Protein AF-0000000087414583 (afdb_homodimer)

Structure (mmCIF, N/CA/C/O backbone):
data_AF-0000000087414583-model_v1
#
loop_
_entity.id
_entity.type
_entity.pdbx_description
1 polymer 'Sugar ABC transporter permease'
#
loop_
_atom_site.group_PDB
_atom_site.id
_atom_site.type_symbol
_atom_site.label_atom_id
_atom_site.label_alt_id
_atom_site.label_comp_id
_atom_site.label_asym_id
_atom_site.label_entity_id
_atom_site.label_seq_id
_atom_site.pdbx_PDB_ins_code
_atom_site.Cartn_x
_atom_site.Cartn_y
_atom_site.Cartn_z
_atom_site.occupancy
_atom_site.B_iso_or_equiv
_atom_site.auth_seq_id
_atom_site.auth_comp_id
_atom_site.auth_asym_id
_atom_site.auth_atom_id
_atom_site.pdbx_PDB_model_num
ATOM 1 N N . MET A 1 1 ? 46.031 -28.047 38.156 1 31.77 1 MET A N 1
ATOM 2 C CA . MET A 1 1 ? 45.938 -27.453 36.812 1 31.77 1 MET A CA 1
ATOM 3 C C . MET A 1 1 ? 44.594 -27.797 36.188 1 31.77 1 MET A C 1
ATOM 5 O O . MET A 1 1 ? 44.5 -28.797 35.469 1 31.77 1 MET A O 1
ATOM 9 N N . THR A 1 2 ? 43.438 -27.656 36.781 1 35.88 2 THR A N 1
ATOM 10 C CA . THR A 1 2 ? 42.062 -28 36.406 1 35.88 2 THR A CA 1
ATOM 11 C C . THR A 1 2 ? 41.625 -27.188 35.188 1 35.88 2 THR A C 1
ATOM 13 O O . THR A 1 2 ? 41.594 -25.953 35.25 1 35.88 2 THR A O 1
ATOM 16 N N . GLN A 1 3 ? 41.812 -27.734 33.938 1 34.91 3 GLN A N 1
ATOM 17 C CA . GLN A 1 3 ? 41.406 -27.188 32.656 1 34.91 3 GLN A CA 1
ATOM 18 C C . GLN A 1 3 ? 39.906 -26.875 32.656 1 34.91 3 GLN A C 1
ATOM 20 O O . GLN A 1 3 ? 39.062 -27.766 32.875 1 34.91 3 GLN A O 1
ATOM 25 N N . ALA A 1 4 ? 39.531 -25.625 33.031 1 39.12 4 ALA A N 1
ATOM 26 C CA . ALA A 1 4 ? 38.156 -25.141 32.844 1 39.12 4 ALA A CA 1
ATOM 27 C C . ALA A 1 4 ? 37.625 -25.5 31.453 1 39.12 4 ALA A C 1
ATOM 29 O O . ALA A 1 4 ? 38.219 -25.141 30.438 1 39.12 4 ALA A O 1
ATOM 30 N N . THR A 1 5 ? 37.031 -26.672 31.297 1 36.47 5 THR A N 1
ATOM 31 C CA . THR A 1 5 ? 36.312 -27.062 30.094 1 36.47 5 THR A CA 1
ATOM 32 C C . THR A 1 5 ? 35.375 -25.938 29.656 1 36.47 5 THR A C 1
ATOM 34 O O . THR A 1 5 ? 34.438 -25.578 30.359 1 36.47 5 THR A O 1
ATOM 37 N N . THR A 1 6 ? 35.906 -24.938 29.047 1 38.47 6 THR A N 1
ATOM 38 C CA . THR A 1 6 ? 35.062 -23.938 28.375 1 38.47 6 THR A CA 1
ATOM 39 C C . THR A 1 6 ? 33.969 -24.625 27.578 1 38.47 6 THR A C 1
ATOM 41 O O . THR A 1 6 ? 34.219 -25.359 26.625 1 38.47 6 THR A O 1
ATOM 44 N N . THR A 1 7 ? 32.969 -25.109 28.25 1 35.59 7 THR A N 1
ATOM 45 C CA . THR A 1 7 ? 31.75 -25.547 27.578 1 35.59 7 THR A CA 1
ATOM 46 C C . THR A 1 7 ? 31.406 -24.625 26.422 1 35.59 7 THR A C 1
ATOM 48 O O . THR A 1 7 ? 31.188 -23.438 26.609 1 35.59 7 THR A O 1
ATOM 51 N N . SER A 1 8 ? 32 -24.875 25.344 1 36.97 8 SER A N 1
ATOM 52 C CA . SER A 1 8 ? 31.578 -24.234 24.094 1 36.97 8 SER A CA 1
ATOM 53 C C . SER A 1 8 ? 30.062 -24.188 24 1 36.97 8 SER A C 1
ATOM 55 O O . SER A 1 8 ? 29.391 -25.219 24 1 36.97 8 SER A O 1
ATOM 57 N N . LYS A 1 9 ? 29.453 -23.375 24.828 1 38.22 9 LYS A N 1
ATOM 58 C CA . LYS A 1 9 ? 28.031 -23.125 24.609 1 38.22 9 LYS A CA 1
ATOM 59 C C . LYS A 1 9 ? 27.656 -23.328 23.141 1 38.22 9 LYS A C 1
ATOM 61 O O . LYS A 1 9 ? 28.266 -22.75 22.25 1 38.22 9 LYS A O 1
ATOM 66 N N . SER A 1 10 ? 27.25 -24.484 22.719 1 38.44 10 SER A N 1
ATOM 67 C CA . SER A 1 10 ? 26.609 -24.875 21.469 1 38.44 10 SER A CA 1
ATOM 68 C C . SER A 1 10 ? 25.688 -23.781 20.938 1 38.44 10 SER A C 1
ATOM 70 O O . SER A 1 10 ? 24.578 -23.578 21.453 1 38.44 10 SER A O 1
ATOM 72 N N . PHE A 1 11 ? 26.047 -22.594 20.891 1 38.16 11 PHE A N 1
ATOM 73 C CA . PHE A 1 11 ? 25.312 -21.609 20.109 1 38.16 11 PHE A CA 1
ATOM 74 C C . PHE A 1 11 ? 24.703 -22.234 18.859 1 38.16 11 PHE A C 1
ATOM 76 O O . PHE A 1 11 ? 25.438 -22.625 17.938 1 38.16 11 PHE A O 1
ATOM 83 N N . ILE A 1 12 ? 23.828 -23.219 18.922 1 43.34 12 ILE A N 1
ATOM 84 C CA . ILE A 1 12 ? 23.031 -23.484 17.734 1 43.34 12 ILE A CA 1
ATOM 85 C C . ILE A 1 12 ? 23.125 -22.312 16.766 1 43.34 12 ILE A C 1
ATOM 87 O O . ILE A 1 12 ? 22.781 -21.188 17.109 1 43.34 12 ILE A O 1
ATOM 91 N N . ASN A 1 13 ? 24.016 -22.25 15.859 1 48.34 13 ASN A N 1
ATOM 92 C CA . ASN A 1 13 ? 24.406 -21.234 14.883 1 48.34 13 ASN A CA 1
ATOM 93 C C . ASN A 1 13 ? 23.188 -20.578 14.25 1 48.34 13 ASN A C 1
ATOM 95 O O . ASN A 1 13 ? 22.516 -21.172 13.398 1 48.34 13 ASN A O 1
ATOM 99 N N . ILE A 1 14 ? 22.453 -19.812 14.977 1 54.25 14 ILE A N 1
ATOM 100 C CA . ILE A 1 14 ? 21.406 -18.938 14.484 1 54.25 14 ILE A CA 1
ATOM 101 C C . ILE A 1 14 ? 21.578 -18.703 12.984 1 54.25 14 ILE A C 1
ATOM 103 O O . ILE A 1 14 ? 20.609 -18.516 12.258 1 54.25 14 ILE A O 1
ATOM 107 N N . HIS A 1 15 ? 22.828 -19.047 12.594 1 57.84 15 HIS A N 1
ATOM 108 C CA . HIS A 1 15 ? 23.188 -18.875 11.195 1 57.84 15 HIS A CA 1
ATOM 109 C C . HIS A 1 15 ? 22.516 -19.906 10.312 1 57.84 15 HIS A C 1
ATOM 111 O O . HIS A 1 15 ? 22.016 -19.578 9.234 1 57.84 15 HIS A O 1
ATOM 117 N N . HIS A 1 16 ? 22.688 -21.156 10.773 1 58.88 16 HIS A N 1
ATOM 118 C CA . HIS A 1 16 ? 22.109 -22.25 9.992 1 58.88 16 HIS A CA 1
ATOM 119 C C . HIS A 1 16 ? 20.594 -22.234 10.07 1 58.88 16 HIS A C 1
ATOM 121 O O . HIS A 1 16 ? 19.906 -22.609 9.109 1 58.88 16 HIS A O 1
ATOM 127 N N . LEU A 1 17 ? 20.141 -21.734 11.148 1 60.09 17 LEU A N 1
ATOM 128 C CA . LEU A 1 17 ? 18.703 -21.703 11.336 1 60.09 17 LEU A CA 1
ATOM 129 C C . LEU A 1 17 ? 18.062 -20.656 10.414 1 60.09 17 LEU A C 1
ATOM 131 O O . LEU A 1 17 ? 16.984 -20.891 9.852 1 60.09 17 LEU A O 1
ATOM 135 N N . LEU A 1 18 ? 18.75 -19.641 10.211 1 64.38 18 LEU A N 1
ATOM 136 C CA . LEU A 1 18 ? 18.203 -18.578 9.375 1 64.38 18 LEU A CA 1
ATOM 137 C C . LEU A 1 18 ? 18.344 -18.922 7.898 1 64.38 18 LEU A C 1
ATOM 139 O O . LEU A 1 18 ? 17.516 -18.516 7.078 1 64.38 18 LEU A O 1
ATOM 143 N N . ARG A 1 19 ? 19.328 -19.844 7.645 1 65.88 19 ARG A N 1
ATOM 144 C CA . ARG A 1 19 ? 19.578 -20.234 6.262 1 65.88 19 ARG A CA 1
ATOM 145 C C . ARG A 1 19 ? 18.484 -21.156 5.734 1 65.88 19 ARG A C 1
ATOM 147 O O . ARG A 1 19 ? 18.125 -21.094 4.559 1 65.88 19 ARG A O 1
ATOM 154 N N . TYR A 1 20 ? 17.953 -21.828 6.672 1 77.38 20 TYR A N 1
ATOM 155 C CA . TYR A 1 20 ? 16.969 -22.828 6.23 1 77.38 20 TYR A CA 1
ATOM 156 C C . TYR A 1 20 ? 15.578 -22.469 6.738 1 77.38 20 TYR A C 1
ATOM 158 O O . TYR A 1 20 ? 14.672 -23.312 6.699 1 77.38 20 TYR A O 1
ATOM 166 N N . SER A 1 21 ? 15.492 -21.25 7.09 1 79.12 21 SER A N 1
ATOM 167 C CA . SER A 1 21 ? 14.242 -20.844 7.719 1 79.12 21 SER A CA 1
ATOM 168 C C . SER A 1 21 ? 13.07 -20.953 6.75 1 79.12 21 SER A C 1
ATOM 170 O O . SER A 1 21 ? 11.984 -21.391 7.133 1 79.12 21 SER A O 1
ATOM 172 N N . GLY A 1 22 ? 13.312 -20.625 5.523 1 82.38 22 GLY A N 1
ATOM 173 C CA . GLY A 1 22 ? 12.242 -20.703 4.547 1 82.38 22 GLY A CA 1
ATOM 174 C C . GLY A 1 22 ? 11.773 -22.125 4.305 1 82.38 22 GLY A C 1
ATOM 175 O O . GLY A 1 22 ? 10.57 -22.391 4.273 1 82.38 22 GLY A O 1
ATOM 176 N N . TYR A 1 23 ? 12.727 -23 4.199 1 87.88 23 TYR A N 1
ATOM 177 C CA . TYR A 1 23 ? 12.391 -24.406 3.979 1 87.88 23 TYR A CA 1
ATOM 178 C C . TYR A 1 23 ? 11.719 -25 5.207 1 87.88 23 TYR A C 1
ATOM 180 O O . TYR A 1 23 ? 10.789 -25.812 5.086 1 87.88 23 TYR A O 1
ATOM 188 N N . ALA A 1 24 ? 12.195 -24.594 6.348 1 87.69 24 ALA A N 1
ATOM 189 C CA . ALA A 1 24 ? 11.602 -25.078 7.594 1 87.69 24 ALA A CA 1
ATOM 190 C C . ALA A 1 24 ? 10.141 -24.641 7.707 1 87.69 24 ALA A C 1
ATOM 192 O O . ALA A 1 24 ? 9.273 -25.438 8.094 1 87.69 24 ALA A O 1
ATOM 193 N N . ALA A 1 25 ? 9.938 -23.406 7.391 1 86.69 25 ALA A N 1
ATOM 194 C CA . ALA A 1 25 ? 8.57 -22.891 7.43 1 86.69 25 ALA A CA 1
ATOM 195 C C . ALA A 1 25 ? 7.668 -23.672 6.473 1 86.69 25 ALA A C 1
ATOM 197 O O . ALA A 1 25 ? 6.547 -24.047 6.824 1 86.69 25 ALA A O 1
ATOM 198 N N . PHE A 1 26 ? 8.164 -23.891 5.289 1 90.31 26 PHE A N 1
ATOM 199 C CA . PHE A 1 26 ? 7.438 -24.641 4.27 1 90.31 26 PHE A CA 1
ATOM 200 C C . PHE A 1 26 ? 7.086 -26.031 4.773 1 90.31 26 PHE A C 1
ATOM 202 O O . PHE A 1 26 ? 5.93 -26.453 4.691 1 90.31 26 PHE A O 1
ATOM 209 N N . PHE A 1 27 ? 7.996 -26.703 5.359 1 92.38 27 PHE A N 1
ATOM 210 C CA . PHE A 1 27 ? 7.809 -28.078 5.805 1 92.38 27 PHE A CA 1
ATOM 211 C C . PHE A 1 27 ? 6.91 -28.141 7.035 1 92.38 27 PHE A C 1
ATOM 213 O O . PHE A 1 27 ? 6.078 -29.031 7.16 1 92.38 27 PHE A O 1
ATOM 220 N N . ILE A 1 28 ? 7.078 -27.219 7.949 1 92.12 28 ILE A N 1
ATOM 221 C CA . ILE A 1 28 ? 6.266 -27.188 9.164 1 92.12 28 ILE A CA 1
ATOM 222 C C . ILE A 1 28 ? 4.793 -27.016 8.789 1 92.12 28 ILE A C 1
ATOM 224 O O . ILE A 1 28 ? 3.924 -27.703 9.328 1 92.12 28 ILE A O 1
ATOM 228 N N . VAL A 1 29 ? 4.562 -26.156 7.844 1 91.5 29 VAL A N 1
ATOM 229 C CA . VAL A 1 29 ? 3.193 -25.875 7.422 1 91.5 29 VAL A CA 1
ATOM 230 C C . VAL A 1 29 ? 2.631 -27.094 6.684 1 91.5 29 VAL A C 1
ATOM 232 O O . VAL A 1 29 ? 1.474 -27.469 6.883 1 91.5 29 VAL A O 1
ATOM 235 N N . ALA A 1 30 ? 3.461 -27.703 5.848 1 94.5 30 ALA A N 1
ATOM 236 C CA . ALA A 1 30 ? 3.035 -28.891 5.121 1 94.5 30 ALA A CA 1
ATOM 237 C C . ALA A 1 30 ? 2.678 -30.016 6.082 1 94.5 30 ALA A C 1
ATOM 239 O O . ALA A 1 30 ? 1.652 -30.688 5.914 1 94.5 30 ALA A O 1
ATOM 240 N N . VAL A 1 31 ? 3.49 -30.156 7.074 1 95.5 31 VAL A N 1
ATOM 241 C CA . VAL A 1 31 ? 3.262 -31.219 8.055 1 95.5 31 VAL A CA 1
ATOM 242 C C . VAL A 1 31 ? 2.01 -30.906 8.875 1 95.5 31 VAL A C 1
ATOM 244 O O . VAL A 1 31 ? 1.197 -31.781 9.141 1 95.5 31 VAL A O 1
ATOM 247 N N . TYR A 1 32 ? 1.914 -29.719 9.227 1 94.69 32 TYR A N 1
ATOM 248 C CA . TYR A 1 32 ? 0.757 -29.312 10.016 1 94.69 32 TYR A CA 1
ATOM 249 C C . TYR A 1 32 ? -0.542 -29.625 9.281 1 94.69 32 TYR A C 1
ATOM 251 O O . TYR A 1 32 ? -1.436 -30.266 9.844 1 94.69 32 TYR A O 1
ATOM 259 N N . PHE A 1 33 ? -0.675 -29.234 8.016 1 95.31 33 PHE A N 1
ATOM 260 C CA . PHE A 1 33 ? -1.918 -29.422 7.281 1 95.31 33 PHE A CA 1
ATOM 261 C C . PHE A 1 33 ? -2.109 -30.891 6.914 1 95.31 33 PHE A C 1
ATOM 263 O O . PHE A 1 33 ? -3.242 -31.375 6.832 1 95.31 33 PHE A O 1
ATOM 270 N N . SER A 1 34 ? -0.996 -31.578 6.75 1 95.56 34 SER A N 1
ATOM 271 C CA . SER A 1 34 ? -1.089 -33 6.477 1 95.56 34 SER A CA 1
ATOM 272 C C . SER A 1 34 ? -1.671 -33.781 7.668 1 95.56 34 SER A C 1
ATOM 274 O O . SER A 1 34 ? -2.4 -34.75 7.496 1 95.56 34 SER A O 1
ATOM 276 N N . LEU A 1 35 ? -1.368 -33.281 8.836 1 95.94 35 LEU A N 1
ATOM 277 C CA . LEU A 1 35 ? -1.862 -33.938 10.047 1 95.94 35 LEU A CA 1
ATOM 278 C C . LEU A 1 35 ? -3.307 -33.531 10.32 1 95.94 35 LEU A C 1
ATOM 280 O O . LEU A 1 35 ? -4.07 -34.312 10.914 1 95.94 35 LEU A O 1
ATOM 284 N N . ARG A 1 36 ? -3.691 -32.469 9.906 1 94.94 36 ARG A N 1
ATOM 285 C CA . ARG A 1 36 ? -5.016 -31.938 10.227 1 94.94 36 ARG A CA 1
ATOM 286 C C . ARG A 1 36 ? -6.047 -32.406 9.195 1 94.94 36 ARG A C 1
ATOM 288 O O . ARG A 1 36 ? -7.242 -32.438 9.5 1 94.94 36 ARG A O 1
ATOM 295 N N . SER A 1 37 ? -5.59 -32.688 7.961 1 95.31 37 SER A N 1
ATOM 296 C CA . SER A 1 37 ? -6.52 -33.094 6.918 1 95.31 37 SER A CA 1
ATOM 297 C C . SER A 1 37 ? -5.941 -34.219 6.074 1 95.31 37 SER A C 1
ATOM 299 O O . SER A 1 37 ? -4.926 -34.062 5.395 1 95.31 37 SER A O 1
ATOM 301 N N . PRO A 1 38 ? -6.621 -35.281 6.008 1 93.62 38 PRO A N 1
ATOM 302 C CA . PRO A 1 38 ? -6.156 -36.406 5.184 1 93.62 38 PRO A CA 1
ATOM 303 C C . PRO A 1 38 ? -6.176 -36.062 3.691 1 93.62 38 PRO A C 1
ATOM 305 O O . PRO A 1 38 ? -5.488 -36.719 2.906 1 93.62 38 PRO A O 1
ATOM 308 N N . ALA A 1 39 ? -6.895 -35.125 3.318 1 95.31 39 ALA A N 1
ATOM 309 C CA . ALA A 1 39 ? -7.02 -34.75 1.909 1 95.31 39 ALA A CA 1
ATOM 310 C C . ALA A 1 39 ? -5.812 -33.938 1.439 1 95.31 39 ALA A C 1
ATOM 312 O O . ALA A 1 39 ? -5.594 -33.781 0.236 1 95.31 39 ALA A O 1
ATOM 313 N N . PHE A 1 40 ? -5.062 -33.5 2.344 1 96.81 40 PHE A N 1
ATOM 314 C CA . PHE A 1 40 ? -4.023 -32.531 2.023 1 96.81 40 PHE A CA 1
ATOM 315 C C . PHE A 1 40 ? -3.016 -33.125 1.045 1 96.81 40 PHE A C 1
ATOM 317 O O . PHE A 1 40 ? -2.656 -32.5 0.054 1 96.81 40 PHE A O 1
ATOM 324 N N . LEU A 1 41 ? -2.615 -34.406 1.21 1 95.56 41 LEU A N 1
ATOM 325 C CA . LEU A 1 41 ? -1.527 -34.938 0.413 1 95.56 41 LEU A CA 1
ATOM 326 C C . LEU A 1 41 ? -2.072 -35.75 -0.767 1 95.56 41 LEU A C 1
ATOM 328 O O . LEU A 1 41 ? -1.312 -36.406 -1.482 1 95.56 41 LEU A O 1
ATOM 332 N N . THR A 1 42 ? -3.365 -35.688 -1.014 1 96.06 42 THR A N 1
ATOM 333 C CA . THR A 1 42 ? -3.9 -36.344 -2.189 1 96.06 42 THR A CA 1
ATOM 334 C C . THR A 1 42 ? -3.414 -35.688 -3.469 1 96.06 42 THR A C 1
ATOM 336 O O . THR A 1 42 ? -3.184 -34.469 -3.49 1 96.06 42 THR A O 1
ATOM 339 N N . PRO A 1 43 ? -3.207 -36.469 -4.496 1 94.88 43 PRO A N 1
ATOM 340 C CA . PRO A 1 43 ? -2.764 -35.875 -5.766 1 94.88 43 PRO A CA 1
ATOM 341 C C . PRO A 1 43 ? -3.695 -34.781 -6.266 1 94.88 43 PRO A C 1
ATOM 343 O O . PRO A 1 43 ? -3.234 -33.781 -6.82 1 94.88 43 PRO A O 1
ATOM 346 N N . GLU A 1 44 ? -4.922 -35 -6.059 1 94.38 44 GLU A N 1
ATOM 347 C CA . GLU A 1 44 ? -5.902 -34 -6.488 1 94.38 44 GLU A CA 1
ATOM 348 C C . GLU A 1 44 ? -5.707 -32.688 -5.758 1 94.38 44 GLU A C 1
ATOM 350 O O . GLU A 1 44 ? -5.742 -31.609 -6.371 1 94.38 44 GLU A O 1
ATOM 355 N N . ASN A 1 45 ? -5.473 -32.812 -4.477 1 96.31 45 ASN A N 1
ATOM 356 C CA . ASN A 1 45 ? -5.297 -31.578 -3.701 1 96.31 45 ASN A CA 1
ATOM 357 C C . ASN A 1 45 ? -3.961 -30.906 -4.012 1 96.31 45 ASN A C 1
ATOM 359 O O . ASN A 1 45 ? -3.871 -29.672 -4.031 1 96.31 45 ASN A O 1
ATOM 363 N N . LEU A 1 46 ? -2.975 -31.656 -4.176 1 96.38 46 LEU A N 1
ATOM 364 C CA . LEU A 1 46 ? -1.675 -31.094 -4.531 1 96.38 46 LEU A CA 1
ATOM 365 C C . LEU A 1 46 ? -1.748 -30.359 -5.859 1 96.38 46 LEU A C 1
ATOM 367 O O . LEU A 1 46 ? -1.119 -29.312 -6.027 1 96.38 46 LEU A O 1
ATOM 371 N N . ILE A 1 47 ? -2.506 -30.906 -6.793 1 95.56 47 ILE A N 1
ATOM 372 C CA . ILE A 1 47 ? -2.709 -30.234 -8.07 1 95.56 47 ILE A CA 1
ATOM 373 C C . ILE A 1 47 ? -3.484 -28.938 -7.859 1 95.56 47 ILE A C 1
ATOM 375 O O . ILE A 1 47 ? -3.188 -27.922 -8.484 1 95.56 47 ILE A O 1
ATOM 379 N N . ASN A 1 48 ? -4.414 -29 -6.992 1 94.44 48 ASN A N 1
ATOM 380 C CA . ASN A 1 48 ? -5.18 -27.797 -6.672 1 94.44 48 ASN A CA 1
ATOM 381 C C . ASN A 1 48 ? -4.285 -26.688 -6.105 1 94.44 48 ASN A C 1
ATOM 383 O O . ASN A 1 48 ? -4.469 -25.516 -6.422 1 94.44 48 ASN A O 1
ATOM 387 N N . ILE A 1 49 ? -3.389 -27.062 -5.293 1 96.31 49 ILE A N 1
ATOM 388 C CA . ILE A 1 49 ? -2.441 -26.109 -4.734 1 96.31 49 ILE A CA 1
ATOM 389 C C . ILE A 1 49 ? -1.619 -25.484 -5.859 1 96.31 49 ILE A C 1
ATOM 391 O O . ILE A 1 49 ? -1.416 -24.266 -5.883 1 96.31 49 ILE A O 1
ATOM 395 N N . LEU A 1 50 ? -1.209 -26.297 -6.766 1 96.69 50 LEU A N 1
ATOM 396 C CA . LEU A 1 50 ? -0.401 -25.797 -7.875 1 96.69 50 LEU A CA 1
ATOM 397 C C . LEU A 1 50 ? -1.212 -24.859 -8.758 1 96.69 50 LEU A C 1
ATOM 399 O O . LEU A 1 50 ? -0.695 -23.844 -9.234 1 96.69 50 LEU A O 1
ATOM 403 N N . VAL A 1 51 ? -2.449 -25.219 -9 1 95.31 51 VAL A N 1
ATOM 404 C CA . VAL A 1 51 ? -3.318 -24.375 -9.812 1 95.31 51 VAL A CA 1
ATOM 405 C C . VAL A 1 51 ? -3.508 -23.016 -9.141 1 95.31 51 VAL A C 1
ATOM 407 O O . VAL A 1 51 ? -3.373 -21.984 -9.789 1 95.31 51 VAL A O 1
ATOM 410 N N . GLN A 1 52 ? -3.686 -23.016 -7.855 1 91.44 52 GLN A N 1
ATOM 411 C CA . GLN A 1 52 ? -3.895 -21.797 -7.09 1 91.44 52 GLN A CA 1
ATOM 412 C C . GLN A 1 52 ? -2.625 -20.953 -7.051 1 91.44 52 GLN A C 1
ATOM 414 O O . GLN A 1 52 ? -2.693 -19.719 -6.953 1 91.44 52 GLN A O 1
ATOM 419 N N . SER A 1 53 ? -1.545 -21.609 -7.176 1 97 53 SER A N 1
ATOM 420 C CA . SER A 1 53 ? -0.256 -20.938 -7.059 1 97 53 SER A CA 1
ATOM 421 C C . SER A 1 53 ? 0.221 -20.422 -8.406 1 97 53 SER A C 1
ATOM 423 O O . SER A 1 53 ? 1.164 -19.625 -8.477 1 97 53 SER A O 1
ATOM 425 N N . SER A 1 54 ? -0.438 -20.859 -9.469 1 98.19 54 SER A N 1
ATOM 426 C CA . SER A 1 54 ? 0.087 -20.625 -10.805 1 98.19 54 SER A CA 1
ATOM 427 C C . SER A 1 54 ? 0.125 -19.125 -11.133 1 98.19 54 SER A C 1
ATOM 429 O O . SER A 1 54 ? 1.173 -18.594 -11.508 1 98.19 54 SER A O 1
ATOM 431 N N . ALA A 1 55 ? -1.03 -18.484 -10.945 1 97.81 55 ALA A N 1
ATOM 432 C CA . ALA A 1 55 ? -1.068 -17.062 -11.242 1 97.81 55 ALA A CA 1
ATOM 433 C C . ALA A 1 55 ? -0.127 -16.281 -10.32 1 97.81 55 ALA A C 1
ATOM 435 O O . ALA A 1 55 ? 0.634 -15.422 -10.781 1 97.81 55 ALA A O 1
ATOM 436 N N . LEU A 1 56 ? -0.117 -16.625 -9.078 1 97.69 56 LEU A N 1
ATOM 437 C CA . LEU A 1 56 ? 0.742 -15.969 -8.102 1 97.69 56 LEU A CA 1
ATOM 438 C C . LEU A 1 56 ? 2.213 -16.188 -8.438 1 97.69 56 LEU A C 1
ATOM 440 O O . LEU A 1 56 ? 3.025 -15.266 -8.328 1 97.69 56 LEU A O 1
ATOM 444 N N . GLY A 1 57 ? 2.494 -17.406 -8.758 1 98.38 57 GLY A N 1
ATOM 445 C CA . GLY A 1 57 ? 3.877 -17.719 -9.086 1 98.38 57 GLY A CA 1
ATOM 446 C C . GLY A 1 57 ? 4.418 -16.891 -10.234 1 98.38 57 GLY A C 1
ATOM 447 O O . GLY A 1 57 ? 5.555 -16.422 -10.188 1 98.38 57 GLY A O 1
ATOM 448 N N . ILE A 1 58 ? 3.633 -16.703 -11.203 1 98.62 58 ILE A N 1
ATOM 449 C CA . ILE A 1 58 ? 4.031 -15.945 -12.383 1 98.62 58 ILE A CA 1
ATOM 450 C C . ILE A 1 58 ? 4.309 -14.492 -11.984 1 98.62 58 ILE A C 1
ATOM 452 O O . ILE A 1 58 ? 5.371 -13.953 -12.305 1 98.62 58 ILE A O 1
ATOM 456 N N . VAL A 1 59 ? 3.418 -13.914 -11.266 1 98 59 VAL A N 1
ATOM 457 C CA . VAL A 1 59 ? 3.59 -12.508 -10.914 1 98 59 VAL A CA 1
ATOM 458 C C . VAL A 1 59 ? 4.684 -12.367 -9.859 1 98 59 VAL A C 1
ATOM 460 O O . VAL A 1 59 ? 5.406 -11.367 -9.828 1 98 59 VAL A O 1
ATOM 463 N N . ALA A 1 60 ? 4.801 -13.359 -9 1 97.06 60 ALA A N 1
ATOM 464 C CA . ALA A 1 60 ? 5.883 -13.336 -8.016 1 97.06 60 ALA A CA 1
ATOM 465 C C . ALA A 1 60 ? 7.246 -13.328 -8.703 1 97.06 60 ALA A C 1
ATOM 467 O O . ALA A 1 60 ? 8.188 -12.688 -8.227 1 97.06 60 ALA A O 1
ATOM 468 N N . CYS A 1 61 ? 7.344 -14.047 -9.781 1 97.62 61 CYS A N 1
ATOM 469 C CA . CYS A 1 61 ? 8.578 -14.016 -10.555 1 97.62 61 CYS A CA 1
ATOM 470 C C . CYS A 1 61 ? 8.82 -12.633 -11.141 1 97.62 61 CYS A C 1
ATOM 472 O O . CYS A 1 61 ? 9.969 -12.18 -11.219 1 97.62 61 CYS A O 1
ATOM 474 N N . GLY A 1 62 ? 7.754 -12.031 -11.594 1 97.06 62 GLY A N 1
ATOM 475 C CA . GLY A 1 62 ? 7.875 -10.648 -12.039 1 97.06 62 GLY A CA 1
ATOM 476 C C . GLY A 1 62 ? 8.359 -9.711 -10.945 1 97.06 62 GLY A C 1
ATOM 477 O O . GLY A 1 62 ? 9.258 -8.898 -11.172 1 97.06 62 GLY A O 1
ATOM 478 N N . MET A 1 63 ? 7.797 -9.852 -9.812 1 94.31 63 MET A N 1
ATOM 479 C CA . MET A 1 63 ? 8.219 -9.055 -8.664 1 94.31 63 MET A CA 1
ATOM 480 C C . MET A 1 63 ? 9.68 -9.312 -8.328 1 94.31 63 MET A C 1
ATOM 482 O O . MET A 1 63 ? 10.422 -8.383 -8.016 1 94.31 63 MET A O 1
ATOM 486 N N . ALA A 1 64 ? 10.055 -10.547 -8.375 1 92.88 64 ALA A N 1
ATOM 487 C CA . ALA A 1 64 ? 11.445 -10.898 -8.102 1 92.88 64 ALA A CA 1
ATOM 488 C C . ALA A 1 64 ? 12.391 -10.172 -9.047 1 92.88 64 ALA A C 1
ATOM 490 O O . ALA A 1 64 ? 13.469 -9.734 -8.648 1 92.88 64 ALA A O 1
ATOM 491 N N . SER A 1 65 ? 11.984 -10.055 -10.258 1 94.44 65 SER A N 1
ATOM 492 C CA . SER A 1 65 ? 12.805 -9.344 -11.234 1 94.44 65 SER A CA 1
ATOM 493 C C . SER A 1 65 ? 13.016 -7.891 -10.828 1 94.44 65 SER A C 1
ATOM 495 O O . SER A 1 65 ? 14.125 -7.363 -10.938 1 94.44 65 SER A O 1
ATOM 497 N N . VAL A 1 66 ? 11.953 -7.297 -10.375 1 93.88 66 VAL A N 1
ATOM 498 C CA . VAL A 1 66 ? 12.031 -5.898 -9.961 1 93.88 66 VAL A CA 1
ATOM 499 C C . VAL A 1 66 ? 12.906 -5.77 -8.719 1 93.88 66 VAL A C 1
ATOM 501 O O . VAL A 1 66 ? 13.727 -4.855 -8.617 1 93.88 66 VAL A O 1
ATOM 504 N N . LEU A 1 67 ? 12.742 -6.691 -7.852 1 88.88 67 LEU A N 1
ATOM 505 C CA . LEU A 1 67 ? 13.508 -6.664 -6.605 1 88.88 67 LEU A CA 1
ATOM 506 C C . LEU A 1 67 ? 14.992 -6.867 -6.875 1 88.88 67 LEU A C 1
ATOM 508 O O . LEU A 1 67 ? 15.836 -6.238 -6.234 1 88.88 67 LEU A O 1
ATOM 512 N N . ILE A 1 68 ? 15.289 -7.703 -7.777 1 89.44 68 ILE A N 1
ATOM 513 C CA . ILE A 1 68 ? 16.672 -8 -8.109 1 89.44 68 ILE A CA 1
ATOM 514 C C . ILE A 1 68 ? 17.297 -6.805 -8.828 1 89.44 68 ILE A C 1
ATOM 516 O O . ILE A 1 68 ? 18.391 -6.359 -8.461 1 89.44 68 ILE A O 1
ATOM 520 N N . GLY A 1 69 ? 16.656 -6.328 -9.781 1 88.94 69 GLY A N 1
ATOM 521 C CA . GLY A 1 69 ? 17.188 -5.227 -10.578 1 88.94 69 GLY A CA 1
ATOM 522 C C . GLY A 1 69 ? 17.25 -3.918 -9.812 1 88.94 69 GLY A C 1
ATOM 523 O O . GLY A 1 69 ? 18.125 -3.088 -10.062 1 88.94 69 GLY A O 1
ATOM 524 N N . GLY A 1 70 ? 16.266 -3.693 -8.984 1 83 70 GLY A N 1
ATOM 525 C CA . GLY A 1 70 ? 16.172 -2.441 -8.25 1 83 70 GLY A CA 1
ATOM 526 C C . GLY A 1 70 ? 17.062 -2.404 -7.016 1 83 70 GLY A C 1
ATOM 527 O O . GLY A 1 70 ? 17.266 -1.341 -6.43 1 83 70 GLY A O 1
ATOM 528 N N . GLY A 1 71 ? 17.844 -3.504 -6.812 1 67.38 71 GLY A N 1
ATOM 529 C CA . GLY A 1 71 ? 18.797 -3.553 -5.723 1 67.38 71 GLY A CA 1
ATOM 530 C C . GLY A 1 71 ? 18.156 -3.758 -4.367 1 67.38 71 GLY A C 1
ATOM 531 O O . GLY A 1 71 ? 16.938 -3.617 -4.227 1 67.38 71 GLY A O 1
ATOM 532 N N . ASN A 1 72 ? 18.969 -4.578 -3.562 1 48.75 72 ASN A N 1
ATOM 533 C CA . ASN A 1 72 ? 18.578 -4.871 -2.189 1 48.75 72 ASN A CA 1
ATOM 534 C C . ASN A 1 72 ? 18.328 -3.596 -1.394 1 48.75 72 ASN A C 1
ATOM 536 O O . ASN A 1 72 ? 18.016 -3.652 -0.2 1 48.75 72 ASN A O 1
ATOM 540 N N . HIS A 1 73 ? 18.828 -2.619 -1.813 1 41.78 73 HIS A N 1
ATOM 541 C CA . HIS A 1 73 ? 18.531 -1.48 -0.95 1 41.78 73 HIS A CA 1
ATOM 542 C C . HIS A 1 73 ? 17.094 -1.018 -1.115 1 41.78 73 HIS A C 1
ATOM 544 O O . HIS A 1 73 ? 16.703 -0.548 -2.188 1 41.78 73 HIS A O 1
ATOM 550 N N . VAL A 1 74 ? 16.281 -1.771 -0.503 1 38.5 74 VAL A N 1
ATOM 551 C CA . VAL A 1 74 ? 14.852 -1.506 -0.42 1 38.5 74 VAL A CA 1
ATOM 552 C C . VAL A 1 74 ? 14.586 -0.016 -0.626 1 38.5 74 VAL A C 1
ATOM 554 O O . VAL A 1 74 ? 13.5 0.374 -1.062 1 38.5 74 VAL A O 1
ATOM 557 N N . ILE A 1 75 ? 15.297 0.832 0.19 1 37.84 75 ILE A N 1
ATOM 558 C CA . ILE A 1 75 ? 15.188 2.285 0.13 1 37.84 75 ILE A CA 1
ATOM 559 C C . ILE A 1 75 ? 15.281 2.75 -1.322 1 37.84 75 ILE A C 1
ATOM 561 O O . ILE A 1 75 ? 14.492 3.588 -1.764 1 37.84 75 ILE A O 1
ATOM 565 N N . ARG A 1 76 ? 16.516 2.246 -1.955 1 45.38 76 ARG A N 1
ATOM 566 C CA . ARG A 1 76 ? 16.906 2.494 -3.338 1 45.38 76 ARG A CA 1
ATOM 567 C C . ARG A 1 76 ? 16.359 1.408 -4.262 1 45.38 76 ARG A C 1
ATOM 569 O O . ARG A 1 76 ? 16.438 1.538 -5.488 1 45.38 76 ARG A O 1
ATOM 576 N N . GLY A 1 77 ? 15.781 0.419 -3.543 1 55.97 77 GLY A N 1
ATOM 577 C CA . GLY A 1 77 ? 15.641 -0.779 -4.355 1 55.97 77 GLY A CA 1
ATOM 578 C C . GLY A 1 77 ? 14.305 -0.865 -5.07 1 55.97 77 GLY A C 1
ATOM 579 O O . GLY A 1 77 ? 13.5 0.067 -5.008 1 55.97 77 GLY A O 1
ATOM 580 N N . GLY A 1 78 ? 14.125 -1.722 -5.793 1 67.69 78 GLY A N 1
ATOM 581 C CA . GLY A 1 78 ? 13.047 -1.893 -6.75 1 67.69 78 GLY A CA 1
ATOM 582 C C . GLY A 1 78 ? 11.82 -2.566 -6.156 1 67.69 78 GLY A C 1
ATOM 583 O O . GLY A 1 78 ? 11.945 -3.486 -5.348 1 67.69 78 GLY A O 1
ATOM 584 N N . ASN A 1 79 ? 10.672 -1.9 -5.941 1 78.62 79 ASN A N 1
ATOM 585 C CA . ASN A 1 79 ? 9.367 -2.492 -5.648 1 78.62 79 ASN A CA 1
ATOM 586 C C . ASN A 1 79 ? 8.328 -2.109 -6.695 1 78.62 79 ASN A C 1
ATOM 588 O O . ASN A 1 79 ? 8.508 -1.136 -7.426 1 78.62 79 ASN A O 1
ATOM 592 N N . GLU A 1 80 ? 7.457 -3.002 -6.719 1 90.12 80 GLU A N 1
ATOM 593 C CA . GLU A 1 80 ? 6.359 -2.771 -7.656 1 90.12 80 GLU A CA 1
ATOM 594 C C . GLU A 1 80 ? 5.008 -3.043 -7.004 1 90.12 80 GLU A C 1
ATOM 596 O O . GLU A 1 80 ? 4.422 -4.109 -7.199 1 90.12 80 GLU A O 1
ATOM 601 N N . LEU A 1 81 ? 4.449 -2.055 -6.402 1 88.44 81 LEU A N 1
ATOM 602 C CA . LEU A 1 81 ? 3.242 -2.242 -5.605 1 88.44 81 LEU A CA 1
ATOM 603 C C . LEU A 1 81 ? 2.004 -2.285 -6.496 1 88.44 81 LEU A C 1
ATOM 605 O O . LEU A 1 81 ? 0.942 -2.744 -6.066 1 88.44 81 LEU A O 1
ATOM 609 N N . SER A 1 82 ? 2.096 -1.791 -7.645 1 93.88 82 SER A N 1
ATOM 610 C CA . SER A 1 82 ? 0.918 -1.719 -8.5 1 93.88 82 SER A CA 1
ATOM 611 C C . SER A 1 82 ? 0.719 -3.016 -9.281 1 93.88 82 SER A C 1
ATOM 613 O O . SER A 1 82 ? -0.239 -3.146 -10.047 1 93.88 82 SER A O 1
ATOM 615 N N . LEU A 1 83 ? 1.576 -3.945 -9.078 1 96.81 83 LEU A N 1
ATOM 616 C CA . LEU A 1 83 ? 1.6 -5.168 -9.875 1 96.81 83 LEU A CA 1
ATOM 617 C C . LEU A 1 83 ? 0.278 -5.918 -9.75 1 96.81 83 LEU A C 1
ATOM 619 O O . LEU A 1 83 ? -0.292 -6.344 -10.758 1 96.81 83 LEU A O 1
ATOM 623 N N . ALA A 1 84 ? -0.171 -6.043 -8.578 1 96.56 84 ALA A N 1
ATOM 624 C CA . ALA A 1 84 ? -1.419 -6.762 -8.336 1 96.56 84 ALA A CA 1
ATOM 625 C C . ALA A 1 84 ? -2.604 -6.027 -8.961 1 96.56 84 ALA A C 1
ATOM 627 O O . ALA A 1 84 ? -3.506 -6.652 -9.523 1 96.56 84 ALA A O 1
ATOM 628 N N . HIS A 1 85 ? -2.604 -4.758 -8.805 1 95.25 85 HIS A N 1
ATOM 629 C CA . HIS A 1 85 ? -3.701 -3.973 -9.359 1 95.25 85 HIS A CA 1
ATOM 630 C C . HIS A 1 85 ? -3.629 -3.918 -10.875 1 95.25 85 HIS A C 1
ATOM 632 O O . HIS A 1 85 ? -4.656 -3.791 -11.547 1 95.25 85 HIS A O 1
ATOM 638 N N . ASN A 1 86 ? -2.4 -3.971 -11.391 1 98.06 86 ASN A N 1
ATOM 639 C CA . ASN A 1 86 ? -2.26 -4.133 -12.836 1 98.06 86 ASN A CA 1
ATOM 640 C C . ASN A 1 86 ? -2.92 -5.422 -13.32 1 98.06 86 ASN A C 1
ATOM 642 O O . ASN A 1 86 ? -3.688 -5.402 -14.281 1 98.06 86 ASN A O 1
ATOM 646 N N . LEU A 1 87 ? -2.656 -6.488 -12.633 1 98.31 87 LEU A N 1
ATOM 647 C CA . LEU A 1 87 ? -3.281 -7.773 -12.93 1 98.31 87 LEU A CA 1
ATOM 648 C C . LEU A 1 87 ? -4.801 -7.676 -12.812 1 98.31 87 LEU A C 1
ATOM 650 O O . LEU A 1 87 ? -5.523 -8.125 -13.703 1 98.31 87 LEU A O 1
ATOM 654 N N . ALA A 1 88 ? -5.254 -7.066 -11.758 1 97.62 88 ALA A N 1
ATOM 655 C CA . ALA A 1 88 ? -6.688 -6.949 -11.5 1 97.62 88 ALA A CA 1
ATOM 656 C C . ALA A 1 88 ? -7.375 -6.117 -12.578 1 97.62 88 ALA A C 1
ATOM 658 O O . ALA A 1 88 ? -8.508 -6.402 -12.961 1 97.62 88 ALA A O 1
ATOM 659 N N . LEU A 1 89 ? -6.699 -5.094 -12.992 1 97.5 89 LEU A N 1
ATOM 660 C CA . LEU A 1 89 ? -7.258 -4.273 -14.062 1 97.5 89 LEU A CA 1
ATOM 661 C C . LEU A 1 89 ? -7.438 -5.09 -15.336 1 97.5 89 LEU A C 1
ATOM 663 O O . LEU A 1 89 ? -8.445 -4.949 -16.031 1 97.5 89 LEU A O 1
ATOM 667 N N . ASN A 1 90 ? -6.457 -5.863 -15.617 1 98.5 90 ASN A N 1
ATOM 668 C CA . ASN A 1 90 ? -6.547 -6.715 -16.797 1 98.5 90 ASN A CA 1
ATOM 669 C C . ASN A 1 90 ? -7.727 -7.68 -16.703 1 98.5 90 ASN A C 1
ATOM 671 O O . ASN A 1 90 ? -8.422 -7.922 -17.703 1 98.5 90 ASN A O 1
ATOM 675 N N . VAL A 1 91 ? -7.922 -8.234 -15.523 1 98.25 91 VAL A N 1
ATOM 676 C CA . VAL A 1 91 ? -9.062 -9.117 -15.305 1 98.25 91 VAL A CA 1
ATOM 677 C C . VAL A 1 91 ? -10.367 -8.352 -15.523 1 98.25 91 VAL A C 1
ATOM 679 O O . VAL A 1 91 ? -11.258 -8.82 -16.234 1 98.25 91 VAL A O 1
ATOM 682 N N . ALA A 1 92 ? -10.484 -7.176 -15.008 1 97.62 92 ALA A N 1
ATOM 683 C CA . ALA A 1 92 ? -11.68 -6.344 -15.078 1 97.62 92 ALA A CA 1
ATOM 684 C C . ALA A 1 92 ? -11.977 -5.938 -16.516 1 97.62 92 ALA A C 1
ATOM 686 O O . ALA A 1 92 ? -13.117 -6.066 -16.984 1 97.62 92 ALA A O 1
ATOM 687 N N . VAL A 1 93 ? -10.945 -5.453 -17.203 1 98.12 93 VAL A N 1
ATOM 688 C CA . VAL A 1 93 ? -11.102 -4.984 -18.578 1 98.12 93 VAL A CA 1
ATOM 689 C C . VAL A 1 93 ? -11.547 -6.141 -19.469 1 98.12 93 VAL A C 1
ATOM 691 O O . VAL A 1 93 ? -12.461 -5.992 -20.281 1 98.12 93 VAL A O 1
ATOM 694 N N . THR A 1 94 ? -10.938 -7.281 -19.266 1 98.38 94 THR A N 1
ATOM 695 C CA . THR A 1 94 ? -11.305 -8.445 -20.062 1 98.38 94 THR A CA 1
ATOM 696 C C . THR A 1 94 ? -12.75 -8.859 -19.797 1 98.38 94 THR A C 1
ATOM 698 O O . THR A 1 94 ? -13.516 -9.086 -20.719 1 98.38 94 THR A O 1
ATOM 701 N N . ALA A 1 95 ? -13.102 -8.914 -18.547 1 98.06 95 ALA A N 1
ATOM 702 C CA . ALA A 1 95 ? -14.453 -9.32 -18.156 1 98.06 95 ALA A CA 1
ATOM 703 C C . ALA A 1 95 ? -15.5 -8.375 -18.734 1 98.06 95 ALA A C 1
ATOM 705 O O . ALA A 1 95 ? -16.484 -8.812 -19.312 1 98.06 95 ALA A O 1
ATOM 706 N N . VAL A 1 96 ? -15.273 -7.121 -18.594 1 97.56 96 VAL A N 1
ATOM 707 C CA . VAL A 1 96 ? -16.25 -6.109 -19 1 97.56 96 VAL A CA 1
ATOM 708 C C . VAL A 1 96 ? -16.406 -6.121 -20.516 1 97.56 96 VAL A C 1
ATOM 710 O O . VAL A 1 96 ? -17.516 -6.043 -21.031 1 97.56 96 VAL A O 1
ATOM 713 N N . LEU A 1 97 ? -15.281 -6.234 -21.234 1 97.94 97 LEU A N 1
ATOM 714 C CA . LEU A 1 97 ? -15.336 -6.203 -22.703 1 97.94 97 LEU A CA 1
ATOM 715 C C . LEU A 1 97 ? -16.016 -7.457 -23.234 1 97.94 97 LEU A C 1
ATOM 717 O O . LEU A 1 97 ? -16.797 -7.383 -24.188 1 97.94 97 LEU A O 1
ATOM 721 N N . ILE A 1 98 ? -15.758 -8.594 -22.625 1 97.5 98 ILE A N 1
ATOM 722 C CA . ILE A 1 98 ? -16.438 -9.812 -23.062 1 97.5 98 ILE A CA 1
ATOM 723 C C . ILE A 1 98 ? -17.938 -9.688 -22.797 1 97.5 98 ILE A C 1
ATOM 725 O O . ILE A 1 98 ? -18.75 -10.031 -23.656 1 97.5 98 ILE A O 1
ATOM 729 N N . ASN A 1 99 ? -18.266 -9.195 -21.672 1 95.69 99 ASN A N 1
ATOM 730 C CA . ASN A 1 99 ? -19.656 -9.023 -21.312 1 95.69 99 ASN A CA 1
ATOM 731 C C . ASN A 1 99 ? -20.344 -8.016 -22.234 1 95.69 99 ASN A C 1
ATOM 733 O O . ASN A 1 99 ? -21.578 -8.055 -22.406 1 95.69 99 ASN A O 1
ATOM 737 N N . ASN A 1 100 ? -19.609 -7.125 -22.781 1 96 100 ASN A N 1
ATOM 738 C CA . ASN A 1 100 ? -20.156 -6.141 -23.703 1 96 100 ASN A CA 1
ATOM 739 C C . ASN A 1 100 ? -20.188 -6.676 -25.125 1 96 100 ASN A C 1
ATOM 741 O O . ASN A 1 100 ? -20.453 -5.93 -26.078 1 96 100 ASN A O 1
ATOM 745 N N . GLY A 1 101 ? -19.719 -7.914 -25.344 1 95.69 101 GLY A N 1
ATOM 746 C CA . GLY A 1 101 ? -19.906 -8.57 -26.625 1 95.69 101 GLY A CA 1
ATOM 747 C C . GLY A 1 101 ? -18.625 -8.68 -27.438 1 95.69 101 GLY A C 1
ATOM 748 O O . GLY A 1 101 ? -18.641 -9.195 -28.562 1 95.69 101 GLY A O 1
ATOM 749 N N . TYR A 1 102 ? -17.547 -8.234 -26.906 1 97.12 102 TYR A N 1
ATOM 750 C CA . TYR A 1 102 ? -16.297 -8.336 -27.641 1 97.12 102 TYR A CA 1
ATOM 751 C C . TYR A 1 102 ? -15.727 -9.75 -27.578 1 97.12 102 TYR A C 1
ATOM 753 O O . TYR A 1 102 ? -16 -10.477 -26.625 1 97.12 102 TYR A O 1
ATOM 761 N N . SER A 1 103 ? -15.023 -10.094 -28.609 1 97.38 103 SER A N 1
ATOM 762 C CA . SER A 1 103 ? -14.375 -11.398 -28.609 1 97.38 103 SER A CA 1
ATOM 763 C C . SER A 1 103 ? -13.281 -11.469 -27.547 1 97.38 103 SER A C 1
ATOM 765 O O . SER A 1 103 ? -12.773 -10.445 -27.109 1 97.38 103 SER A O 1
ATOM 767 N N . PHE A 1 104 ? -12.953 -12.656 -27.156 1 97 104 PHE A N 1
ATOM 768 C CA . PHE A 1 104 ? -11.906 -12.891 -26.172 1 97 104 PHE A CA 1
ATOM 769 C C . PHE A 1 104 ? -10.594 -12.258 -26.625 1 97 104 PHE A C 1
ATOM 771 O O . PHE A 1 104 ? -9.922 -11.594 -25.828 1 97 104 PHE A O 1
ATOM 778 N N . LEU A 1 105 ? -10.234 -12.461 -27.828 1 97.5 105 LEU A N 1
ATOM 779 C CA . LEU A 1 105 ? -8.953 -11.984 -28.359 1 97.5 105 LEU A CA 1
ATOM 780 C C . LEU A 1 105 ? -8.875 -10.469 -28.281 1 97.5 105 LEU A C 1
ATOM 782 O O . LEU A 1 105 ? -7.84 -9.914 -27.922 1 97.5 105 LEU A O 1
ATOM 786 N N . THR A 1 106 ? -9.977 -9.828 -28.641 1 97.88 106 THR A N 1
ATOM 787 C CA . THR A 1 106 ? -10.008 -8.367 -28.594 1 97.88 106 THR A CA 1
ATOM 788 C C . THR A 1 106 ? -9.938 -7.887 -27.141 1 97.88 106 THR A C 1
ATOM 790 O O . THR A 1 106 ? -9.164 -6.98 -26.812 1 97.88 106 THR A O 1
ATOM 793 N N . ALA A 1 107 ? -10.82 -8.523 -26.312 1 98.19 107 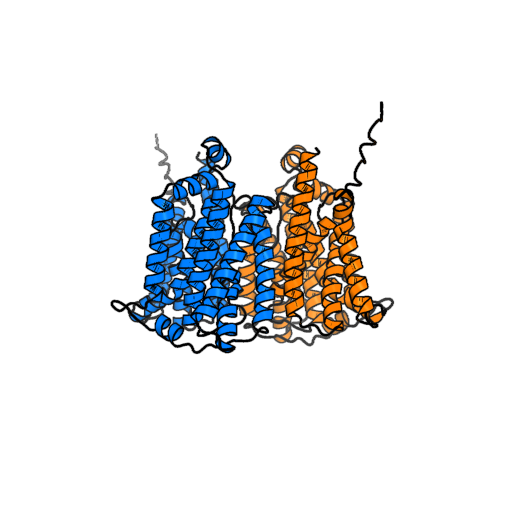ALA A N 1
ATOM 794 C CA . ALA A 1 107 ? -10.898 -8.125 -24.906 1 98.19 107 ALA A CA 1
ATOM 795 C C . ALA A 1 107 ? -9.547 -8.305 -24.219 1 98.19 107 ALA A C 1
ATOM 797 O O . ALA A 1 107 ? -9.047 -7.379 -23.562 1 98.19 107 ALA A O 1
ATOM 798 N N . TYR A 1 108 ? -8.953 -9.445 -24.422 1 97.94 108 TYR A N 1
ATOM 799 C CA . TYR A 1 108 ? -7.684 -9.727 -23.75 1 97.94 108 TYR A CA 1
ATOM 800 C C . TYR A 1 108 ? -6.547 -8.938 -24.391 1 97.94 108 TYR A C 1
ATOM 802 O O . TYR A 1 108 ? -5.598 -8.539 -23.719 1 97.94 108 TYR A O 1
ATOM 810 N N . GLY A 1 109 ? -6.621 -8.695 -25.703 1 98.5 109 GLY A N 1
ATOM 811 C CA . GLY A 1 109 ? -5.648 -7.832 -26.359 1 98.5 109 GLY A CA 1
ATOM 812 C C . GLY A 1 109 ? -5.578 -6.441 -25.766 1 98.5 109 GLY A C 1
ATOM 813 O O . GLY A 1 109 ? -4.488 -5.91 -25.531 1 98.5 109 GLY A O 1
ATOM 814 N N . VAL A 1 110 ? -6.719 -5.895 -25.469 1 98.38 110 VAL A N 1
ATOM 815 C CA . VAL A 1 110 ? -6.785 -4.582 -24.844 1 98.38 110 VAL A CA 1
ATOM 816 C C . VAL A 1 110 ? -6.172 -4.648 -23.438 1 98.38 110 VAL A C 1
ATOM 818 O O . VAL A 1 110 ? -5.445 -3.742 -23.031 1 98.38 110 VAL A O 1
ATOM 821 N N . ALA A 1 111 ? -6.48 -5.723 -22.719 1 98 111 ALA A N 1
ATOM 822 C CA . ALA A 1 111 ? -5.938 -5.902 -21.375 1 98 111 ALA A CA 1
ATOM 823 C C . ALA A 1 111 ? -4.414 -5.973 -21.406 1 98 111 ALA A C 1
ATOM 825 O O . ALA A 1 111 ? -3.746 -5.379 -20.547 1 98 111 ALA A O 1
ATOM 826 N N . VAL A 1 112 ? -3.879 -6.68 -22.359 1 98.44 112 VAL A N 1
ATOM 827 C CA . VAL A 1 112 ? -2.434 -6.805 -22.5 1 98.44 112 VAL A CA 1
ATOM 828 C C . VAL A 1 112 ? -1.822 -5.434 -22.797 1 98.44 112 VAL A C 1
ATOM 830 O O . VAL A 1 112 ? -0.792 -5.074 -22.234 1 98.44 112 VAL A O 1
ATOM 833 N N . LEU A 1 113 ? -2.438 -4.691 -23.625 1 98.44 113 LEU A N 1
ATOM 834 C CA . LEU A 1 113 ? -1.959 -3.354 -23.953 1 98.44 113 LEU A CA 1
ATOM 835 C C . LEU A 1 113 ? -1.979 -2.455 -22.719 1 98.44 113 LEU A C 1
ATOM 837 O O . LEU A 1 113 ? -1.057 -1.664 -22.516 1 98.44 113 LEU A O 1
ATOM 841 N N . CYS A 1 114 ? -3.045 -2.609 -21.969 1 97.94 114 CYS A N 1
ATOM 842 C CA . CYS A 1 114 ? -3.125 -1.854 -20.719 1 97.94 114 CYS A CA 1
ATOM 843 C C . CYS A 1 114 ? -1.964 -2.199 -19.797 1 97.94 114 CYS A C 1
ATOM 845 O O . CYS A 1 114 ? -1.332 -1.308 -19.234 1 97.94 114 CYS A O 1
ATOM 847 N N . SER A 1 115 ? -1.711 -3.436 -19.672 1 98.5 115 SER A N 1
ATOM 848 C CA . SER A 1 115 ? -0.652 -3.898 -18.781 1 98.5 115 SER A CA 1
ATOM 849 C C . SER A 1 115 ? 0.706 -3.348 -19.203 1 98.5 115 SER A C 1
ATOM 851 O O . SER A 1 115 ? 1.479 -2.877 -18.375 1 98.5 115 SER A O 1
ATOM 853 N N . ILE A 1 116 ? 0.939 -3.393 -20.484 1 98.19 116 ILE A N 1
ATOM 854 C CA . ILE A 1 116 ? 2.203 -2.916 -21.047 1 98.19 116 ILE A CA 1
ATOM 855 C C . ILE A 1 116 ? 2.32 -1.407 -20.828 1 98.19 116 ILE A C 1
ATOM 857 O O . ILE A 1 116 ? 3.387 -0.906 -20.469 1 98.19 116 ILE A O 1
ATOM 861 N N . CYS A 1 117 ? 1.272 -0.739 -21.031 1 98.25 117 CYS A N 1
ATOM 862 C CA . CYS A 1 117 ? 1.261 0.704 -20.828 1 98.25 117 CYS A CA 1
ATOM 863 C C . CYS A 1 117 ? 1.599 1.048 -19.375 1 98.25 117 CYS A C 1
ATOM 865 O O . CYS A 1 117 ? 2.355 1.984 -19.125 1 98.25 117 CYS A O 1
ATOM 867 N N . ILE A 1 118 ? 1.063 0.333 -18.484 1 97.56 118 ILE A N 1
ATOM 868 C CA . ILE A 1 118 ? 1.321 0.559 -17.062 1 97.56 118 ILE A CA 1
ATOM 869 C C . ILE A 1 118 ? 2.793 0.289 -16.75 1 97.56 118 ILE A C 1
ATOM 871 O O . ILE A 1 118 ? 3.422 1.032 -16 1 97.56 118 ILE A O 1
ATOM 875 N N . GLY A 1 119 ? 3.299 -0.799 -17.344 1 97.81 119 GLY A N 1
ATOM 876 C CA . GLY A 1 119 ? 4.723 -1.061 -17.203 1 97.81 119 GLY A CA 1
ATOM 877 C C . GLY A 1 119 ? 5.594 0.073 -17.719 1 97.81 119 GLY A C 1
ATOM 878 O O . GLY A 1 119 ? 6.555 0.468 -17.062 1 97.81 119 GLY A O 1
ATOM 879 N N . ILE A 1 120 ? 5.23 0.646 -18.828 1 97.56 120 ILE A N 1
ATOM 880 C CA . ILE A 1 120 ? 5.969 1.75 -19.422 1 97.56 120 ILE A CA 1
ATOM 881 C C . ILE A 1 120 ? 5.867 2.986 -18.531 1 97.56 120 ILE A C 1
ATOM 883 O O . ILE A 1 120 ? 6.859 3.688 -18.328 1 97.56 120 ILE A O 1
ATOM 887 N N . LEU A 1 121 ? 4.73 3.203 -18.031 1 95.12 121 LEU A N 1
ATOM 888 C CA . LEU A 1 121 ? 4.523 4.367 -17.172 1 95.12 121 LEU A CA 1
ATOM 889 C C . LEU A 1 121 ? 5.328 4.25 -15.891 1 95.12 121 LEU A C 1
ATOM 891 O O . LEU A 1 121 ? 5.922 5.23 -15.43 1 95.12 121 LEU A O 1
ATOM 895 N N . ASN A 1 122 ? 5.309 3.096 -15.328 1 94.25 122 ASN A N 1
ATOM 896 C CA . ASN A 1 122 ? 6.113 2.881 -14.133 1 94.25 122 ASN A CA 1
ATOM 897 C C . ASN A 1 122 ? 7.602 3.059 -14.422 1 94.25 122 ASN A C 1
ATOM 899 O O . ASN A 1 122 ? 8.312 3.711 -13.656 1 94.25 122 ASN A O 1
ATOM 903 N N . ALA A 1 123 ? 7.992 2.49 -15.523 1 94.5 123 ALA A N 1
ATOM 904 C CA . ALA A 1 123 ? 9.391 2.648 -15.914 1 94.5 123 ALA A CA 1
ATOM 905 C C . ALA A 1 123 ? 9.734 4.117 -16.141 1 94.5 123 ALA A C 1
ATOM 907 O O . ALA A 1 123 ? 10.805 4.582 -15.727 1 94.5 123 ALA A O 1
ATOM 908 N N . PHE A 1 124 ? 8.891 4.789 -16.766 1 93.81 124 PHE A N 1
ATOM 909 C CA . PHE A 1 124 ? 9.109 6.207 -17.031 1 93.81 124 PHE A CA 1
ATOM 910 C C . PHE A 1 124 ? 9.195 7 -15.734 1 93.81 124 PHE A C 1
ATOM 912 O O . PHE A 1 124 ? 10.094 7.828 -15.57 1 93.81 124 PHE A O 1
ATOM 919 N N . ALA A 1 125 ? 8.273 6.766 -14.883 1 88.25 125 ALA A N 1
ATOM 920 C CA . ALA A 1 125 ? 8.227 7.48 -13.609 1 88.25 125 ALA A CA 1
ATOM 921 C C . ALA A 1 125 ? 9.492 7.23 -12.789 1 88.25 125 ALA A C 1
ATOM 923 O O . ALA A 1 125 ? 10.055 8.164 -12.203 1 88.25 125 ALA A O 1
ATOM 924 N N . ILE A 1 126 ? 9.945 6.035 -12.812 1 87.56 126 ILE A N 1
ATOM 925 C CA . ILE A 1 126 ? 11.039 5.648 -11.93 1 87.56 126 ILE A CA 1
ATOM 926 C C . ILE A 1 126 ? 12.375 5.977 -12.586 1 87.56 126 ILE A C 1
ATOM 928 O O . ILE A 1 126 ? 13.289 6.5 -11.938 1 87.56 126 ILE A O 1
ATOM 932 N N . VAL A 1 127 ? 12.477 5.754 -13.875 1 89.19 127 VAL A N 1
ATOM 933 C CA . VAL A 1 127 ? 13.766 5.863 -14.547 1 89.19 127 VAL A CA 1
ATOM 934 C C . VAL A 1 127 ? 13.977 7.297 -15.031 1 89.19 127 VAL A C 1
ATOM 936 O O . VAL A 1 127 ? 15.07 7.848 -14.906 1 89.19 127 VAL A O 1
ATOM 939 N N . LYS A 1 128 ? 12.992 7.855 -15.578 1 88.5 128 LYS A N 1
ATOM 940 C CA . LYS A 1 128 ? 13.156 9.18 -16.172 1 88.5 128 LYS A CA 1
ATOM 941 C C . LYS A 1 128 ? 12.875 10.281 -15.156 1 88.5 128 LYS A C 1
ATOM 943 O O . LYS A 1 128 ? 13.641 11.234 -15.039 1 88.5 128 LYS A O 1
ATOM 948 N N . LEU A 1 129 ? 11.805 10.102 -14.453 1 83.94 129 LEU A N 1
ATOM 949 C CA . LEU A 1 129 ? 11.438 11.148 -13.5 1 83.94 129 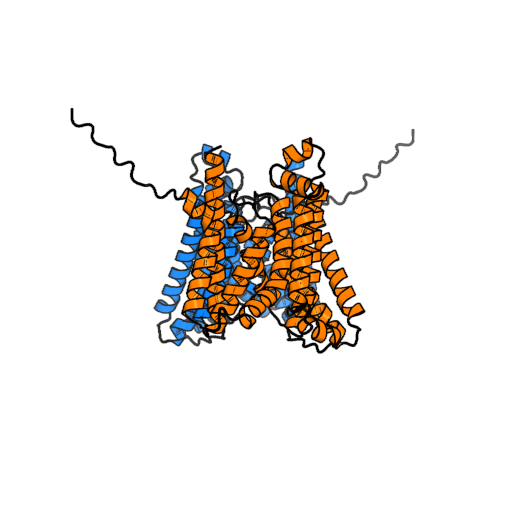LEU A CA 1
ATOM 950 C C . LEU A 1 129 ? 12.141 10.953 -12.164 1 83.94 129 LEU A C 1
ATOM 952 O O . LEU A 1 129 ? 12.094 11.82 -11.297 1 83.94 129 LEU A O 1
ATOM 956 N N . LYS A 1 130 ? 12.68 9.75 -12 1 83.94 130 LYS A N 1
ATOM 957 C CA . LYS A 1 130 ? 13.484 9.422 -10.828 1 83.94 130 LYS A CA 1
ATOM 958 C C . LYS A 1 130 ? 12.641 9.453 -9.555 1 83.94 130 LYS A C 1
ATOM 960 O O . LYS A 1 130 ? 13.109 9.914 -8.508 1 83.94 130 LYS A O 1
ATOM 965 N N . ILE A 1 131 ? 11.43 9.086 -9.781 1 79.81 131 ILE A N 1
ATOM 966 C CA . ILE A 1 131 ? 10.555 8.906 -8.625 1 79.81 131 ILE A CA 1
ATOM 967 C C . ILE A 1 131 ? 10.977 7.66 -7.855 1 79.81 131 ILE A C 1
ATOM 969 O O . ILE A 1 131 ? 11.289 6.629 -8.453 1 79.81 131 ILE A O 1
ATOM 973 N N . ILE A 1 132 ? 10.961 7.727 -6.582 1 76.75 132 ILE A N 1
ATOM 974 C CA . ILE A 1 132 ? 11.242 6.559 -5.762 1 76.75 132 ILE A CA 1
ATOM 975 C C . ILE A 1 132 ? 10.25 5.441 -6.082 1 76.75 132 ILE A C 1
ATOM 977 O O . ILE A 1 132 ? 9.039 5.668 -6.113 1 76.75 132 ILE A O 1
ATOM 981 N N . PRO A 1 133 ? 10.695 4.297 -6.344 1 82.19 133 PRO A N 1
ATOM 982 C CA . PRO A 1 133 ? 9.852 3.209 -6.84 1 82.19 133 PRO A CA 1
ATOM 983 C C . PRO A 1 133 ? 8.641 2.949 -5.949 1 82.19 133 PRO A C 1
ATOM 985 O O . PRO A 1 133 ? 7.523 2.803 -6.449 1 82.19 133 PRO A O 1
ATOM 988 N N . LEU A 1 134 ? 8.836 2.926 -4.738 1 75.56 134 LEU A N 1
ATOM 989 C CA . LEU A 1 134 ? 7.746 2.609 -3.82 1 75.56 134 LEU A CA 1
ATOM 990 C C . LEU A 1 134 ? 6.621 3.633 -3.938 1 75.56 134 LEU A C 1
ATOM 992 O O . LEU A 1 134 ? 5.445 3.266 -3.984 1 75.56 134 LEU A O 1
ATOM 996 N N . LEU A 1 135 ? 6.98 4.887 -3.965 1 74.38 135 LEU A N 1
ATOM 997 C CA . LEU A 1 135 ? 5.973 5.938 -4.043 1 74.38 135 LEU A CA 1
ATOM 998 C C . LEU A 1 135 ? 5.297 5.941 -5.414 1 74.38 135 LEU A C 1
ATOM 1000 O O . LEU A 1 135 ? 4.086 6.145 -5.512 1 74.38 135 LEU A O 1
ATOM 1004 N N . GLY A 1 136 ? 6.148 5.758 -6.383 1 81.62 136 GLY A N 1
ATOM 1005 C CA . GLY A 1 136 ? 5.609 5.734 -7.73 1 81.62 136 GLY A CA 1
ATOM 1006 C C . GLY A 1 136 ? 4.617 4.609 -7.957 1 81.62 136 GLY A C 1
ATOM 1007 O O . GLY A 1 136 ? 3.535 4.828 -8.508 1 81.62 136 GLY A O 1
ATOM 1008 N N . THR A 1 137 ? 4.965 3.475 -7.441 1 88.69 137 THR A N 1
ATOM 1009 C CA . THR A 1 137 ? 4.113 2.324 -7.719 1 88.69 137 THR A CA 1
ATOM 1010 C C . THR A 1 137 ? 2.928 2.281 -6.758 1 88.69 137 THR A C 1
ATOM 1012 O O . THR A 1 137 ? 1.889 1.695 -7.066 1 88.69 137 THR A O 1
ATOM 1015 N N . LEU A 1 138 ? 3.121 2.83 -5.641 1 80.62 138 LEU A N 1
ATOM 1016 C CA . LEU A 1 138 ? 1.979 2.994 -4.75 1 80.62 138 LEU A CA 1
ATOM 1017 C C . LEU A 1 138 ? 0.922 3.895 -5.379 1 80.62 138 LEU A C 1
ATOM 1019 O O . LEU A 1 138 ? -0.272 3.594 -5.316 1 80.62 138 LEU A O 1
ATOM 1023 N N . SER A 1 139 ? 1.43 5.027 -5.875 1 82.5 139 SER A N 1
ATOM 1024 C CA . SER A 1 139 ? 0.517 5.938 -6.559 1 82.5 139 SER A CA 1
ATOM 1025 C C . SER A 1 139 ? -0.2 5.238 -7.711 1 82.5 139 SER A C 1
ATOM 1027 O O . SER A 1 139 ? -1.407 5.41 -7.895 1 82.5 139 SER A O 1
ATOM 1029 N N . MET A 1 140 ? 0.531 4.512 -8.438 1 89.94 140 MET A N 1
ATOM 1030 C CA . MET A 1 140 ? -0.048 3.771 -9.555 1 89.94 140 MET A CA 1
ATOM 1031 C C . MET A 1 140 ? -1.07 2.754 -9.062 1 89.94 140 MET A C 1
ATOM 1033 O O . MET A 1 140 ? -2.109 2.557 -9.695 1 89.94 140 MET A O 1
ATOM 1037 N N . MET A 1 141 ? -0.743 2.1 -7.988 1 89.5 141 MET A N 1
ATOM 1038 C CA . MET A 1 141 ? -1.656 1.124 -7.398 1 89.5 141 MET A CA 1
ATOM 1039 C C . MET A 1 141 ? -3.023 1.749 -7.137 1 89.5 141 MET A C 1
ATOM 1041 O O . MET A 1 141 ? -4.051 1.176 -7.5 1 89.5 141 MET A O 1
ATOM 1045 N N . TYR A 1 142 ? -3.027 2.875 -6.602 1 81.88 142 TYR A N 1
ATOM 1046 C CA . TYR A 1 142 ? -4.289 3.518 -6.25 1 81.88 142 TYR A CA 1
ATOM 1047 C C . TYR A 1 142 ? -4.988 4.055 -7.492 1 81.88 142 TYR A C 1
ATOM 1049 O O . TYR A 1 142 ? -6.223 4.059 -7.566 1 81.88 142 TYR A O 1
ATOM 1057 N N . LEU A 1 143 ? -4.203 4.582 -8.359 1 86.12 143 LEU A N 1
ATOM 1058 C CA . LEU A 1 143 ? -4.785 4.988 -9.633 1 86.12 143 LEU A CA 1
ATOM 1059 C C . LEU A 1 143 ? -5.504 3.822 -10.297 1 86.12 143 LEU A C 1
ATOM 1061 O O . LEU A 1 143 ? -6.648 3.963 -10.734 1 86.12 143 LEU A O 1
ATOM 1065 N N . LEU A 1 144 ? -4.848 2.738 -10.312 1 92.25 144 LEU A N 1
ATOM 1066 C CA . LEU A 1 144 ? -5.43 1.561 -10.945 1 92.25 144 LEU A CA 1
ATOM 1067 C C . LEU A 1 144 ? -6.652 1.072 -10.172 1 92.25 144 LEU A C 1
ATOM 1069 O O . LEU A 1 144 ? -7.621 0.602 -10.773 1 92.25 144 LEU A O 1
ATOM 1073 N N . GLN A 1 145 ? -6.57 1.112 -8.93 1 87.12 145 GLN A N 1
ATOM 1074 C CA . GLN A 1 145 ? -7.73 0.745 -8.125 1 87.12 145 GLN A CA 1
ATOM 1075 C C . GLN A 1 145 ? -8.953 1.571 -8.516 1 87.12 145 GLN A C 1
ATOM 1077 O O . GLN A 1 145 ? -10.055 1.036 -8.633 1 87.12 145 GLN A O 1
ATOM 1082 N N . GLY A 1 146 ? -8.758 2.877 -8.609 1 83.69 146 GLY A N 1
ATOM 1083 C CA . GLY A 1 146 ? -9.844 3.738 -9.055 1 83.69 146 GLY A CA 1
ATOM 1084 C C . GLY A 1 146 ? -10.375 3.375 -10.422 1 83.69 146 GLY A C 1
ATOM 1085 O O . GLY A 1 146 ? -11.594 3.326 -10.633 1 83.69 146 GLY A O 1
ATOM 1086 N N . VAL A 1 147 ? -9.5 3.066 -11.305 1 90.31 147 VAL A N 1
ATOM 1087 C CA . VAL A 1 147 ? -9.891 2.725 -12.664 1 90.31 147 VAL A CA 1
ATOM 1088 C C . VAL A 1 147 ? -10.672 1.411 -12.664 1 90.31 147 VAL A C 1
ATOM 1090 O O . VAL A 1 147 ? -11.648 1.261 -13.406 1 90.31 147 VAL A O 1
ATOM 1093 N N . ILE A 1 148 ? -10.227 0.446 -11.883 1 93.31 148 ILE A N 1
ATOM 1094 C CA . ILE A 1 148 ? -10.914 -0.837 -11.781 1 93.31 148 ILE A CA 1
ATOM 1095 C C . ILE A 1 148 ? -12.352 -0.62 -11.312 1 93.31 148 ILE A C 1
ATOM 1097 O O . ILE A 1 148 ? -13.289 -1.194 -11.867 1 93.31 148 ILE A O 1
ATOM 1101 N N . MET A 1 149 ? -12.508 0.21 -10.352 1 87 149 MET A N 1
ATOM 1102 C CA . MET A 1 149 ? -13.836 0.498 -9.828 1 87 149 MET A CA 1
ATOM 1103 C C . MET A 1 149 ? -14.703 1.187 -10.883 1 87 149 MET A C 1
ATOM 1105 O O . MET A 1 149 ? -15.898 0.929 -10.969 1 87 149 MET A O 1
ATOM 1109 N N . LEU A 1 150 ? -14.078 2.004 -11.664 1 87.25 150 LEU A N 1
ATOM 1110 C CA . LEU A 1 150 ? -14.805 2.717 -12.711 1 87.25 150 LEU A CA 1
ATOM 1111 C C . LEU A 1 150 ? -15.25 1.76 -13.812 1 87.25 150 LEU A C 1
ATOM 1113 O O . LEU A 1 150 ? -16.391 1.831 -14.281 1 87.25 150 LEU A O 1
ATOM 1117 N N . VAL A 1 151 ? -14.367 0.868 -14.156 1 92.25 151 VAL A N 1
ATOM 1118 C CA . VAL A 1 151 ? -14.625 -0.025 -15.281 1 92.25 151 VAL A CA 1
ATOM 1119 C C . VAL A 1 151 ? -15.656 -1.076 -14.883 1 92.25 151 VAL A C 1
ATOM 1121 O O . VAL A 1 151 ? -16.469 -1.492 -15.703 1 92.25 151 VAL A O 1
ATOM 1124 N N . THR A 1 152 ? -15.703 -1.492 -13.633 1 93.56 152 THR A N 1
ATOM 1125 C CA . THR A 1 152 ? -16.562 -2.582 -13.195 1 93.56 152 THR A CA 1
ATOM 1126 C C . THR A 1 152 ? -17.797 -2.043 -12.469 1 93.56 152 THR A C 1
ATOM 1128 O O . THR A 1 152 ? -18.672 -2.809 -12.07 1 93.56 152 THR A O 1
ATOM 1131 N N . ASN A 1 153 ? -17.844 -0.724 -12.281 1 86.75 153 ASN A N 1
ATOM 1132 C CA . ASN A 1 153 ? -18.844 -0.104 -11.43 1 86.75 153 ASN A CA 1
ATOM 1133 C C . ASN A 1 153 ? -18.828 -0.693 -10.023 1 86.75 153 ASN A C 1
ATOM 1135 O O . ASN A 1 153 ? -19.891 -0.855 -9.398 1 86.75 153 ASN A O 1
ATOM 1139 N N . ASN A 1 154 ? -17.625 -1.288 -9.719 1 81.81 154 ASN A N 1
ATOM 1140 C CA . ASN A 1 154 ? -17.375 -1.862 -8.406 1 81.81 154 ASN A CA 1
ATOM 1141 C C . ASN A 1 154 ? -18.328 -3.021 -8.102 1 81.81 154 ASN A C 1
ATOM 1143 O O . ASN A 1 154 ? -18.812 -3.16 -6.977 1 81.81 154 ASN A O 1
ATOM 1147 N N . THR A 1 155 ? -18.672 -3.727 -9.109 1 87.62 155 THR A N 1
ATOM 1148 C CA . THR A 1 155 ? -19.5 -4.918 -8.977 1 87.62 155 THR A CA 1
ATOM 1149 C C . THR A 1 155 ? -18.797 -6.141 -9.539 1 87.62 155 THR A C 1
ATOM 1151 O O . THR A 1 155 ? -17.75 -6.02 -10.18 1 87.62 155 THR A O 1
ATOM 1154 N N . VAL A 1 156 ? -19.328 -7.254 -9.18 1 92.56 156 VAL A N 1
ATOM 1155 C CA . VAL A 1 156 ? -18.844 -8.5 -9.773 1 92.56 156 VAL A CA 1
ATOM 1156 C C . VAL A 1 156 ? -19.25 -8.562 -11.242 1 92.56 156 VAL A C 1
ATOM 1158 O O . VAL A 1 156 ? -20.391 -8.281 -11.594 1 92.56 156 VAL A O 1
ATOM 1161 N N . VAL A 1 157 ? -18.25 -8.82 -12.055 1 96.25 157 VAL A N 1
ATOM 1162 C CA . VAL A 1 157 ? -18.516 -9.039 -13.469 1 96.25 157 VAL A CA 1
ATOM 1163 C C . VAL A 1 157 ? -18.219 -10.484 -13.836 1 96.25 157 VAL A C 1
ATOM 1165 O O . VAL A 1 157 ? -17.047 -10.867 -13.984 1 96.25 157 VAL A O 1
ATOM 1168 N N . SER A 1 158 ? -19.219 -11.211 -14.023 1 95.69 158 SER A N 1
ATOM 1169 C CA . SER A 1 158 ? -19.078 -12.625 -14.375 1 95.69 158 SER A CA 1
ATOM 1170 C C . SER A 1 158 ? -18.922 -12.805 -15.883 1 95.69 158 SER A C 1
ATOM 1172 O O . SER A 1 158 ? -19.531 -12.078 -16.672 1 95.69 158 SER A O 1
ATOM 1174 N N . VAL A 1 159 ? -18.062 -13.75 -16.141 1 94.38 159 VAL A N 1
ATOM 1175 C CA . VAL A 1 159 ? -17.844 -14.023 -17.562 1 94.38 159 VAL A CA 1
ATOM 1176 C C . VAL A 1 159 ? -17.953 -15.523 -17.828 1 94.38 159 VAL A C 1
ATOM 1178 O O . VAL A 1 159 ? -17.422 -16.328 -17.047 1 94.38 159 VAL A O 1
ATOM 1181 N N . ALA A 1 160 ? -18.766 -15.82 -18.859 1 90.62 160 ALA A N 1
ATOM 1182 C CA . ALA A 1 160 ? -18.812 -17.188 -19.391 1 90.62 160 ALA A CA 1
ATOM 1183 C C . ALA A 1 160 ? -18.281 -17.234 -20.812 1 90.62 160 ALA A C 1
ATOM 1185 O O . ALA A 1 160 ? -19.016 -16.938 -21.766 1 90.62 160 ALA A O 1
ATOM 1186 N N . ASP A 1 161 ? -17.016 -17.453 -20.969 1 93.25 161 ASP A N 1
ATOM 1187 C CA . ASP A 1 161 ? -16.359 -17.547 -22.266 1 93.25 161 ASP A CA 1
ATOM 1188 C C . ASP A 1 161 ? -15.742 -18.922 -22.484 1 93.25 161 ASP A C 1
ATOM 1190 O O . ASP A 1 161 ? -15.039 -19.438 -21.609 1 93.25 161 ASP A O 1
ATOM 1194 N N . PRO A 1 162 ? -16.078 -19.484 -23.578 1 93.62 162 PRO A N 1
ATOM 1195 C CA . PRO A 1 162 ? -15.609 -20.859 -23.812 1 93.62 162 PRO A CA 1
ATOM 1196 C C . PRO A 1 162 ? -14.086 -20.969 -23.75 1 93.62 162 PRO A C 1
ATOM 1198 O O . PRO A 1 162 ? -13.555 -21.984 -23.297 1 93.62 162 PRO A O 1
ATOM 1201 N N . THR A 1 163 ? -13.406 -20 -24.281 1 94.69 163 THR A N 1
ATOM 1202 C CA . THR A 1 163 ? -11.945 -20.031 -24.25 1 94.69 163 THR A CA 1
ATOM 1203 C C . THR A 1 163 ? -11.422 -20.047 -22.828 1 94.69 163 THR A C 1
ATOM 1205 O O . THR A 1 163 ? -10.508 -20.797 -22.5 1 94.69 163 THR A O 1
ATOM 1208 N N . LEU A 1 164 ? -12.008 -19.266 -21.984 1 95.31 164 LEU A N 1
ATOM 1209 C CA . LEU A 1 164 ? -11.602 -19.188 -20.578 1 95.31 164 LEU A CA 1
ATOM 1210 C C . LEU A 1 164 ? -11.945 -20.469 -19.844 1 95.31 164 LEU A C 1
ATOM 1212 O O . LEU A 1 164 ? -11.148 -20.953 -19.031 1 95.31 164 LEU A O 1
ATOM 1216 N N . ILE A 1 165 ? -13.086 -21 -20.172 1 93.25 165 ILE A N 1
ATOM 1217 C CA . ILE A 1 165 ? -13.523 -22.234 -19.531 1 93.25 165 ILE A CA 1
ATOM 1218 C C . ILE A 1 165 ? -12.594 -23.375 -19.922 1 93.25 165 ILE A C 1
ATOM 1220 O O . ILE A 1 165 ? -12.18 -24.172 -19.078 1 93.25 165 ILE A O 1
ATOM 1224 N N . SER A 1 166 ? -12.273 -23.391 -21.156 1 94.06 166 SER A N 1
ATOM 1225 C CA . SER A 1 166 ? -11.367 -24.422 -21.641 1 94.06 166 SER A CA 1
ATOM 1226 C C . SER A 1 166 ? -9.984 -24.281 -21 1 94.06 166 SER A C 1
ATOM 1228 O O . SER A 1 166 ? -9.375 -25.281 -20.625 1 94.06 166 SER A O 1
ATOM 1230 N N . LEU A 1 167 ? -9.516 -23.109 -20.875 1 93.69 167 LEU A N 1
ATOM 1231 C CA . LEU A 1 167 ? -8.211 -22.859 -20.266 1 93.69 167 LEU A CA 1
ATOM 1232 C C . LEU A 1 167 ? -8.188 -23.344 -18.828 1 93.69 167 LEU A C 1
ATOM 1234 O O . LEU A 1 167 ? -7.188 -23.922 -18.375 1 93.69 167 LEU A O 1
ATOM 1238 N N . ALA A 1 168 ? -9.211 -23.125 -18.141 1 90.56 168 ALA A N 1
ATOM 1239 C CA . ALA A 1 168 ? -9.289 -23.453 -16.719 1 90.56 168 ALA A CA 1
ATOM 1240 C C . ALA A 1 168 ? -9.422 -24.969 -16.531 1 90.56 168 ALA A C 1
ATOM 1242 O O . ALA A 1 168 ? -8.953 -25.516 -15.523 1 90.56 168 ALA A O 1
ATOM 1243 N N . ASN A 1 169 ? -9.938 -25.688 -17.547 1 90.31 169 ASN A N 1
ATOM 1244 C CA . ASN A 1 169 ? -10.352 -27.062 -17.297 1 90.31 169 ASN A CA 1
ATOM 1245 C C . ASN A 1 169 ? -9.523 -28.047 -18.109 1 90.31 169 ASN A C 1
ATOM 1247 O O . ASN A 1 169 ? -9.492 -29.234 -17.797 1 90.31 169 ASN A O 1
ATOM 1251 N N . THR A 1 170 ? -8.891 -27.594 -19.109 1 93.81 170 THR A N 1
ATOM 1252 C CA . THR A 1 170 ? -8.117 -28.5 -19.953 1 93.81 170 THR A CA 1
ATOM 1253 C C . THR A 1 170 ? -6.867 -28.984 -19.219 1 93.81 170 THR A C 1
ATOM 1255 O O . THR A 1 170 ? -6.23 -28.219 -18.484 1 93.81 170 THR A O 1
ATOM 1258 N N . ARG A 1 171 ? -6.602 -30.25 -19.422 1 95.31 171 ARG A N 1
ATOM 1259 C CA . ARG A 1 171 ? -5.434 -30.859 -18.781 1 95.31 171 ARG A CA 1
ATOM 1260 C C . ARG A 1 171 ? -4.469 -31.422 -19.828 1 95.31 171 ARG A C 1
ATOM 1262 O O . ARG A 1 171 ? -4.891 -31.875 -20.891 1 95.31 171 ARG A O 1
ATOM 1269 N N . PHE A 1 172 ? -3.246 -31.266 -19.672 1 95.56 172 PHE A N 1
ATOM 1270 C CA . PHE A 1 172 ? -2.17 -31.891 -20.422 1 95.56 172 PHE A CA 1
ATOM 1271 C C . PHE A 1 172 ? -1.333 -32.781 -19.516 1 95.56 172 PHE A C 1
ATOM 1273 O O . PHE A 1 172 ? -0.771 -32.344 -18.531 1 95.56 172 PHE A O 1
ATOM 1280 N N . LEU A 1 173 ? -1.299 -34.125 -19.781 1 95.5 173 LEU A N 1
ATOM 1281 C CA . LEU A 1 173 ? -0.601 -35.125 -18.984 1 95.5 173 LEU A CA 1
ATOM 1282 C C . LEU A 1 173 ? -1.135 -35.156 -17.562 1 95.5 173 LEU A C 1
ATOM 1284 O O . LEU A 1 173 ? -0.358 -35.188 -16.609 1 95.5 173 LEU A O 1
ATOM 1288 N N . GLY A 1 174 ? -2.422 -34.906 -17.438 1 93.5 174 GLY A N 1
ATOM 1289 C CA . GLY A 1 174 ? -3.094 -35 -16.156 1 93.5 174 GLY A CA 1
ATOM 1290 C C . GLY A 1 174 ? -2.998 -33.75 -15.328 1 93.5 174 GLY A C 1
ATOM 1291 O O . GLY A 1 174 ? -3.572 -33.656 -14.242 1 93.5 174 GLY A O 1
ATOM 1292 N N . VAL A 1 175 ? -2.301 -32.75 -15.828 1 96.31 175 VAL A N 1
ATOM 1293 C CA . VAL A 1 175 ? -2.098 -31.516 -15.094 1 96.31 175 VAL A CA 1
ATOM 1294 C C . VAL A 1 175 ? -2.799 -30.375 -15.82 1 96.31 175 VAL A C 1
ATOM 1296 O O . VAL A 1 175 ? -2.693 -30.25 -17.047 1 96.31 175 VAL A O 1
ATOM 1299 N N . PRO A 1 176 ? -3.557 -29.594 -15.102 1 96.94 176 PRO A N 1
ATOM 1300 C CA . PRO A 1 176 ? -4.27 -28.469 -15.727 1 96.94 176 PRO A CA 1
ATOM 1301 C C . PRO A 1 176 ? -3.33 -27.484 -16.422 1 96.94 176 PRO A C 1
ATOM 1303 O O . PRO A 1 176 ? -2.221 -27.234 -15.945 1 96.94 176 PRO A O 1
ATOM 1306 N N . ILE A 1 177 ? -3.748 -26.859 -17.453 1 97.38 177 ILE A N 1
ATOM 1307 C CA . ILE A 1 177 ? -2.98 -26 -18.344 1 97.38 177 ILE A CA 1
ATOM 1308 C C . ILE A 1 177 ? -2.375 -24.844 -17.562 1 97.38 177 ILE A C 1
ATOM 1310 O O . ILE A 1 177 ? -1.242 -24.422 -17.828 1 97.38 177 ILE A O 1
ATOM 1314 N N . PRO A 1 178 ? -3.08 -24.25 -16.578 1 97.56 178 PRO A N 1
ATOM 1315 C CA . PRO A 1 178 ? -2.496 -23.125 -15.836 1 97.56 178 PRO A CA 1
ATOM 1316 C C . PRO A 1 178 ? -1.164 -23.484 -15.18 1 97.56 178 PRO A C 1
ATOM 1318 O O . PRO A 1 178 ? -0.26 -22.656 -15.109 1 97.56 178 PRO A O 1
ATOM 1321 N N . VAL A 1 179 ? -1.02 -24.672 -14.727 1 97.94 179 VAL A N 1
ATOM 1322 C CA . VAL A 1 179 ? 0.214 -25.109 -14.086 1 97.94 179 VAL A CA 1
ATOM 1323 C C . VAL A 1 179 ? 1.345 -25.141 -15.109 1 97.94 179 VAL A C 1
ATOM 1325 O O . VAL A 1 179 ? 2.482 -24.797 -14.797 1 97.94 179 VAL A O 1
ATOM 1328 N N . TRP A 1 180 ? 1.026 -25.562 -16.297 1 98.19 180 TRP A N 1
ATOM 1329 C CA . TRP A 1 180 ? 2.014 -25.594 -17.359 1 98.19 180 TRP A CA 1
ATOM 1330 C C . TRP A 1 180 ? 2.461 -24.188 -17.734 1 98.19 180 TRP A C 1
ATOM 1332 O O . TRP A 1 180 ? 3.646 -23.953 -17.984 1 98.19 180 TRP A O 1
ATOM 1342 N N . ILE A 1 181 ? 1.507 -23.297 -17.828 1 98.25 181 ILE A N 1
ATOM 1343 C CA . ILE A 1 181 ? 1.845 -21.922 -18.141 1 98.25 181 ILE A CA 1
ATOM 1344 C C . ILE A 1 181 ? 2.773 -21.359 -17.062 1 98.25 181 ILE A C 1
ATOM 1346 O O . ILE A 1 181 ? 3.768 -20.688 -17.375 1 98.25 181 ILE A O 1
ATOM 1350 N N . PHE A 1 182 ? 2.418 -21.688 -15.844 1 98.31 182 PHE A N 1
ATOM 1351 C CA . PHE A 1 182 ? 3.25 -21.281 -14.719 1 98.31 182 PHE A CA 1
ATOM 1352 C C . PHE A 1 182 ? 4.656 -21.844 -14.852 1 98.31 182 PHE A C 1
ATOM 1354 O O . PHE A 1 182 ? 5.645 -21.125 -14.719 1 98.31 182 PHE A O 1
ATOM 1361 N N . ALA A 1 183 ? 4.801 -23.094 -15.141 1 98.19 183 ALA A N 1
ATOM 1362 C CA . ALA A 1 183 ? 6.09 -23.766 -15.289 1 98.19 183 ALA A CA 1
ATOM 1363 C C . ALA A 1 183 ? 6.898 -23.156 -16.438 1 98.19 183 ALA A C 1
ATOM 1365 O O . ALA A 1 183 ? 8.102 -22.922 -16.297 1 98.19 183 ALA A O 1
ATOM 1366 N N . ILE A 1 184 ? 6.258 -22.891 -17.547 1 98.56 184 ILE A N 1
ATOM 1367 C CA . ILE A 1 184 ? 6.93 -22.359 -18.734 1 98.56 184 ILE A CA 1
ATOM 1368 C C . ILE A 1 184 ? 7.434 -20.953 -18.453 1 98.56 184 ILE A C 1
ATOM 1370 O O . ILE A 1 184 ? 8.586 -20.625 -18.75 1 98.56 184 ILE A O 1
ATOM 1374 N N . VAL A 1 185 ? 6.551 -20.109 -17.875 1 98.56 185 VAL A N 1
ATOM 1375 C CA . VAL A 1 185 ? 6.941 -18.734 -17.578 1 98.56 185 VAL A CA 1
ATOM 1376 C C . VAL A 1 185 ? 8.062 -18.734 -16.547 1 98.56 185 VAL A C 1
ATOM 1378 O O . VAL A 1 185 ? 9.031 -17.984 -16.672 1 98.56 185 VAL A O 1
ATOM 1381 N N . GLY A 1 186 ? 7.871 -19.562 -15.477 1 98.12 186 GLY A N 1
ATOM 1382 C CA . GLY A 1 186 ? 8.93 -19.703 -14.484 1 98.12 186 GLY A CA 1
ATOM 1383 C C . GLY A 1 186 ? 10.266 -20.094 -15.094 1 98.12 186 GLY A C 1
ATOM 1384 O O . GLY A 1 186 ? 11.305 -19.547 -14.742 1 98.12 186 GLY A O 1
ATOM 1385 N N . PHE A 1 187 ? 10.203 -21.016 -16.016 1 98.19 187 PHE A N 1
ATOM 1386 C CA . PHE A 1 187 ? 11.414 -21.516 -16.672 1 98.19 187 PHE A CA 1
ATOM 1387 C C . PHE A 1 187 ? 12.039 -20.422 -17.531 1 98.19 187 PHE A C 1
ATOM 1389 O O . PHE A 1 187 ? 13.258 -20.219 -17.5 1 98.19 187 PHE A O 1
ATOM 1396 N N . ILE A 1 188 ? 11.258 -19.734 -18.312 1 98.5 188 ILE A N 1
ATOM 1397 C CA . ILE A 1 188 ? 11.742 -18.656 -19.172 1 98.5 188 ILE A CA 1
ATOM 1398 C C . ILE A 1 188 ? 12.422 -17.594 -18.328 1 98.5 188 ILE A C 1
ATOM 1400 O O . ILE A 1 188 ? 13.516 -17.125 -18.656 1 98.5 188 ILE A O 1
ATOM 1404 N N . LEU A 1 189 ? 11.805 -17.219 -17.25 1 98.25 189 LEU A N 1
ATOM 1405 C CA . LEU A 1 189 ? 12.367 -16.172 -16.406 1 98.25 189 LEU A CA 1
ATOM 1406 C C . LEU A 1 189 ? 13.602 -16.672 -15.664 1 98.25 189 LEU A C 1
ATOM 1408 O O . LEU A 1 189 ? 14.531 -15.898 -15.422 1 98.25 189 LEU A O 1
ATOM 1412 N N . TYR A 1 190 ? 13.57 -17.953 -15.336 1 97.38 190 TYR A N 1
ATOM 1413 C CA . TYR A 1 190 ? 14.773 -18.547 -14.75 1 97.38 190 TYR A CA 1
ATOM 1414 C C . TYR A 1 190 ? 15.953 -18.438 -15.711 1 97.38 190 TYR A C 1
ATOM 1416 O O . TYR A 1 190 ? 17.047 -18.031 -15.32 1 97.38 190 TYR A O 1
ATOM 1424 N N . VAL A 1 191 ? 15.727 -18.797 -16.938 1 97.75 191 VAL A N 1
ATOM 1425 C CA . VAL A 1 191 ? 16.766 -18.75 -17.953 1 97.75 191 VAL A CA 1
ATOM 1426 C C . VAL A 1 191 ? 17.188 -17.312 -18.219 1 97.75 191 VAL A C 1
ATOM 1428 O O . VAL A 1 191 ? 18.375 -17.016 -18.328 1 97.75 191 VAL A O 1
ATOM 1431 N N . LEU A 1 192 ? 16.234 -16.438 -18.234 1 97.38 192 LEU A N 1
ATOM 1432 C CA . LEU A 1 192 ? 16.516 -15.016 -18.469 1 97.38 192 LEU A CA 1
ATOM 1433 C C . LEU A 1 192 ? 17.406 -14.453 -17.359 1 97.38 192 LEU A C 1
ATOM 1435 O O . LEU A 1 192 ? 18.328 -13.672 -17.625 1 97.38 192 LEU A O 1
ATOM 1439 N N . HIS A 1 193 ? 17.203 -14.852 -16.125 1 95.62 193 HIS A N 1
ATOM 1440 C CA . HIS A 1 193 ? 17.891 -14.297 -14.961 1 95.62 193 HIS A CA 1
ATOM 1441 C C . HIS A 1 193 ? 19.266 -14.93 -14.781 1 95.62 193 HIS A C 1
ATOM 1443 O O . HIS A 1 193 ? 20.188 -14.281 -14.273 1 95.62 193 HIS A O 1
ATOM 1449 N N . HIS A 1 194 ? 19.406 -16.25 -15.273 1 94.12 194 HIS A N 1
ATOM 1450 C CA . HIS A 1 194 ? 20.609 -16.969 -14.859 1 94.12 194 HIS A CA 1
ATOM 1451 C C . HIS A 1 194 ? 21.469 -17.328 -16.062 1 94.12 194 HIS A C 1
ATOM 1453 O O . HIS A 1 194 ? 22.641 -17.672 -15.898 1 94.12 194 HIS A O 1
ATOM 1459 N N . LYS A 1 195 ? 20.891 -17.172 -17.188 1 96.25 195 LYS A N 1
ATOM 1460 C CA . LYS A 1 195 ? 21.641 -17.703 -18.328 1 96.25 195 LYS A CA 1
ATOM 1461 C C . LYS A 1 195 ? 21.797 -16.641 -19.422 1 96.25 195 LYS A C 1
ATOM 1463 O O . LYS A 1 195 ? 22.203 -16.953 -20.547 1 96.25 195 LYS A O 1
ATOM 1468 N N . THR A 1 196 ? 21.453 -15.422 -19.141 1 96.69 196 THR A N 1
ATOM 1469 C CA . THR A 1 196 ? 21.562 -14.391 -20.172 1 96.69 196 THR A CA 1
ATOM 1470 C C . THR A 1 196 ? 22.391 -13.211 -19.656 1 96.69 196 THR A C 1
ATOM 1472 O O . THR A 1 196 ? 22.625 -13.078 -18.453 1 96.69 196 THR A O 1
ATOM 1475 N N . VAL A 1 197 ? 22.859 -12.367 -20.625 1 96.12 197 VAL A N 1
ATOM 1476 C CA . VAL A 1 197 ? 23.609 -11.156 -20.328 1 96.12 197 VAL A CA 1
ATOM 1477 C C . VAL A 1 197 ? 22.719 -10.18 -19.547 1 96.12 197 VAL A C 1
ATOM 1479 O O . VAL A 1 197 ? 23.188 -9.5 -18.625 1 96.12 197 VAL A O 1
ATOM 1482 N N . PHE A 1 198 ? 21.484 -10.219 -19.906 1 95.75 198 PHE A N 1
ATOM 1483 C CA . PHE A 1 198 ? 20.547 -9.336 -19.219 1 95.75 198 PHE A CA 1
ATOM 1484 C C . PHE A 1 198 ? 20.469 -9.688 -17.734 1 95.75 198 PHE A C 1
ATOM 1486 O O . PHE A 1 198 ? 20.438 -8.805 -16.875 1 95.75 198 PHE A O 1
ATOM 1493 N N . GLY A 1 199 ? 20.328 -10.992 -17.516 1 95.31 199 GLY A N 1
ATOM 1494 C CA . GLY A 1 199 ? 20.312 -11.422 -16.125 1 95.31 199 GLY A CA 1
ATOM 1495 C C . GLY A 1 199 ? 21.531 -10.953 -15.352 1 95.31 199 GLY A C 1
ATOM 1496 O O . GLY A 1 199 ? 21.391 -10.469 -14.227 1 95.31 199 GLY A O 1
ATOM 1497 N N . ASN A 1 200 ? 22.672 -11.023 -15.977 1 94.56 200 ASN A N 1
ATOM 1498 C CA . ASN A 1 200 ? 23.906 -10.562 -15.344 1 94.56 200 ASN A CA 1
ATOM 1499 C C . ASN A 1 200 ? 23.875 -9.062 -15.07 1 94.56 200 ASN A C 1
ATOM 1501 O O . ASN A 1 200 ? 24.297 -8.602 -14.008 1 94.56 200 ASN A O 1
ATOM 1505 N N . TRP A 1 201 ? 23.375 -8.414 -16.062 1 94.5 201 TRP A N 1
ATOM 1506 C CA . TRP A 1 201 ? 23.25 -6.969 -15.891 1 94.5 201 TRP A CA 1
ATOM 1507 C C . TRP A 1 201 ? 22.297 -6.629 -14.75 1 94.5 201 TRP A C 1
ATOM 1509 O O . TRP A 1 201 ? 22.562 -5.703 -13.977 1 94.5 201 TRP A O 1
ATOM 1519 N N . MET A 1 202 ? 21.281 -7.367 -14.633 1 92.69 202 MET A N 1
ATOM 1520 C CA . MET A 1 202 ? 20.266 -7.125 -13.602 1 92.69 202 MET A CA 1
ATOM 1521 C C . MET A 1 202 ? 20.844 -7.32 -12.211 1 92.69 202 MET A C 1
ATOM 1523 O O . MET A 1 202 ? 20.656 -6.484 -11.328 1 92.69 202 MET A O 1
ATOM 1527 N N . TYR A 1 203 ? 21.562 -8.367 -12.031 1 90.5 203 TYR A N 1
ATOM 1528 C CA . TYR A 1 203 ? 22.172 -8.641 -10.734 1 90.5 203 TYR A CA 1
ATOM 1529 C C . TYR A 1 203 ? 23.266 -7.629 -10.422 1 90.5 203 TYR A C 1
ATOM 1531 O O . TYR A 1 203 ? 23.438 -7.23 -9.266 1 90.5 203 TYR A O 1
ATOM 1539 N N . ALA A 1 204 ? 24 -7.223 -11.398 1 90.69 204 ALA A N 1
ATOM 1540 C CA . ALA A 1 204 ? 25.047 -6.234 -11.211 1 90.69 204 ALA A CA 1
ATOM 1541 C C . ALA A 1 204 ? 24.469 -4.887 -10.781 1 90.69 204 ALA A C 1
ATOM 1543 O O . ALA A 1 204 ? 24.969 -4.258 -9.852 1 90.69 204 ALA A O 1
ATOM 1544 N N . VAL A 1 205 ? 23.422 -4.523 -11.508 1 90.06 205 VAL A N 1
ATOM 1545 C CA . VAL A 1 205 ? 22.781 -3.244 -11.219 1 90.06 205 VAL A CA 1
ATOM 1546 C C . VAL A 1 205 ? 22.188 -3.273 -9.82 1 90.06 205 VAL A C 1
ATOM 1548 O O . VAL A 1 205 ? 22.328 -2.311 -9.055 1 90.06 205 VAL A O 1
ATOM 1551 N N . GLY A 1 206 ? 21.516 -4.355 -9.508 1 87.06 206 GLY A N 1
ATOM 1552 C CA . GLY A 1 206 ? 20.906 -4.488 -8.188 1 87.06 206 GLY A CA 1
ATOM 1553 C C . GLY A 1 206 ? 21.938 -4.543 -7.07 1 87.06 206 GLY A C 1
ATOM 1554 O O . GLY A 1 206 ? 21.672 -4.09 -5.957 1 87.06 206 GLY A O 1
ATOM 1555 N N . GLY A 1 207 ? 23.078 -5.09 -7.305 1 83.88 207 GLY A N 1
ATOM 1556 C CA . GLY A 1 207 ? 24.109 -5.234 -6.301 1 83.88 207 GLY A CA 1
ATOM 1557 C C . GLY A 1 207 ? 24.906 -3.955 -6.074 1 83.88 207 GLY A C 1
ATOM 1558 O O . GLY A 1 207 ? 25.047 -3.502 -4.934 1 83.88 207 GLY A O 1
ATOM 1559 N N . ASN A 1 208 ? 25.438 -3.418 -7.137 1 86.38 208 ASN A N 1
ATOM 1560 C CA . ASN A 1 208 ? 26.234 -2.195 -7.105 1 86.38 208 ASN A CA 1
ATOM 1561 C C . ASN A 1 208 ? 26.062 -1.377 -8.383 1 86.38 208 ASN A C 1
ATOM 1563 O O . ASN A 1 208 ? 26.844 -1.509 -9.32 1 86.38 208 ASN A O 1
ATOM 1567 N N . PRO A 1 209 ? 25.109 -0.472 -8.273 1 87.25 209 PRO A N 1
ATOM 1568 C CA . PRO A 1 209 ? 24.812 0.3 -9.477 1 87.25 209 PRO A CA 1
ATOM 1569 C C . PRO A 1 209 ? 26.016 1.096 -9.984 1 87.25 209 PRO A C 1
ATOM 1571 O O . PRO A 1 209 ? 26.172 1.277 -11.188 1 87.25 209 PRO A O 1
ATOM 1574 N N . GLN A 1 210 ? 26.844 1.589 -9.07 1 87.62 210 GLN A N 1
ATOM 1575 C CA . GLN A 1 210 ? 28 2.371 -9.469 1 87.62 210 GLN A CA 1
ATOM 1576 C C . GLN A 1 210 ? 29.016 1.508 -10.219 1 87.62 210 GLN A C 1
ATOM 1578 O O . GLN A 1 210 ? 29.547 1.917 -11.258 1 87.62 210 GLN A O 1
ATOM 1583 N N . ALA A 1 211 ? 29.266 0.408 -9.656 1 90.44 211 ALA A N 1
ATOM 1584 C CA . ALA A 1 211 ? 30.172 -0.522 -10.312 1 90.44 211 ALA A CA 1
ATOM 1585 C C . ALA A 1 211 ? 29.625 -0.971 -11.664 1 90.44 211 ALA A C 1
ATOM 1587 O O . ALA A 1 211 ? 30.391 -1.109 -12.625 1 90.44 211 ALA A O 1
ATOM 1588 N N . ALA A 1 212 ? 28.344 -1.154 -11.703 1 92 212 ALA A N 1
ATOM 1589 C CA . ALA A 1 212 ? 27.703 -1.572 -12.953 1 92 212 ALA A CA 1
ATOM 1590 C C . ALA A 1 212 ? 27.828 -0.495 -14.023 1 92 212 ALA A C 1
ATOM 1592 O O . ALA A 1 212 ? 28.109 -0.799 -15.188 1 92 212 ALA A O 1
ATOM 1593 N N . ARG A 1 213 ? 27.688 0.66 -13.602 1 91.69 213 ARG A N 1
ATOM 1594 C CA . ARG A 1 213 ? 27.828 1.779 -14.531 1 91.69 213 ARG A CA 1
ATOM 1595 C C . ARG A 1 213 ? 29.234 1.863 -15.086 1 91.69 213 ARG A C 1
ATOM 1597 O O . ARG A 1 213 ? 29.422 2.092 -16.281 1 91.69 213 ARG A O 1
ATOM 1604 N N . THR A 1 214 ? 30.141 1.693 -14.211 1 94.25 214 THR A N 1
ATOM 1605 C CA . THR A 1 214 ? 31.547 1.742 -14.617 1 94.25 214 THR A CA 1
ATOM 1606 C C . THR A 1 214 ? 31.859 0.621 -15.602 1 94.25 214 THR A C 1
ATOM 1608 O O . THR A 1 214 ? 32.719 0.778 -16.469 1 94.25 214 THR A O 1
ATOM 1611 N N . ALA A 1 215 ? 31.172 -0.398 -15.469 1 95.56 215 ALA A N 1
ATOM 1612 C CA . ALA A 1 215 ? 31.391 -1.549 -16.344 1 95.56 215 ALA A CA 1
ATOM 1613 C C . ALA A 1 215 ? 30.625 -1.387 -17.656 1 95.56 215 ALA A C 1
ATOM 1615 O O . ALA A 1 215 ? 30.625 -2.285 -18.5 1 95.56 215 ALA A O 1
ATOM 1616 N N . GLY A 1 216 ? 29.875 -0.291 -17.828 1 94.25 216 GLY A N 1
ATOM 1617 C CA . GLY A 1 216 ? 29.234 0.032 -19.094 1 94.25 216 GLY A CA 1
ATOM 1618 C C . GLY A 1 216 ? 27.781 -0.387 -19.156 1 94.25 216 GLY A C 1
ATOM 1619 O O . GLY A 1 216 ? 27.172 -0.346 -20.219 1 94.25 216 GLY A O 1
ATOM 1620 N N . VAL A 1 217 ? 27.266 -0.8 -18.094 1 94.31 217 VAL A N 1
ATOM 1621 C CA . VAL A 1 217 ? 25.875 -1.237 -18.078 1 94.31 217 VAL A CA 1
ATOM 1622 C C . VAL A 1 217 ? 24.953 -0.026 -17.969 1 94.31 217 VAL A C 1
ATOM 1624 O O . VAL A 1 217 ? 25.172 0.854 -17.125 1 94.31 217 VAL A O 1
ATOM 1627 N N . ASN A 1 218 ? 23.938 0.024 -18.875 1 95.06 218 ASN A N 1
ATOM 1628 C CA . ASN A 1 218 ? 22.938 1.087 -18.797 1 95.06 218 ASN A CA 1
ATOM 1629 C C . ASN A 1 218 ? 21.906 0.792 -17.719 1 95.06 218 ASN A C 1
ATOM 1631 O O . ASN A 1 218 ? 20.953 0.051 -17.969 1 95.06 218 ASN A O 1
ATOM 1635 N N . ILE A 1 219 ? 21.984 1.422 -16.672 1 92.94 219 ILE A N 1
ATOM 1636 C CA . ILE A 1 219 ? 21.141 1.166 -15.5 1 92.94 219 ILE A CA 1
ATOM 1637 C C . ILE A 1 219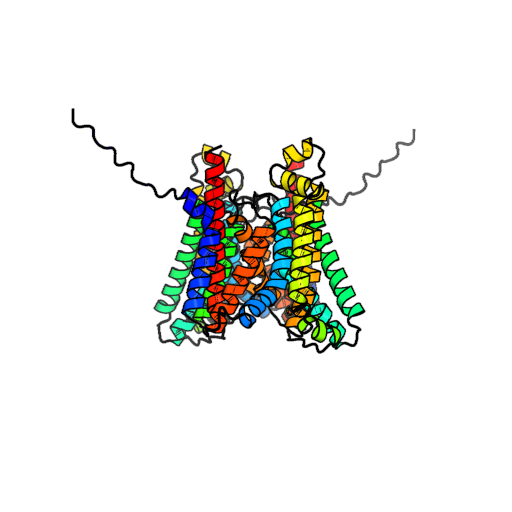 ? 19.688 1.449 -15.844 1 92.94 219 ILE A C 1
ATOM 1639 O O . ILE A 1 219 ? 18.781 0.697 -15.445 1 92.94 219 ILE A O 1
ATOM 1643 N N . ASN A 1 220 ? 19.469 2.504 -16.594 1 93 220 ASN A N 1
ATOM 1644 C CA . ASN A 1 220 ? 18.109 2.914 -16.906 1 93 220 ASN A CA 1
ATOM 1645 C C . ASN A 1 220 ? 17.391 1.842 -17.719 1 93 220 ASN A C 1
ATOM 1647 O O . ASN A 1 220 ? 16.219 1.535 -17.438 1 93 220 ASN A O 1
ATOM 1651 N N . ILE A 1 221 ? 18.078 1.297 -18.578 1 94.94 221 ILE A N 1
ATOM 1652 C CA . ILE A 1 221 ? 17.469 0.288 -19.438 1 94.94 221 ILE A CA 1
ATOM 1653 C C . ILE A 1 221 ? 17.188 -0.976 -18.625 1 94.94 221 ILE A C 1
ATOM 1655 O O . ILE A 1 221 ? 16.125 -1.589 -18.766 1 94.94 221 ILE A O 1
ATOM 1659 N N . VAL A 1 222 ? 18.109 -1.369 -17.844 1 94.06 222 VAL A N 1
ATOM 1660 C CA . VAL A 1 222 ? 17.953 -2.572 -17.031 1 94.06 222 VAL A CA 1
ATOM 1661 C C . VAL A 1 222 ? 16.75 -2.406 -16.094 1 94.06 222 VAL A C 1
ATOM 1663 O O . VAL A 1 222 ? 15.891 -3.283 -16.016 1 94.06 222 VAL A O 1
ATOM 1666 N N . LEU A 1 223 ? 16.641 -1.296 -15.453 1 92.94 223 LEU A N 1
ATOM 1667 C CA . LEU A 1 223 ? 15.531 -1.032 -14.539 1 92.94 223 LEU A CA 1
ATOM 1668 C C . LEU A 1 223 ? 14.203 -0.995 -15.273 1 92.94 223 LEU A C 1
ATOM 1670 O O . LEU A 1 223 ? 13.219 -1.578 -14.82 1 92.94 223 LEU A O 1
ATOM 1674 N N . ALA A 1 224 ? 14.242 -0.295 -16.359 1 94.69 224 ALA A N 1
ATOM 1675 C CA . ALA A 1 224 ? 13.016 -0.208 -17.141 1 94.69 224 ALA A CA 1
ATOM 1676 C C . ALA A 1 224 ? 12.531 -1.595 -17.562 1 94.69 224 ALA A C 1
ATOM 1678 O O . ALA A 1 224 ? 11.328 -1.874 -17.516 1 94.69 224 ALA A O 1
ATOM 1679 N N . MET A 1 225 ? 13.43 -2.402 -17.875 1 96.25 225 MET A N 1
ATOM 1680 C CA . MET A 1 225 ? 13.078 -3.742 -18.344 1 96.25 225 MET A CA 1
ATOM 1681 C C . MET A 1 225 ? 12.5 -4.582 -17.219 1 96.25 225 MET A C 1
ATOM 1683 O O . MET A 1 225 ? 11.625 -5.422 -17.453 1 96.25 225 MET A O 1
ATOM 1687 N N . THR A 1 226 ? 12.953 -4.426 -16.031 1 95.56 226 THR A N 1
ATOM 1688 C CA . THR A 1 226 ? 12.398 -5.184 -14.914 1 95.56 226 THR A CA 1
ATOM 1689 C C . THR A 1 226 ? 10.922 -4.836 -14.711 1 95.56 226 THR A C 1
ATOM 1691 O O . THR A 1 226 ? 10.109 -5.711 -14.414 1 95.56 226 THR A O 1
ATOM 1694 N N . TYR A 1 227 ? 10.555 -3.582 -14.875 1 96.19 227 TYR A N 1
ATOM 1695 C CA . TYR A 1 227 ? 9.164 -3.174 -14.734 1 96.19 227 TYR A CA 1
ATOM 1696 C C . TYR A 1 227 ? 8.32 -3.682 -15.898 1 96.19 227 TYR A C 1
ATOM 1698 O O . TYR A 1 227 ? 7.145 -4 -15.734 1 96.19 227 TYR A O 1
ATOM 1706 N N . MET A 1 228 ? 8.977 -3.758 -17.031 1 97.81 228 MET A N 1
ATOM 1707 C CA . MET A 1 228 ? 8.289 -4.34 -18.172 1 97.81 228 MET A CA 1
ATOM 1708 C C . MET A 1 228 ? 8.031 -5.828 -17.953 1 97.81 228 MET A C 1
ATOM 1710 O O . MET A 1 228 ? 6.953 -6.328 -18.297 1 97.81 228 MET A O 1
ATOM 1714 N N . ILE A 1 229 ? 8.992 -6.48 -17.453 1 98.06 229 ILE A N 1
ATOM 1715 C CA . ILE A 1 229 ? 8.836 -7.898 -17.141 1 98.06 229 ILE A CA 1
ATOM 1716 C C . ILE A 1 229 ? 7.688 -8.086 -16.156 1 98.06 229 ILE A C 1
ATOM 1718 O O . ILE A 1 229 ? 6.832 -8.953 -16.344 1 98.06 229 ILE A O 1
ATOM 1722 N N . ALA A 1 230 ? 7.652 -7.273 -15.133 1 97.94 230 ALA A N 1
ATOM 1723 C CA . ALA A 1 230 ? 6.57 -7.336 -14.156 1 97.94 230 ALA A CA 1
ATOM 1724 C C . ALA A 1 230 ? 5.215 -7.129 -14.812 1 97.94 230 ALA A C 1
ATOM 1726 O O . ALA A 1 230 ? 4.258 -7.852 -14.523 1 97.94 230 ALA A O 1
ATOM 1727 N N . ALA A 1 231 ? 5.156 -6.188 -15.727 1 98.62 231 ALA A N 1
ATOM 1728 C CA . ALA A 1 231 ? 3.898 -5.891 -16.406 1 98.62 231 ALA A CA 1
ATOM 1729 C C . ALA A 1 231 ? 3.461 -7.059 -17.281 1 98.62 231 ALA A C 1
ATOM 1731 O O . ALA A 1 231 ? 2.271 -7.375 -17.359 1 98.62 231 ALA A O 1
ATOM 1732 N N . ILE A 1 232 ? 4.387 -7.664 -17.891 1 98.62 232 ILE A N 1
ATOM 1733 C CA . ILE A 1 232 ? 4.09 -8.797 -18.766 1 98.62 232 ILE A CA 1
ATOM 1734 C C . ILE A 1 232 ? 3.59 -9.969 -17.922 1 98.62 232 ILE A C 1
ATOM 1736 O O . ILE A 1 232 ? 2.623 -10.641 -18.297 1 98.62 232 ILE A O 1
ATOM 1740 N N . THR A 1 233 ? 4.223 -10.227 -16.828 1 98.69 233 THR A N 1
ATOM 1741 C CA . THR A 1 233 ? 3.77 -11.312 -15.961 1 98.69 233 THR A CA 1
ATOM 1742 C C . THR A 1 233 ? 2.371 -11.016 -15.422 1 98.69 233 THR A C 1
ATOM 1744 O O . THR A 1 233 ? 1.575 -11.938 -15.219 1 98.69 233 THR A O 1
ATOM 1747 N N . ALA A 1 234 ? 2.072 -9.758 -15.141 1 98.62 234 ALA A N 1
ATOM 1748 C CA . ALA A 1 234 ? 0.73 -9.383 -14.703 1 98.62 234 ALA A CA 1
ATOM 1749 C C . ALA A 1 234 ? -0.312 -9.734 -15.766 1 98.62 234 ALA A C 1
ATOM 1751 O O . ALA A 1 234 ? -1.39 -10.234 -15.438 1 98.62 234 ALA A O 1
ATOM 1752 N N . ALA A 1 235 ? 0.052 -9.469 -17 1 98.62 235 ALA A N 1
ATOM 1753 C CA . ALA A 1 235 ? -0.856 -9.789 -18.094 1 98.62 235 ALA A CA 1
ATOM 1754 C C . ALA A 1 235 ? -1.092 -11.289 -18.188 1 98.62 235 ALA A C 1
ATOM 1756 O O . ALA A 1 235 ? -2.234 -11.742 -18.312 1 98.62 235 ALA A O 1
ATOM 1757 N N . ILE A 1 236 ? -0.064 -12.055 -18.094 1 98.69 236 ILE A N 1
ATOM 1758 C CA . ILE A 1 236 ? -0.174 -13.5 -18.203 1 98.69 236 ILE A CA 1
ATOM 1759 C C . ILE A 1 236 ? -0.958 -14.062 -17.016 1 98.69 236 ILE A C 1
ATOM 1761 O O . ILE A 1 236 ? -1.866 -14.875 -17.188 1 98.69 236 ILE A O 1
ATOM 1765 N N . ALA A 1 237 ? -0.63 -13.625 -15.852 1 98.44 237 ALA A N 1
ATOM 1766 C CA . ALA A 1 237 ? -1.29 -14.109 -14.641 1 98.44 237 ALA A CA 1
ATOM 1767 C C . ALA A 1 237 ? -2.77 -13.734 -14.633 1 98.44 237 ALA A C 1
ATOM 1769 O O . ALA A 1 237 ? -3.604 -14.484 -14.117 1 98.44 237 ALA A O 1
ATOM 1770 N N . SER A 1 238 ? -3.074 -12.547 -15.203 1 98.38 238 SER A N 1
ATOM 1771 C CA . SER A 1 238 ? -4.469 -12.117 -15.234 1 98.38 238 SER A CA 1
ATOM 1772 C C . SER A 1 238 ? -5.328 -13.086 -16.031 1 98.38 238 SER A C 1
ATOM 1774 O O . SER A 1 238 ? -6.504 -13.289 -15.719 1 98.38 238 SER A O 1
ATOM 1776 N N . LEU A 1 239 ? -4.723 -13.695 -17.047 1 97.69 239 LEU A N 1
ATOM 1777 C CA . LEU A 1 239 ? -5.418 -14.695 -17.844 1 97.69 239 LEU A CA 1
ATOM 1778 C C . LEU A 1 239 ? -5.801 -15.906 -17 1 97.69 239 LEU A C 1
ATOM 1780 O O . LEU A 1 239 ? -6.914 -16.422 -17.109 1 97.69 239 LEU A O 1
ATOM 1784 N N . LEU A 1 240 ? -4.93 -16.312 -16.188 1 97.62 240 LEU A N 1
ATOM 1785 C CA . LEU A 1 240 ? -5.184 -17.469 -15.336 1 97.62 240 LEU A CA 1
ATOM 1786 C C . LEU A 1 240 ? -6.211 -17.125 -14.266 1 97.62 240 LEU A C 1
ATOM 1788 O O . LEU A 1 240 ? -7.055 -17.969 -13.922 1 97.62 240 LEU A O 1
ATOM 1792 N N . VAL A 1 241 ? -6.184 -15.914 -13.773 1 96.56 241 VAL A N 1
ATOM 1793 C CA . VAL A 1 241 ? -7.078 -15.508 -12.695 1 96.56 241 VAL A CA 1
ATOM 1794 C C . VAL A 1 241 ? -8.508 -15.406 -13.227 1 96.56 241 VAL A C 1
ATOM 1796 O O . VAL A 1 241 ? -9.438 -15.922 -12.602 1 96.56 241 VAL A O 1
ATOM 1799 N N . ILE A 1 242 ? -8.648 -14.789 -14.367 1 97.25 242 ILE A N 1
ATOM 1800 C CA . ILE A 1 242 ? -10 -14.625 -14.891 1 97.25 242 ILE A CA 1
ATOM 1801 C C . ILE A 1 242 ? -10.578 -15.984 -15.289 1 97.25 242 ILE A C 1
ATOM 1803 O O . ILE A 1 242 ? -11.773 -16.219 -15.156 1 97.25 242 ILE A O 1
ATOM 1807 N N . ALA A 1 243 ? -9.742 -16.875 -15.781 1 96.12 243 ALA A N 1
ATOM 1808 C CA . ALA A 1 243 ? -10.188 -18.219 -16.141 1 96.12 243 ALA A CA 1
ATOM 1809 C C . ALA A 1 243 ? -10.648 -18.984 -14.906 1 96.12 243 ALA A C 1
ATOM 1811 O O . ALA A 1 243 ? -11.656 -19.703 -14.953 1 96.12 243 ALA A O 1
ATOM 1812 N N . ARG A 1 244 ? -9.922 -18.812 -13.891 1 92.38 244 ARG A N 1
ATOM 1813 C CA . ARG A 1 244 ? -10.219 -19.547 -12.672 1 92.38 244 ARG A CA 1
ATOM 1814 C C . ARG A 1 244 ? -11.453 -18.984 -11.969 1 92.38 244 ARG A C 1
ATOM 1816 O O . ARG A 1 244 ? -12.289 -19.734 -11.469 1 92.38 244 ARG A O 1
ATOM 1823 N N . LEU A 1 245 ? -11.562 -17.672 -11.953 1 91.69 245 LEU A N 1
ATOM 1824 C CA . LEU A 1 245 ? -12.617 -17.016 -11.188 1 91.69 245 LEU A CA 1
ATOM 1825 C C . LEU A 1 245 ? -13.859 -16.797 -12.047 1 91.69 245 LEU A C 1
ATOM 1827 O O . LEU A 1 245 ? -14.922 -16.438 -11.531 1 91.69 245 LEU A O 1
ATOM 1831 N N . SER A 1 246 ? -13.789 -16.984 -13.266 1 93.56 246 SER A N 1
ATOM 1832 C CA . SER A 1 246 ? -14.867 -16.766 -14.219 1 93.56 246 SER A CA 1
ATOM 1833 C C . SER A 1 246 ? -15.406 -15.336 -14.133 1 93.56 246 SER A C 1
ATOM 1835 O O . SER A 1 246 ? -16.625 -15.125 -14.133 1 93.56 246 SER A O 1
ATOM 1837 N N . GLY A 1 247 ? -14.523 -14.453 -13.914 1 95.31 247 GLY A N 1
ATOM 1838 C CA . GLY A 1 247 ? -14.93 -13.055 -13.859 1 95.31 247 GLY A CA 1
ATOM 1839 C C . GLY A 1 247 ? -14.055 -12.219 -12.953 1 95.31 247 GLY A C 1
ATOM 1840 O O . GLY A 1 247 ? -12.953 -12.625 -12.586 1 95.31 247 GLY A O 1
ATOM 1841 N N . SER A 1 248 ? -14.484 -11 -12.781 1 94.62 248 SER A N 1
ATOM 1842 C CA . SER A 1 248 ? -13.797 -10.031 -11.938 1 94.62 248 SER A CA 1
ATOM 1843 C C . SER A 1 248 ? -14.609 -9.703 -10.688 1 94.62 248 SER A C 1
ATOM 1845 O O . SER A 1 248 ? -15.836 -9.57 -10.766 1 94.62 248 SER A O 1
ATOM 1847 N N . SER A 1 249 ? -13.969 -9.734 -9.594 1 90.81 249 SER A N 1
ATOM 1848 C CA . SER A 1 249 ? -14.594 -9.344 -8.336 1 90.81 249 SER A CA 1
ATOM 1849 C C . SER A 1 249 ? -13.844 -8.195 -7.68 1 90.81 249 SER A C 1
ATOM 1851 O O . SER A 1 249 ? -12.625 -8.062 -7.852 1 90.81 249 SER A O 1
ATOM 1853 N N . PRO A 1 250 ? -14.602 -7.371 -6.969 1 83.19 250 PRO A N 1
ATOM 1854 C CA . PRO A 1 250 ? -13.922 -6.293 -6.25 1 83.19 250 PRO A CA 1
ATOM 1855 C C . PRO A 1 250 ? -12.867 -6.812 -5.273 1 83.19 250 PRO A C 1
ATOM 1857 O O . PRO A 1 250 ? -13.07 -7.844 -4.633 1 83.19 250 PRO A O 1
ATOM 1860 N N . GLY A 1 251 ? -11.711 -6.168 -5.203 1 80 251 GLY A N 1
ATOM 1861 C CA . GLY A 1 251 ? -10.734 -6.484 -4.176 1 80 251 GLY A CA 1
ATOM 1862 C C . GLY A 1 251 ? -9.656 -7.441 -4.652 1 80 251 GLY A C 1
ATOM 1863 O O . GLY A 1 251 ? -8.695 -7.711 -3.928 1 80 251 GLY A O 1
ATOM 1864 N N . ILE A 1 252 ? -9.719 -7.91 -5.883 1 85.69 252 ILE A N 1
ATOM 1865 C CA . ILE A 1 252 ? -8.75 -8.867 -6.398 1 85.69 252 ILE A CA 1
ATOM 1866 C C . ILE A 1 252 ? -7.34 -8.289 -6.258 1 85.69 252 ILE A C 1
ATOM 1868 O O . ILE A 1 252 ? -6.418 -8.992 -5.828 1 85.69 252 ILE A O 1
ATOM 1872 N N . GLY A 1 253 ? -7.168 -7.035 -6.578 1 87.12 253 GLY A N 1
ATOM 1873 C CA . GLY A 1 253 ? -5.863 -6.395 -6.512 1 87.12 253 GLY A CA 1
ATOM 1874 C C . GLY A 1 253 ? -5.27 -6.395 -5.117 1 87.12 253 GLY A C 1
ATOM 1875 O O . GLY A 1 253 ? -4.102 -6.738 -4.934 1 87.12 253 GLY A O 1
ATOM 1876 N N . ASP A 1 254 ? -6.047 -6.082 -4.133 1 79.19 254 ASP A N 1
ATOM 1877 C CA . ASP A 1 254 ? -5.578 -5.992 -2.752 1 79.19 254 ASP A CA 1
ATOM 1878 C C . ASP A 1 254 ? -5.199 -7.367 -2.209 1 79.19 254 ASP A C 1
ATOM 1880 O O . ASP A 1 254 ? -4.164 -7.52 -1.557 1 79.19 254 ASP A O 1
ATOM 1884 N N . ILE A 1 255 ? -6.027 -8.297 -2.529 1 79.19 255 ILE A N 1
ATOM 1885 C CA . ILE A 1 255 ? -5.789 -9.656 -2.062 1 79.19 255 ILE A CA 1
ATOM 1886 C C . ILE A 1 255 ? -4.508 -10.203 -2.691 1 79.19 255 ILE A C 1
ATOM 1888 O O . ILE A 1 255 ? -3.658 -10.758 -1.995 1 79.19 255 ILE A O 1
ATOM 1892 N N . MET A 1 256 ? -4.375 -9.922 -3.918 1 89.38 256 MET A N 1
ATOM 1893 C CA . MET A 1 256 ? -3.223 -10.461 -4.633 1 89.38 256 MET A CA 1
ATOM 1894 C C . MET A 1 256 ? -1.944 -9.727 -4.246 1 89.38 256 MET A C 1
ATOM 1896 O O . MET A 1 256 ? -0.865 -10.32 -4.211 1 89.38 256 MET A O 1
ATOM 1900 N N . LEU A 1 257 ? -2.098 -8.5 -3.982 1 89.56 257 LEU A N 1
ATOM 1901 C CA . LEU A 1 257 ? -0.917 -7.734 -3.604 1 89.56 257 LEU A CA 1
ATOM 1902 C C . LEU A 1 257 ? -0.262 -8.32 -2.357 1 89.56 257 LEU A C 1
ATOM 1904 O O . LEU A 1 257 ? 0.962 -8.453 -2.297 1 89.56 257 LEU A O 1
ATOM 1908 N N . LEU A 1 258 ? -1.046 -8.633 -1.4 1 83.88 258 LEU A N 1
ATOM 1909 C CA . LEU A 1 258 ? -0.527 -9.242 -0.181 1 83.88 258 LEU A CA 1
ATOM 1910 C C . LEU A 1 258 ? 0.267 -10.508 -0.5 1 83.88 258 LEU A C 1
ATOM 1912 O O . LEU A 1 258 ? 1.365 -10.703 0.023 1 83.88 258 LEU A O 1
ATOM 1916 N N . ASP A 1 259 ? -0.297 -11.258 -1.334 1 92.19 259 ASP A N 1
ATOM 1917 C CA . ASP A 1 259 ? 0.331 -12.523 -1.695 1 92.19 259 ASP A CA 1
ATOM 1918 C C . ASP A 1 259 ? 1.617 -12.297 -2.486 1 92.19 259 ASP A C 1
ATOM 1920 O O . ASP A 1 259 ? 2.615 -12.984 -2.273 1 92.19 259 ASP A O 1
ATOM 1924 N N . ILE A 1 260 ? 1.576 -11.367 -3.342 1 94.31 260 ILE A N 1
ATOM 1925 C CA . ILE A 1 260 ? 2.719 -11.078 -4.203 1 94.31 260 ILE A CA 1
ATOM 1926 C C . ILE A 1 260 ? 3.879 -10.547 -3.359 1 94.31 260 ILE A C 1
ATOM 1928 O O . ILE A 1 260 ? 5.027 -10.969 -3.543 1 94.31 260 ILE A O 1
ATOM 1932 N N . ILE A 1 261 ? 3.588 -9.672 -2.475 1 87.81 261 ILE A N 1
ATOM 1933 C CA . ILE A 1 261 ? 4.617 -9.102 -1.612 1 87.81 261 ILE A CA 1
ATOM 1934 C C . ILE A 1 261 ? 5.219 -10.195 -0.734 1 87.81 261 ILE A C 1
ATOM 1936 O O . ILE A 1 261 ? 6.441 -10.297 -0.602 1 87.81 261 ILE A O 1
ATOM 1940 N N . LEU A 1 262 ? 4.332 -10.977 -0.188 1 88.94 262 LEU A N 1
ATOM 1941 C CA . LEU A 1 262 ? 4.812 -12.062 0.654 1 88.94 262 LEU A CA 1
ATOM 1942 C C . LEU A 1 262 ? 5.715 -13.008 -0.137 1 88.94 262 LEU A C 1
ATOM 1944 O O . LEU A 1 262 ? 6.828 -13.312 0.296 1 88.94 262 LEU A O 1
ATOM 1948 N N . ALA A 1 263 ? 5.242 -13.398 -1.285 1 92.88 263 ALA A N 1
ATOM 1949 C CA . ALA A 1 263 ? 6.012 -14.328 -2.105 1 92.88 263 ALA A CA 1
ATOM 1950 C C . ALA A 1 263 ? 7.32 -13.695 -2.57 1 92.88 263 ALA A C 1
ATOM 1952 O O . ALA A 1 263 ? 8.359 -14.359 -2.598 1 92.88 263 ALA A O 1
ATOM 1953 N N . GLY A 1 264 ? 7.277 -12.492 -2.965 1 89.44 264 GLY A N 1
ATOM 1954 C CA . GLY A 1 264 ? 8.469 -11.789 -3.412 1 89.44 264 GLY A CA 1
ATOM 1955 C C . GLY A 1 264 ? 9.531 -11.664 -2.334 1 89.44 264 GLY A C 1
ATOM 1956 O O . GLY A 1 264 ? 10.703 -11.953 -2.572 1 89.44 264 GLY A O 1
ATOM 1957 N N . LEU A 1 265 ? 9.102 -11.266 -1.172 1 83.81 265 LEU A N 1
ATOM 1958 C CA . LEU A 1 265 ? 10.047 -11.062 -0.077 1 83.81 265 LEU A CA 1
ATOM 1959 C C . LEU A 1 265 ? 10.562 -12.391 0.454 1 83.81 265 LEU A C 1
ATOM 1961 O O . LEU A 1 265 ? 11.734 -12.516 0.818 1 83.81 265 LEU A O 1
ATOM 1965 N N . MET A 1 266 ? 9.656 -13.32 0.463 1 86.88 266 MET A N 1
ATOM 1966 C CA . MET A 1 266 ? 10.039 -14.633 0.96 1 86.88 266 MET A CA 1
ATOM 1967 C C . MET A 1 266 ? 10.984 -15.328 -0.012 1 86.88 266 MET A C 1
ATOM 1969 O O . MET A 1 266 ? 11.703 -16.266 0.368 1 86.88 266 MET A O 1
ATOM 1973 N N . SER A 1 267 ? 10.953 -14.938 -1.23 1 88.5 267 SER A N 1
ATOM 1974 C CA . SER A 1 267 ? 11.836 -15.555 -2.217 1 88.5 267 SER A CA 1
ATOM 1975 C C . SER A 1 267 ? 13.297 -15.422 -1.807 1 88.5 267 SER A C 1
ATOM 1977 O O . SER A 1 267 ? 14.141 -16.234 -2.209 1 88.5 267 SER A O 1
ATOM 1979 N N . ALA A 1 268 ? 13.617 -14.477 -1.009 1 84.88 268 ALA A N 1
ATOM 1980 C CA . ALA A 1 268 ? 14.992 -14.211 -0.589 1 84.88 268 ALA A CA 1
ATOM 1981 C C . ALA A 1 268 ? 15.414 -15.148 0.538 1 84.88 268 ALA A C 1
ATOM 1983 O O . ALA A 1 268 ? 16.609 -15.383 0.748 1 84.88 268 ALA A O 1
ATOM 1984 N N . ILE A 1 269 ? 14.461 -15.648 1.237 1 81.5 269 ILE A N 1
ATOM 1985 C CA . ILE A 1 269 ? 14.781 -16.406 2.441 1 81.5 269 ILE A CA 1
ATOM 1986 C C . ILE A 1 269 ? 15.172 -17.828 2.064 1 81.5 269 ILE A C 1
ATOM 1988 O O . ILE A 1 269 ? 15.719 -18.562 2.887 1 81.5 269 ILE A O 1
ATOM 1992 N N . PHE A 1 270 ? 14.953 -18.156 0.828 1 79.12 270 PHE A N 1
ATOM 1993 C CA . PHE A 1 270 ? 15.242 -19.516 0.396 1 79.12 270 PHE A CA 1
ATOM 1994 C C . PHE A 1 270 ? 16.656 -19.625 -0.147 1 79.12 270 PHE A C 1
ATOM 1996 O O . PHE A 1 270 ? 17.062 -20.672 -0.666 1 79.12 270 PHE A O 1
ATOM 2003 N N . THR A 1 271 ? 17.391 -18.547 -0.117 1 74.5 271 THR A N 1
ATOM 2004 C CA . THR A 1 271 ? 18.781 -18.594 -0.539 1 74.5 271 THR A CA 1
ATOM 2005 C C . THR A 1 271 ? 19.703 -18.188 0.608 1 74.5 271 THR A C 1
ATOM 2007 O O . THR A 1 271 ? 19.266 -17.547 1.568 1 74.5 271 THR A O 1
ATOM 2010 N N . ARG A 1 272 ? 20.922 -18.5 0.378 1 67.94 272 ARG A N 1
ATOM 2011 C CA . ARG A 1 272 ? 21.922 -18.219 1.4 1 67.94 272 ARG A CA 1
ATOM 2012 C C . ARG A 1 272 ? 22.234 -16.719 1.457 1 67.94 272 ARG A C 1
ATOM 2014 O O . ARG A 1 272 ? 22.609 -16.203 2.51 1 67.94 272 ARG A O 1
ATOM 2021 N N . LEU A 1 273 ? 22.062 -16.109 0.349 1 68.19 273 LEU A N 1
ATOM 2022 C CA . LEU A 1 273 ? 22.484 -14.703 0.266 1 68.19 273 LEU A CA 1
ATOM 2023 C C . LEU A 1 273 ? 21.312 -13.773 0.533 1 68.19 273 LEU A C 1
ATOM 2025 O O . LEU A 1 273 ? 21.484 -12.555 0.593 1 68.19 273 LEU A O 1
ATOM 2029 N N . SER A 1 274 ? 20.141 -14.312 0.875 1 76 274 SER A N 1
ATOM 2030 C CA . SER A 1 274 ? 18.938 -13.531 1.143 1 76 274 SER A CA 1
ATOM 2031 C C . SER A 1 274 ? 18.656 -12.539 0.014 1 76 274 SER A C 1
ATOM 2033 O O . SER A 1 274 ? 18.406 -11.359 0.263 1 76 274 SER A O 1
ATOM 2035 N N . ILE A 1 275 ? 18.953 -13.023 -1.206 1 80.94 275 ILE A N 1
ATOM 2036 C CA . ILE A 1 275 ? 18.625 -12.25 -2.404 1 80.94 275 ILE A CA 1
ATOM 2037 C C . ILE A 1 275 ? 17.453 -12.891 -3.135 1 80.94 275 ILE A C 1
ATOM 2039 O O . ILE A 1 275 ? 17.406 -14.117 -3.287 1 80.94 275 ILE A O 1
ATOM 2043 N N . PRO A 1 276 ? 16.547 -12.078 -3.504 1 86.25 276 PRO A N 1
ATOM 2044 C CA . PRO A 1 276 ? 15.43 -12.625 -4.273 1 86.25 276 PRO A CA 1
ATOM 2045 C C . PRO A 1 276 ? 15.891 -13.375 -5.523 1 86.25 276 PRO A C 1
ATOM 2047 O O . PRO A 1 276 ? 16.891 -13 -6.141 1 86.25 276 PRO A O 1
ATOM 2050 N N . ASN A 1 277 ? 15.203 -14.445 -5.84 1 90.31 277 ASN A N 1
ATOM 2051 C CA . ASN A 1 277 ? 15.508 -15.266 -7.004 1 90.31 277 ASN A CA 1
ATOM 2052 C C . ASN A 1 277 ? 14.266 -15.984 -7.527 1 90.31 277 ASN A C 1
ATOM 2054 O O . ASN A 1 277 ? 13.25 -16.047 -6.836 1 90.31 277 ASN A O 1
ATOM 2058 N N . ILE A 1 278 ? 14.438 -16.484 -8.742 1 95.06 278 ILE A N 1
ATOM 2059 C CA . ILE A 1 278 ? 13.273 -17.047 -9.422 1 95.06 278 ILE A CA 1
ATOM 2060 C C . ILE A 1 278 ? 12.867 -18.359 -8.742 1 95.06 278 ILE A C 1
ATOM 2062 O O . ILE A 1 278 ? 11.695 -18.547 -8.414 1 95.06 278 ILE A O 1
ATOM 2066 N N . PRO A 1 279 ? 13.789 -19.297 -8.414 1 94.81 279 PRO A N 1
ATOM 2067 C CA . PRO A 1 279 ? 13.367 -20.516 -7.715 1 94.81 279 PRO A CA 1
ATOM 2068 C C . PRO A 1 279 ? 12.727 -20.219 -6.363 1 94.81 279 PRO A C 1
ATOM 2070 O O . PRO A 1 279 ? 11.734 -20.859 -5.992 1 94.81 279 PRO A O 1
ATOM 2073 N N . GLY A 1 280 ? 13.281 -19.25 -5.68 1 93.25 280 GLY A N 1
ATOM 2074 C CA . GLY A 1 280 ? 12.68 -18.844 -4.422 1 93.25 280 GLY A CA 1
ATOM 2075 C C . GLY A 1 280 ? 11.273 -18.297 -4.574 1 93.25 280 GLY A C 1
ATOM 2076 O O . GLY A 1 280 ? 10.406 -18.578 -3.744 1 93.25 280 GLY A O 1
ATOM 2077 N N . ALA A 1 281 ? 11.102 -17.516 -5.613 1 94.81 281 ALA A N 1
ATOM 2078 C CA . ALA A 1 281 ? 9.781 -16.969 -5.887 1 94.81 281 ALA A CA 1
ATOM 2079 C C . ALA A 1 281 ? 8.773 -18.078 -6.168 1 94.81 281 ALA A C 1
ATOM 2081 O O . ALA A 1 281 ? 7.629 -18.016 -5.711 1 94.81 281 ALA A O 1
ATOM 2082 N N . ILE A 1 282 ? 9.219 -19.078 -6.887 1 96.81 282 ILE A N 1
ATOM 2083 C CA . ILE A 1 282 ? 8.359 -20.203 -7.238 1 96.81 282 ILE A CA 1
ATOM 2084 C C . ILE A 1 282 ? 7.988 -20.969 -5.977 1 96.81 282 ILE A C 1
ATOM 2086 O O . ILE A 1 282 ? 6.812 -21.25 -5.734 1 96.81 282 ILE A O 1
ATOM 2090 N N . ILE A 1 283 ? 8.914 -21.25 -5.141 1 95.25 283 ILE A N 1
ATOM 2091 C CA . ILE A 1 283 ? 8.664 -21.984 -3.902 1 95.25 283 ILE A CA 1
ATOM 2092 C C . ILE A 1 283 ? 7.754 -21.156 -2.99 1 95.25 283 ILE A C 1
ATOM 2094 O O . ILE A 1 283 ? 6.848 -21.703 -2.352 1 95.25 283 ILE A O 1
ATOM 2098 N N . SER A 1 284 ? 8.031 -19.891 -2.938 1 94.75 284 SER A N 1
ATOM 2099 C CA . SER A 1 284 ? 7.23 -19 -2.098 1 94.75 284 SER A CA 1
ATOM 2100 C C . SER A 1 284 ? 5.777 -18.953 -2.559 1 94.75 284 SER A C 1
ATOM 2102 O O . SER A 1 284 ? 4.859 -18.906 -1.735 1 94.75 284 SER A O 1
ATOM 2104 N N . ALA A 1 285 ? 5.598 -18.922 -3.848 1 96.94 285 ALA A N 1
ATOM 2105 C CA . ALA A 1 285 ? 4.238 -18.922 -4.383 1 96.94 285 ALA A CA 1
ATOM 2106 C C . ALA A 1 285 ? 3.49 -20.203 -3.99 1 96.94 285 ALA A C 1
ATOM 2108 O O . ALA A 1 285 ? 2.314 -20.141 -3.623 1 96.94 285 ALA A O 1
ATOM 2109 N N . VAL A 1 286 ? 4.156 -21.281 -4.07 1 96.88 286 VAL A N 1
ATOM 2110 C CA . VAL A 1 286 ? 3.545 -22.547 -3.686 1 96.88 286 VAL A CA 1
ATOM 2111 C C . VAL A 1 286 ? 3.268 -22.547 -2.184 1 96.88 286 VAL A C 1
ATOM 2113 O O . VAL A 1 286 ? 2.238 -23.062 -1.738 1 96.88 286 VAL A O 1
ATOM 2116 N N . PHE A 1 287 ? 4.156 -21.953 -1.428 1 94.56 287 PHE A N 1
ATOM 2117 C CA . PHE A 1 287 ? 3.977 -21.844 0.014 1 94.56 287 PHE A CA 1
ATOM 2118 C C . PHE A 1 287 ? 2.707 -21.062 0.338 1 94.56 287 PHE A C 1
ATOM 2120 O O . PHE A 1 287 ? 1.902 -21.5 1.166 1 94.56 287 PHE A O 1
ATOM 2127 N N . VAL A 1 288 ? 2.564 -19.984 -0.347 1 93.38 288 VAL A N 1
ATOM 2128 C CA . VAL A 1 288 ? 1.387 -19.156 -0.125 1 93.38 288 VAL A CA 1
ATOM 2129 C C . VAL A 1 288 ? 0.13 -19.922 -0.542 1 93.38 288 VAL A C 1
ATOM 2131 O O . VAL A 1 288 ? -0.885 -19.875 0.158 1 93.38 288 VAL A O 1
ATOM 2134 N N . GLY A 1 289 ? 0.217 -20.594 -1.688 1 93.94 289 GLY A N 1
ATOM 2135 C CA . GLY A 1 289 ? -0.891 -21.438 -2.121 1 93.94 289 GLY A CA 1
ATOM 2136 C C . GLY A 1 289 ? -1.237 -22.531 -1.129 1 93.94 289 GLY A C 1
ATOM 2137 O O . GLY A 1 289 ? -2.414 -22.797 -0.888 1 93.94 289 GLY A O 1
ATOM 2138 N N . MET A 1 290 ? -0.23 -23.078 -0.573 1 94.38 290 MET A N 1
ATOM 2139 C CA . MET A 1 290 ? -0.413 -24.125 0.428 1 94.38 290 MET A CA 1
ATOM 2140 C C . MET A 1 290 ? -1.122 -23.594 1.663 1 94.38 290 MET A C 1
ATOM 2142 O O . MET A 1 290 ? -1.995 -24.25 2.225 1 94.38 290 MET A O 1
ATOM 2146 N N . LEU A 1 291 ? -0.776 -22.422 2.049 1 91.94 291 LEU A N 1
ATOM 2147 C CA . LEU A 1 291 ? -1.403 -21.797 3.201 1 91.94 291 LEU A CA 1
ATOM 2148 C C . LEU A 1 291 ? -2.893 -21.562 2.955 1 91.94 291 LEU A C 1
ATOM 2150 O O . LEU A 1 291 ? -3.723 -21.906 3.801 1 91.94 291 LEU A O 1
ATOM 2154 N N . SER A 1 292 ? -3.162 -20.984 1.811 1 91.31 292 SER A N 1
ATOM 2155 C CA . SER A 1 292 ? -4.551 -20.703 1.472 1 91.31 292 SER A CA 1
ATOM 2156 C C . SER A 1 292 ? -5.367 -21.984 1.343 1 91.31 292 SER A C 1
ATOM 2158 O O . SER A 1 292 ? -6.469 -22.078 1.886 1 91.31 292 SER A O 1
ATOM 2160 N N . ASN A 1 293 ? -4.84 -22.953 0.661 1 93.56 293 ASN A N 1
ATOM 2161 C CA . ASN A 1 293 ? -5.508 -24.234 0.474 1 93.56 293 ASN A CA 1
ATOM 2162 C C . ASN A 1 293 ? -5.68 -24.984 1.797 1 93.56 293 ASN A C 1
ATOM 2164 O O . ASN A 1 293 ? -6.758 -25.5 2.084 1 93.56 293 ASN A O 1
ATOM 2168 N N . GLY A 1 294 ? -4.637 -25.047 2.551 1 94.06 294 GLY A N 1
ATOM 2169 C CA . GLY A 1 294 ? -4.66 -25.766 3.822 1 94.06 294 GLY A CA 1
ATOM 2170 C C . GLY A 1 294 ? -5.711 -25.234 4.777 1 94.06 294 GLY A C 1
ATOM 2171 O O . GLY A 1 294 ? -6.461 -26 5.379 1 94.06 294 GLY A O 1
ATOM 2172 N N . PHE A 1 295 ? -5.773 -23.984 4.918 1 91.31 295 PHE A N 1
ATOM 2173 C CA . PHE A 1 295 ? -6.75 -23.391 5.82 1 91.31 295 PHE A CA 1
ATOM 2174 C C . PHE A 1 295 ? -8.172 -23.641 5.332 1 91.31 295 PHE A C 1
ATOM 2176 O O . PHE A 1 295 ? -9.086 -23.828 6.133 1 91.31 295 PHE A O 1
ATOM 2183 N N . THR A 1 296 ? -8.305 -23.562 4.027 1 90.31 296 THR A N 1
ATOM 2184 C CA . THR A 1 296 ? -9.609 -23.891 3.457 1 90.31 296 THR A CA 1
ATOM 2185 C C . THR A 1 296 ? -10 -25.328 3.764 1 90.31 296 THR A C 1
ATOM 2187 O O . THR A 1 296 ? -11.148 -25.609 4.117 1 90.31 296 THR A O 1
ATOM 2190 N N . LEU A 1 297 ? -9.07 -26.203 3.689 1 92.38 297 LEU A N 1
ATOM 2191 C CA . LEU A 1 297 ? -9.32 -27.609 3.918 1 92.38 297 LEU A CA 1
ATOM 2192 C C . LEU A 1 297 ? -9.766 -27.859 5.355 1 92.38 297 LEU A C 1
ATOM 2194 O O . LEU A 1 297 ? -10.562 -28.766 5.609 1 92.38 297 LEU A O 1
ATOM 2198 N N . ILE A 1 298 ? -9.25 -27.094 6.254 1 93 298 ILE A N 1
ATOM 2199 C CA . ILE A 1 298 ? -9.594 -27.344 7.648 1 93 298 ILE A CA 1
ATOM 2200 C C . ILE A 1 298 ? -10.695 -26.375 8.086 1 93 298 ILE A C 1
ATOM 2202 O O . ILE A 1 298 ? -10.914 -26.172 9.289 1 93 298 ILE A O 1
ATOM 2206 N N . ASN A 1 299 ? -11.289 -25.609 7.203 1 90.88 299 ASN A N 1
ATOM 2207 C CA . ASN A 1 299 ? -12.477 -24.781 7.371 1 90.88 299 ASN A CA 1
ATOM 2208 C C . ASN A 1 299 ? -12.195 -23.562 8.258 1 90.88 299 ASN A C 1
ATOM 2210 O O . ASN A 1 299 ? -13 -23.234 9.125 1 90.88 299 ASN A O 1
ATOM 2214 N N . VAL A 1 300 ? -11.086 -23.109 8.109 1 85.62 300 VAL A N 1
ATOM 2215 C CA . VAL A 1 300 ? -10.75 -21.859 8.773 1 85.62 300 VAL A CA 1
ATOM 2216 C C . VAL A 1 300 ? -11.102 -20.672 7.867 1 85.62 300 VAL A C 1
ATOM 2218 O O . VAL A 1 300 ? -10.727 -20.656 6.691 1 85.62 300 VAL A O 1
ATOM 2221 N N . PRO A 1 301 ? -11.82 -19.734 8.445 1 81.56 301 PRO A N 1
ATOM 2222 C CA . PRO A 1 301 ? -12.203 -18.578 7.629 1 81.56 301 PRO A CA 1
ATOM 2223 C C . PRO A 1 301 ? -11 -17.844 7.043 1 81.56 301 PRO A C 1
ATOM 2225 O O . PRO A 1 301 ? -9.953 -17.75 7.691 1 81.56 301 PRO A O 1
ATOM 2228 N N . THR A 1 302 ? -11.195 -17.281 5.906 1 76.38 302 THR A N 1
ATOM 2229 C CA . THR A 1 302 ? -10.156 -16.672 5.086 1 76.38 302 THR A CA 1
ATOM 2230 C C . THR A 1 302 ? -9.516 -15.484 5.812 1 76.38 302 THR A C 1
ATOM 2232 O O . THR A 1 302 ? -8.352 -15.156 5.578 1 76.38 302 THR A O 1
ATOM 2235 N N . TYR A 1 303 ? -10.242 -14.891 6.809 1 76.19 303 TYR A N 1
ATOM 2236 C CA . TYR A 1 303 ? -9.695 -13.727 7.5 1 76.19 303 TYR A CA 1
ATOM 2237 C C . TYR A 1 303 ? -8.469 -14.102 8.32 1 76.19 303 TYR A C 1
ATOM 2239 O O . TYR A 1 303 ? -7.547 -13.297 8.477 1 76.19 303 TYR A O 1
ATOM 2247 N N . TRP A 1 304 ? -8.391 -15.289 8.734 1 79.38 304 TRP A N 1
ATOM 2248 C CA . TRP A 1 304 ? -7.227 -15.773 9.469 1 79.38 304 TRP A CA 1
ATOM 2249 C C . TRP A 1 304 ? -6.004 -15.859 8.562 1 79.38 304 TRP A C 1
ATOM 2251 O O . TRP A 1 304 ? -4.887 -15.555 8.984 1 79.38 304 TRP A O 1
ATOM 2261 N N . VAL A 1 305 ? -6.297 -16.234 7.359 1 81.44 305 VAL A N 1
ATOM 2262 C CA . VAL A 1 305 ? -5.211 -16.406 6.398 1 81.44 305 VAL A CA 1
ATOM 2263 C C . VAL A 1 305 ? -4.555 -15.047 6.125 1 81.44 305 VAL A C 1
ATOM 2265 O O . VAL A 1 305 ? -3.328 -14.953 6.047 1 81.44 305 VAL A O 1
ATOM 2268 N N . TYR A 1 306 ? -5.32 -14.031 6.109 1 77.62 306 TYR A N 1
ATOM 2269 C CA . TYR A 1 306 ? -4.809 -12.688 5.867 1 77.62 306 TYR A CA 1
ATOM 2270 C C . TYR A 1 306 ? -3.924 -12.227 7.023 1 77.62 306 TYR A C 1
ATOM 2272 O O . TYR A 1 306 ? -2.846 -11.672 6.801 1 77.62 306 TYR A O 1
ATOM 2280 N N . ALA A 1 307 ? -4.414 -12.492 8.18 1 79.62 307 ALA A N 1
ATOM 2281 C CA . ALA A 1 307 ? -3.639 -12.102 9.352 1 79.62 307 ALA A CA 1
ATOM 2282 C C . ALA A 1 307 ? -2.307 -12.844 9.406 1 79.62 307 ALA A C 1
ATOM 2284 O O . ALA A 1 307 ? -1.265 -12.25 9.68 1 79.62 307 ALA A O 1
ATOM 2285 N N . ILE A 1 308 ? -2.35 -14.055 9.102 1 85.88 308 ILE A N 1
ATOM 2286 C CA . ILE A 1 308 ? -1.146 -14.883 9.141 1 85.88 308 ILE A CA 1
ATOM 2287 C C . ILE A 1 308 ? -0.178 -14.43 8.047 1 85.88 308 ILE A C 1
ATOM 2289 O O . ILE A 1 308 ? 1.022 -14.297 8.289 1 85.88 308 ILE A O 1
ATOM 2293 N N . LYS A 1 309 ? -0.739 -14.18 6.867 1 85.88 309 LYS A N 1
ATOM 2294 C CA . LYS A 1 309 ? 0.101 -13.727 5.762 1 85.88 309 LYS A CA 1
ATOM 2295 C C . LYS A 1 309 ? 0.754 -12.383 6.09 1 85.88 309 LYS A C 1
ATOM 2297 O O . LYS A 1 309 ? 1.932 -12.172 5.793 1 85.88 309 LYS A O 1
ATOM 2302 N N . GLY A 1 310 ? -0.014 -11.523 6.707 1 81.06 310 GLY A N 1
ATOM 2303 C CA . GLY A 1 310 ? 0.566 -10.273 7.156 1 81.06 310 GLY A CA 1
ATOM 2304 C C . GLY A 1 310 ? 1.693 -10.461 8.156 1 81.06 310 GLY A C 1
ATOM 2305 O O . GLY A 1 310 ? 2.742 -9.82 8.039 1 81.06 310 GLY A O 1
ATOM 2306 N N . GLY A 1 311 ? 1.469 -11.281 9.094 1 84.88 311 GLY A N 1
ATOM 2307 C CA . GLY A 1 311 ? 2.51 -11.602 10.055 1 84.88 311 GLY A CA 1
ATOM 2308 C C . GLY A 1 311 ? 3.742 -12.211 9.422 1 84.88 311 GLY A C 1
ATOM 2309 O O . GLY A 1 311 ? 4.871 -11.898 9.812 1 84.88 311 GLY A O 1
ATOM 2310 N N . LEU A 1 312 ? 3.506 -13.039 8.469 1 86.25 312 LEU A N 1
ATOM 2311 C CA . LEU A 1 312 ? 4.605 -13.711 7.781 1 86.25 312 LEU A CA 1
ATOM 2312 C C . LEU A 1 312 ? 5.449 -12.703 7 1 86.25 312 LEU A C 1
ATOM 2314 O O . LEU A 1 312 ? 6.668 -12.867 6.891 1 86.25 312 LEU A O 1
ATOM 2318 N N . ILE A 1 313 ? 4.824 -11.711 6.402 1 83.06 313 ILE A N 1
ATOM 2319 C CA . ILE A 1 313 ? 5.574 -10.664 5.707 1 83.06 313 ILE A CA 1
ATOM 2320 C C . ILE A 1 313 ? 6.516 -9.969 6.684 1 83.06 313 ILE A C 1
ATOM 2322 O O . ILE A 1 313 ? 7.691 -9.758 6.379 1 83.06 313 ILE A O 1
ATOM 2326 N N . LEU A 1 314 ? 5.977 -9.68 7.828 1 81.69 314 LEU A N 1
ATOM 2327 C CA . LEU A 1 314 ? 6.777 -9.008 8.844 1 81.69 314 LEU A CA 1
ATOM 2328 C C . LEU A 1 314 ? 7.965 -9.867 9.258 1 81.69 314 LEU A C 1
ATOM 2330 O O . LEU A 1 314 ? 9.078 -9.367 9.422 1 81.69 314 LEU A O 1
ATOM 2334 N N . VAL A 1 315 ? 7.738 -11.117 9.391 1 84.06 315 VAL A N 1
ATOM 2335 C CA . VAL A 1 315 ? 8.797 -12.039 9.781 1 84.06 315 VAL A CA 1
ATOM 2336 C C . VAL A 1 315 ? 9.828 -12.148 8.656 1 84.06 315 VAL A C 1
ATOM 2338 O O . VAL A 1 315 ? 11.031 -12.109 8.906 1 84.06 315 VAL A O 1
ATOM 2341 N N . ALA A 1 316 ? 9.352 -12.289 7.465 1 81.56 316 ALA A N 1
ATOM 2342 C CA . ALA A 1 316 ? 10.234 -12.422 6.316 1 81.56 316 ALA A CA 1
ATOM 2343 C C . ALA A 1 316 ? 11.133 -11.203 6.168 1 81.56 316 ALA A C 1
ATOM 2345 O O . ALA A 1 316 ? 12.336 -11.336 5.934 1 81.56 316 ALA A O 1
ATOM 2346 N N . VAL A 1 317 ? 10.562 -10.086 6.301 1 79.19 317 VAL A N 1
ATOM 2347 C CA . VAL A 1 317 ? 11.328 -8.844 6.18 1 79.19 317 VAL A CA 1
ATOM 2348 C C . VAL A 1 317 ? 12.328 -8.742 7.324 1 79.19 317 VAL A C 1
ATOM 2350 O O . VAL A 1 317 ? 13.461 -8.281 7.133 1 79.19 317 VAL A O 1
ATOM 2353 N N . SER A 1 318 ? 11.922 -9.125 8.484 1 81.25 318 SER A N 1
ATOM 2354 C CA . SER A 1 318 ? 12.805 -9.078 9.641 1 81.25 318 SER A CA 1
ATOM 2355 C C . SER A 1 318 ? 14 -10 9.461 1 81.25 318 SER A C 1
ATOM 2357 O O . SER A 1 318 ? 15.141 -9.609 9.727 1 81.25 318 SER A O 1
ATOM 2359 N N . ILE A 1 319 ? 13.742 -11.156 8.984 1 80.06 319 ILE A N 1
ATOM 2360 C CA . ILE A 1 319 ? 14.797 -12.141 8.789 1 80.06 319 ILE A CA 1
ATOM 2361 C C . ILE A 1 319 ? 15.773 -11.648 7.723 1 80.06 319 ILE A C 1
ATOM 2363 O O . ILE A 1 319 ? 16.984 -11.703 7.91 1 80.06 319 ILE A O 1
ATOM 2367 N N . THR A 1 320 ? 15.242 -11.18 6.621 1 77.5 320 THR A N 1
ATOM 2368 C CA . THR A 1 320 ? 16.078 -10.727 5.516 1 77.5 320 THR A CA 1
ATOM 2369 C C . THR A 1 320 ? 16.953 -9.539 5.941 1 77.5 320 THR A C 1
ATOM 2371 O O . THR A 1 320 ? 18.125 -9.453 5.566 1 77.5 320 THR A O 1
ATOM 2374 N N . THR A 1 321 ? 16.375 -8.711 6.688 1 77.88 321 THR A N 1
ATOM 2375 C CA . THR A 1 321 ? 17.109 -7.527 7.133 1 77.88 321 THR A CA 1
ATOM 2376 C C . THR A 1 321 ? 18.234 -7.914 8.094 1 77.88 321 THR A C 1
ATOM 2378 O O . THR A 1 321 ? 19.344 -7.41 7.992 1 77.88 321 THR A O 1
ATOM 2381 N N . ILE A 1 322 ? 17.922 -8.82 9.008 1 77.81 322 ILE A N 1
ATOM 2382 C CA . ILE A 1 322 ? 18.906 -9.242 10 1 77.81 322 ILE A CA 1
ATOM 2383 C C . ILE A 1 322 ? 20.031 -9.992 9.305 1 77.81 322 ILE A C 1
ATOM 2385 O O . ILE A 1 322 ? 21.203 -9.781 9.625 1 77.81 322 ILE A O 1
ATOM 2389 N N . GLN A 1 323 ? 19.703 -10.812 8.336 1 77.19 323 GLN A N 1
ATOM 2390 C CA . GLN A 1 323 ? 20.719 -11.586 7.617 1 77.19 323 GLN A CA 1
ATOM 2391 C C . GLN A 1 323 ? 21.625 -10.672 6.793 1 77.19 323 GLN A C 1
ATOM 2393 O O . GLN A 1 323 ? 22.828 -10.883 6.734 1 77.19 323 GLN A O 1
ATOM 2398 N N . GLN A 1 324 ? 21.031 -9.734 6.168 1 75.56 324 GLN A N 1
ATOM 2399 C CA . GLN A 1 324 ? 21.812 -8.812 5.344 1 75.56 324 GLN A CA 1
ATOM 2400 C C . GLN A 1 324 ? 22.766 -7.98 6.199 1 75.56 324 GLN A C 1
ATOM 2402 O O . GLN A 1 324 ? 23.891 -7.715 5.793 1 75.56 324 GLN A O 1
ATOM 2407 N N . ARG A 1 325 ? 22.359 -7.605 7.332 1 75.81 325 ARG A N 1
ATOM 2408 C CA . ARG A 1 325 ? 23.188 -6.82 8.234 1 75.81 325 ARG A CA 1
ATOM 2409 C C . ARG A 1 325 ? 24.375 -7.641 8.734 1 75.81 325 ARG A C 1
ATOM 2411 O O . ARG A 1 325 ? 25.484 -7.113 8.891 1 75.81 325 ARG A O 1
ATOM 2418 N N . ARG A 1 326 ? 24.109 -8.781 8.891 1 75.56 326 ARG A N 1
ATOM 2419 C CA . ARG A 1 326 ? 25.172 -9.664 9.391 1 75.56 326 ARG A CA 1
ATOM 2420 C C . ARG A 1 326 ? 26.219 -9.922 8.32 1 75.56 326 ARG A C 1
ATOM 2422 O O . ARG A 1 326 ? 27.422 -10.008 8.625 1 75.56 326 ARG A O 1
ATOM 2429 N N . MET A 1 327 ? 25.734 -10.031 7.133 1 72.56 327 MET A N 1
ATOM 2430 C CA . MET A 1 327 ? 26.656 -10.273 6.027 1 72.56 327 MET A CA 1
ATOM 2431 C C . MET A 1 327 ? 27.578 -9.078 5.816 1 72.56 327 MET A C 1
ATOM 2433 O O . MET A 1 327 ? 28.766 -9.242 5.512 1 72.56 327 MET A O 1
ATOM 2437 N N . ILE A 1 328 ? 27.062 -7.961 6.02 1 68.75 328 ILE A N 1
ATOM 2438 C CA . ILE A 1 328 ? 27.844 -6.746 5.844 1 68.75 328 ILE A CA 1
ATOM 2439 C C . ILE A 1 328 ? 28.859 -6.617 6.984 1 68.75 328 ILE A C 1
ATOM 2441 O O . ILE A 1 328 ? 30 -6.207 6.766 1 68.75 328 ILE A O 1
ATOM 2445 N N . ARG A 1 329 ? 28.484 -7.051 8.125 1 66.56 329 ARG A N 1
ATOM 2446 C CA . ARG A 1 329 ? 29.359 -6.949 9.281 1 66.56 329 ARG A CA 1
ATOM 2447 C C . ARG A 1 329 ? 30.516 -7.938 9.18 1 66.56 329 ARG A C 1
ATOM 2449 O O . ARG A 1 329 ? 31.641 -7.637 9.602 1 66.56 329 ARG A O 1
ATOM 2456 N N . ASN A 1 330 ? 30.172 -9.023 8.562 1 61.81 330 ASN A N 1
ATOM 2457 C CA . ASN A 1 330 ? 31.203 -10.047 8.469 1 61.81 330 ASN A CA 1
ATOM 2458 C C . ASN A 1 330 ? 32.094 -9.828 7.25 1 61.81 330 ASN A C 1
ATOM 2460 O O . ASN A 1 330 ? 33.125 -10.477 7.109 1 61.81 330 ASN A O 1
ATOM 2464 N N . ALA A 1 331 ? 31.719 -8.875 6.449 1 53.94 331 ALA A N 1
ATOM 2465 C CA . ALA A 1 331 ? 32.562 -8.562 5.309 1 53.94 331 ALA A CA 1
ATOM 2466 C C . ALA A 1 331 ? 33.531 -7.43 5.645 1 53.94 331 ALA A C 1
ATOM 2468 O O . ALA A 1 331 ? 33.25 -6.602 6.512 1 53.94 331 ALA A O 1
ATOM 2469 N N . MET B 1 1 ? 24.859 47.906 -37.438 1 31.23 1 MET B N 1
ATOM 2470 C CA . MET B 1 1 ? 25.172 47.156 -36.219 1 31.23 1 MET B CA 1
ATOM 2471 C C . MET B 1 1 ? 23.891 46.812 -35.438 1 31.23 1 MET B C 1
ATOM 2473 O O . MET B 1 1 ? 23.484 47.594 -34.562 1 31.23 1 MET B O 1
ATOM 2477 N N . THR B 1 2 ? 22.781 46.281 -35.969 1 36 2 THR B N 1
ATOM 2478 C CA . THR B 1 2 ? 21.438 45.938 -35.5 1 36 2 THR B CA 1
ATOM 2479 C C . THR B 1 2 ? 21.516 44.906 -34.375 1 36 2 THR B C 1
ATOM 2481 O O . THR B 1 2 ? 21.891 43.75 -34.625 1 36 2 THR B O 1
ATOM 2484 N N . GLN B 1 3 ? 21.781 45.344 -33.094 1 37.12 3 GLN B N 1
ATOM 2485 C CA . GLN B 1 3 ? 21.766 44.531 -31.875 1 37.12 3 GLN B CA 1
ATOM 2486 C C . GLN B 1 3 ? 20.438 43.781 -31.766 1 37.12 3 GLN B C 1
ATOM 2488 O O . GLN B 1 3 ? 19.375 44.375 -31.656 1 37.12 3 GLN B O 1
ATOM 2493 N N . ALA B 1 4 ? 20.312 42.594 -32.406 1 41.84 4 ALA B N 1
ATOM 2494 C CA . ALA B 1 4 ? 19.172 41.688 -32.219 1 41.84 4 ALA B CA 1
ATOM 2495 C C . ALA B 1 4 ? 18.812 41.531 -30.766 1 41.84 4 ALA B C 1
ATOM 2497 O O . ALA B 1 4 ? 19.672 41.219 -29.922 1 41.84 4 ALA B O 1
ATOM 2498 N N . THR B 1 5 ? 17.828 42.25 -30.25 1 37.06 5 THR B N 1
ATOM 2499 C CA . THR B 1 5 ? 17.172 42.094 -28.969 1 37.06 5 THR B CA 1
ATOM 2500 C C . THR B 1 5 ? 16.891 40.625 -28.688 1 37.06 5 THR B C 1
ATOM 2502 O O . THR B 1 5 ? 16.156 39.969 -29.422 1 37.06 5 THR B O 1
ATOM 2505 N N . THR B 1 6 ? 17.906 39.906 -28.266 1 38.28 6 THR B N 1
ATOM 2506 C CA . THR B 1 6 ? 17.656 38.562 -27.781 1 38.28 6 THR B CA 1
ATOM 2507 C C . THR B 1 6 ? 16.391 38.5 -26.922 1 38.28 6 THR B C 1
ATOM 2509 O O . THR B 1 6 ? 16.312 39.156 -25.891 1 38.28 6 THR B O 1
ATOM 2512 N N . THR B 1 7 ? 15.234 38.438 -27.547 1 36.16 7 THR B N 1
ATOM 2513 C CA . THR B 1 7 ? 13.961 38.219 -26.875 1 36.16 7 THR B CA 1
ATOM 2514 C C . THR B 1 7 ? 14.117 37.188 -25.734 1 36.16 7 THR B C 1
ATOM 2516 O O . THR B 1 7 ? 14.477 36.031 -25.969 1 36.16 7 THR B O 1
ATOM 2519 N N . SER B 1 8 ? 14.641 37.594 -24.594 1 39.09 8 SER B N 1
ATOM 2520 C CA . SER B 1 8 ? 14.555 36.875 -23.344 1 39.09 8 SER B CA 1
ATOM 2521 C C . SER B 1 8 ? 13.203 36.188 -23.188 1 39.09 8 SER B C 1
ATOM 2523 O O . SER B 1 8 ? 12.172 36.844 -23.078 1 39.09 8 SER B O 1
ATOM 2525 N N . LYS B 1 9 ? 12.867 35.344 -24.078 1 38.5 9 LYS B N 1
ATOM 2526 C CA . LYS B 1 9 ? 11.656 34.531 -23.953 1 38.5 9 LYS B CA 1
ATOM 2527 C C . LYS B 1 9 ? 11.305 34.281 -22.484 1 38.5 9 LYS B C 1
ATOM 2529 O O . LYS B 1 9 ? 12.188 34 -21.672 1 38.5 9 LYS B O 1
ATOM 2534 N N . SER B 1 10 ? 10.266 34.875 -21.984 1 38.69 10 SER B N 1
ATOM 2535 C CA . SER B 1 10 ? 9.492 34.75 -20.75 1 38.69 10 SER B CA 1
ATOM 2536 C C . SER B 1 10 ? 9.391 33.281 -20.312 1 38.69 10 SER B C 1
ATOM 2538 O O . SER B 1 10 ? 8.641 32.5 -20.906 1 38.69 10 SER B O 1
ATOM 2540 N N . PHE B 1 11 ? 10.453 32.531 -20.312 1 37.53 11 PHE B N 1
ATOM 2541 C CA . PHE B 1 11 ? 10.391 31.281 -19.562 1 37.53 11 PHE B CA 1
ATOM 2542 C C . PHE B 1 11 ? 9.461 31.422 -18.359 1 37.53 11 PHE B C 1
ATOM 2544 O O . PHE B 1 11 ? 9.781 32.125 -17.406 1 37.53 11 PHE B O 1
ATOM 2551 N N . ILE B 1 12 ? 8.188 31.703 -18.516 1 42.53 12 ILE B N 1
ATOM 2552 C CA . ILE B 1 12 ? 7.289 31.484 -17.391 1 42.53 12 ILE B CA 1
ATOM 2553 C C . ILE B 1 12 ? 7.977 30.578 -16.359 1 42.53 12 ILE B C 1
ATOM 2555 O O . ILE B 1 12 ? 8.344 29.453 -16.672 1 42.53 12 ILE B O 1
ATOM 2559 N N . ASN B 1 13 ? 8.711 31.016 -15.43 1 49.16 13 ASN B N 1
ATOM 2560 C CA . ASN B 1 13 ? 9.547 30.422 -14.391 1 49.16 13 ASN B CA 1
ATOM 2561 C C . ASN B 1 13 ? 8.867 29.203 -13.773 1 49.16 13 ASN B C 1
ATOM 2563 O O . ASN B 1 13 ? 7.934 29.328 -12.984 1 49.16 13 ASN B O 1
ATOM 2567 N N . ILE B 1 14 ? 8.727 28.141 -14.539 1 54.81 14 ILE B N 1
ATOM 2568 C CA . ILE B 1 14 ? 8.328 26.828 -14.062 1 54.81 14 ILE B CA 1
ATOM 2569 C C . ILE B 1 14 ? 8.562 26.719 -12.555 1 54.81 14 ILE B C 1
ATOM 2571 O O . ILE B 1 14 ? 7.828 26.031 -11.844 1 54.81 14 ILE B O 1
ATOM 2575 N N . HIS B 1 15 ? 9.422 27.672 -12.148 1 57.97 15 HIS B N 1
ATOM 2576 C CA . HIS B 1 15 ? 9.781 27.734 -10.734 1 57.97 15 HIS B CA 1
ATOM 2577 C C . HIS B 1 15 ? 8.609 28.234 -9.891 1 57.97 15 HIS B C 1
ATOM 2579 O O . HIS B 1 15 ? 8.336 27.688 -8.82 1 57.97 15 HIS B O 1
ATOM 2585 N N . HIS B 1 16 ? 8.086 29.344 -10.391 1 58.94 16 HIS B N 1
ATOM 2586 C CA . HIS B 1 16 ? 6.992 29.953 -9.633 1 58.94 16 HIS B CA 1
ATOM 2587 C C . HIS B 1 16 ? 5.727 29.109 -9.742 1 58.94 16 HIS B C 1
ATOM 2589 O O . HIS B 1 16 ? 4.938 29.047 -8.797 1 58.94 16 HIS B O 1
ATOM 2595 N N . LEU B 1 17 ? 5.66 28.422 -10.836 1 60.12 17 LEU B N 1
ATOM 2596 C CA . LEU B 1 17 ? 4.48 27.578 -11.055 1 60.12 17 LEU B CA 1
ATOM 2597 C C . LEU B 1 17 ? 4.496 26.375 -10.125 1 60.12 17 LEU B C 1
ATOM 2599 O O . LEU B 1 17 ? 3.455 25.984 -9.594 1 60.12 17 LEU B O 1
ATOM 2603 N N . LEU B 1 18 ? 5.625 25.891 -9.891 1 64.69 18 LEU B N 1
ATOM 2604 C CA . LEU B 1 18 ? 5.738 24.703 -9.047 1 64.69 18 LEU B CA 1
ATOM 2605 C C . LEU B 1 18 ? 5.629 25.078 -7.574 1 64.69 18 LEU B C 1
ATOM 2607 O O . LEU B 1 18 ? 5.109 24.297 -6.77 1 64.69 18 LEU B O 1
ATOM 2611 N N . ARG B 1 19 ? 5.957 26.391 -7.336 1 66.12 19 ARG B N 1
ATOM 2612 C CA . ARG B 1 19 ? 5.934 26.859 -5.957 1 66.12 19 ARG B CA 1
ATOM 2613 C C . ARG B 1 19 ? 4.5 27.031 -5.465 1 66.12 19 ARG B C 1
ATOM 2615 O O . ARG B 1 19 ? 4.207 26.781 -4.293 1 66.12 19 ARG B O 1
ATOM 2622 N N . TYR B 1 20 ? 3.703 27.328 -6.422 1 77.12 20 TYR B N 1
ATOM 2623 C CA . TYR B 1 20 ? 2.34 27.625 -6.004 1 77.12 20 TYR B CA 1
ATOM 2624 C C . TYR B 1 20 ? 1.359 26.594 -6.527 1 77.12 20 TYR B C 1
ATOM 2626 O O . TYR B 1 20 ? 0.146 26.812 -6.516 1 77.12 20 TYR B O 1
ATOM 2634 N N . SER B 1 21 ? 1.952 25.5 -6.863 1 79.31 21 SER B N 1
ATOM 2635 C CA . SER B 1 21 ? 1.134 24.484 -7.512 1 79.31 21 SER B CA 1
ATOM 2636 C C . SER B 1 21 ? 0.067 23.953 -6.559 1 79.31 21 SER B C 1
ATOM 2638 O O . SER B 1 21 ? -1.077 23.734 -6.965 1 79.31 21 SER B O 1
ATOM 2640 N N . GLY B 1 22 ? 0.43 23.797 -5.328 1 82.38 22 GLY B N 1
ATOM 2641 C CA . GLY B 1 22 ? -0.541 23.297 -4.367 1 82.38 22 GLY B CA 1
ATOM 2642 C C . GLY B 1 22 ? -1.707 24.25 -4.148 1 82.38 22 GLY B C 1
ATOM 2643 O O . GLY B 1 22 ? -2.863 23.812 -4.141 1 82.38 22 GLY B O 1
ATOM 2644 N N . TYR B 1 23 ? -1.378 25.5 -4.023 1 87.88 23 TYR B N 1
ATOM 2645 C CA . TYR B 1 23 ? -2.416 26.5 -3.822 1 87.88 23 TYR B CA 1
ATOM 2646 C C . TYR B 1 23 ? -3.281 26.641 -5.066 1 87.88 23 TYR B C 1
ATOM 2648 O O . TYR B 1 23 ? -4.5 26.828 -4.969 1 87.88 23 TYR B O 1
ATOM 2656 N N . ALA B 1 24 ? -2.652 26.547 -6.199 1 87.69 24 ALA B N 1
ATOM 2657 C CA . ALA B 1 24 ? -3.391 26.641 -7.457 1 87.69 24 ALA B CA 1
ATOM 2658 C C . ALA B 1 24 ? -4.379 25.484 -7.59 1 87.69 24 ALA B C 1
ATOM 2660 O O . ALA B 1 24 ? -5.527 25.688 -8 1 87.69 24 ALA B O 1
ATOM 2661 N N . ALA B 1 25 ? -3.881 24.328 -7.262 1 86.69 25 ALA B N 1
ATOM 2662 C CA . ALA B 1 25 ? -4.762 23.156 -7.32 1 86.69 25 ALA B CA 1
ATOM 2663 C C . ALA B 1 25 ? -5.961 23.328 -6.391 1 86.69 25 ALA B C 1
ATOM 2665 O O . ALA B 1 25 ? -7.094 23.031 -6.77 1 86.69 25 ALA B O 1
ATOM 2666 N N . PHE B 1 26 ? -5.668 23.781 -5.207 1 90.5 26 PHE B N 1
ATOM 2667 C CA . PHE B 1 26 ? -6.711 24.016 -4.211 1 90.5 26 PHE B CA 1
ATOM 2668 C C . PHE B 1 26 ? -7.746 25 -4.734 1 90.5 26 PHE B C 1
ATOM 2670 O O . PHE B 1 26 ? -8.953 24.734 -4.68 1 90.5 26 PHE B O 1
ATOM 2677 N N . PHE B 1 27 ? -7.32 26.062 -5.316 1 92.31 27 PHE B N 1
ATOM 2678 C CA . PHE B 1 27 ? -8.211 27.109 -5.777 1 92.31 27 PHE B CA 1
ATOM 2679 C C . PHE B 1 27 ? -8.977 26.672 -7.023 1 92.31 27 PHE B C 1
ATOM 2681 O O . PHE B 1 27 ? -10.156 26.984 -7.168 1 92.31 27 PHE B O 1
ATOM 2688 N N . ILE B 1 28 ? -8.328 25.984 -7.922 1 92.06 28 ILE B N 1
ATOM 2689 C CA . ILE B 1 28 ? -8.969 25.516 -9.148 1 92.06 28 ILE B CA 1
ATOM 2690 C C . ILE B 1 28 ? -10.125 24.578 -8.797 1 92.06 28 ILE B C 1
ATOM 2692 O O . ILE B 1 28 ? -11.219 24.688 -9.359 1 92.06 28 ILE B O 1
ATOM 2696 N N . VAL B 1 29 ? -9.875 23.734 -7.855 1 91.56 29 VAL B N 1
ATOM 2697 C CA . VAL B 1 29 ? -10.891 22.766 -7.453 1 91.56 29 VAL B CA 1
ATOM 2698 C C . VAL B 1 29 ? -12.039 23.484 -6.738 1 91.56 29 VAL B C 1
ATOM 2700 O O . VAL B 1 29 ? -13.211 23.172 -6.965 1 91.56 29 VAL B O 1
ATOM 2703 N N . ALA B 1 30 ? -11.68 24.438 -5.891 1 94.38 30 ALA B N 1
ATOM 2704 C CA . ALA B 1 30 ? -12.695 25.219 -5.18 1 94.38 30 ALA B CA 1
ATOM 2705 C C . ALA B 1 30 ? -13.594 25.984 -6.156 1 94.38 30 ALA B C 1
ATOM 2707 O O . ALA B 1 30 ? -14.812 25.984 -6.016 1 94.38 30 ALA B O 1
ATOM 2708 N N . VAL B 1 31 ? -12.969 26.531 -7.145 1 95.5 31 VAL B N 1
ATOM 2709 C CA . VAL B 1 31 ? -13.711 27.297 -8.141 1 95.5 31 VAL B CA 1
ATOM 2710 C C . VAL B 1 31 ? -14.578 26.359 -8.977 1 95.5 31 VAL B C 1
ATOM 2712 O O . VAL B 1 31 ? -15.734 26.656 -9.266 1 95.5 31 VAL B O 1
ATOM 2715 N N . TYR B 1 32 ? -14.016 25.297 -9.328 1 94.5 32 TYR B N 1
ATOM 2716 C CA . TYR B 1 32 ? -14.75 24.328 -10.133 1 94.5 32 TYR B CA 1
ATOM 2717 C C . TYR B 1 32 ? -16.031 23.891 -9.43 1 94.5 32 TYR B C 1
ATOM 2719 O O . TYR B 1 32 ? -17.109 23.938 -10.008 1 94.5 32 TYR B O 1
ATOM 2727 N N . PHE B 1 33 ? -15.945 23.484 -8.164 1 95.25 33 PHE B N 1
ATOM 2728 C CA . PHE B 1 33 ? -17.109 22.984 -7.449 1 95.25 33 PHE B CA 1
ATOM 2729 C C . PHE B 1 33 ? -18.062 24.109 -7.105 1 95.25 33 PHE B C 1
ATOM 2731 O O . PHE B 1 33 ? -19.281 23.906 -7.043 1 95.25 33 PHE B O 1
ATOM 2738 N N . SER B 1 34 ? -17.5 25.297 -6.914 1 95.56 34 SER B N 1
ATOM 2739 C CA . SER B 1 34 ? -18.359 26.453 -6.656 1 95.56 34 SER B CA 1
ATOM 2740 C C . SER B 1 34 ? -19.234 26.781 -7.863 1 95.56 34 SER B C 1
ATOM 2742 O O . SER B 1 34 ? -20.375 27.219 -7.711 1 95.56 34 SER B O 1
ATOM 2744 N N . LEU B 1 35 ? -18.703 26.531 -9.023 1 95.88 35 LEU B N 1
ATOM 2745 C CA . LEU B 1 35 ? -19.438 26.812 -10.25 1 95.88 35 LEU B CA 1
ATOM 2746 C C . LEU B 1 35 ? -20.438 25.688 -10.547 1 95.88 35 LEU B C 1
ATOM 2748 O O . LEU B 1 35 ? -21.484 25.922 -11.156 1 95.88 35 LEU B O 1
ATOM 2752 N N . ARG B 1 36 ? -20.188 24.594 -10.117 1 94.94 36 ARG B N 1
ATOM 2753 C CA . ARG B 1 36 ? -21.016 23.438 -10.461 1 94.94 36 ARG B CA 1
ATOM 2754 C C . ARG B 1 36 ? -22.156 23.25 -9.461 1 94.94 36 ARG B C 1
ATOM 2756 O O . ARG B 1 36 ? -23.188 22.656 -9.789 1 94.94 36 ARG B O 1
ATOM 2763 N N . SER B 1 37 ? -21.953 23.75 -8.219 1 95.25 37 SER B N 1
ATOM 2764 C CA . SER B 1 37 ? -22.984 23.594 -7.195 1 95.25 37 SER B CA 1
ATOM 2765 C C . SER B 1 37 ? -23.125 24.859 -6.352 1 95.25 37 SER B C 1
ATOM 2767 O O . SER B 1 37 ? -22.188 25.25 -5.652 1 95.25 37 SER B O 1
ATOM 2769 N N . PRO B 1 38 ? -24.266 25.375 -6.293 1 93.62 38 PRO B N 1
ATOM 2770 C CA . PRO B 1 38 ? -24.5 26.562 -5.469 1 93.62 38 PRO B CA 1
ATOM 2771 C C . PRO B 1 38 ? -24.375 26.266 -3.975 1 93.62 38 PRO B C 1
ATOM 2773 O O . PRO B 1 38 ? -24.172 27.203 -3.182 1 93.62 38 PRO B O 1
ATOM 2776 N N . ALA B 1 39 ? -24.453 25.078 -3.615 1 95.25 39 ALA B N 1
ATOM 2777 C CA . ALA B 1 39 ? -24.391 24.703 -2.205 1 95.25 39 ALA B CA 1
ATOM 2778 C C . ALA B 1 39 ? -22.953 24.672 -1.707 1 95.25 39 ALA B C 1
ATOM 2780 O O . ALA B 1 39 ? -22.703 24.656 -0.499 1 95.25 39 ALA B O 1
ATOM 2781 N N . PHE B 1 40 ? -22.078 24.703 -2.586 1 96.69 40 PHE B N 1
ATOM 2782 C CA . PHE B 1 40 ? -20.672 24.453 -2.236 1 96.69 40 PHE B CA 1
ATOM 2783 C C . PHE B 1 40 ? -20.172 25.484 -1.244 1 96.69 40 PHE B C 1
ATOM 2785 O O . PHE B 1 40 ? -19.531 25.141 -0.244 1 96.69 40 PHE B O 1
ATOM 2792 N N . LEU B 1 41 ? -20.516 26.766 -1.413 1 95.62 41 LEU B N 1
ATOM 2793 C CA . LEU B 1 41 ? -19.906 27.812 -0.6 1 95.62 41 LEU B CA 1
ATOM 2794 C C . LEU B 1 41 ? -20.828 28.188 0.565 1 95.62 41 LEU B C 1
ATOM 2796 O O . LEU B 1 41 ? -20.547 29.141 1.293 1 95.62 41 LEU B O 1
ATOM 2800 N N . THR B 1 42 ? -21.891 27.438 0.792 1 95.94 42 THR B N 1
ATOM 2801 C CA . THR B 1 42 ? -22.734 27.719 1.952 1 95.94 42 THR B CA 1
ATOM 2802 C C . THR B 1 42 ? -21.984 27.406 3.246 1 95.94 42 THR B C 1
ATOM 2804 O O . THR B 1 42 ? -21.141 26.5 3.281 1 95.94 42 THR B O 1
ATOM 2807 N N . PRO B 1 43 ? -22.25 28.172 4.27 1 94.81 43 PRO B N 1
ATOM 2808 C CA . PRO B 1 43 ? -21.594 27.906 5.547 1 94.81 43 PRO B CA 1
ATOM 2809 C C . PRO B 1 43 ? -21.797 26.484 6.039 1 94.81 43 PRO B C 1
ATOM 2811 O O . PRO B 1 43 ? -20.875 25.875 6.609 1 94.81 43 PRO B O 1
ATOM 2814 N N . GLU B 1 44 ? -22.938 25.984 5.797 1 94.31 44 GLU B N 1
ATOM 2815 C CA . GLU B 1 44 ? -23.234 24.625 6.211 1 94.31 44 GLU B CA 1
ATOM 2816 C C . GLU B 1 44 ? -22.344 23.609 5.496 1 94.31 44 GLU B C 1
ATOM 2818 O O . GLU B 1 44 ? -21.812 22.703 6.117 1 94.31 44 GLU B O 1
ATOM 2823 N N . ASN B 1 45 ? -22.172 23.859 4.23 1 96.19 45 ASN B N 1
ATOM 2824 C CA . ASN B 1 45 ? -21.344 22.922 3.467 1 96.19 45 ASN B CA 1
ATOM 2825 C C . ASN B 1 45 ? -19.875 23.078 3.811 1 96.19 45 ASN B C 1
ATOM 2827 O O . ASN B 1 45 ? -19.125 22.094 3.842 1 96.19 45 ASN B O 1
ATOM 2831 N N . LEU B 1 46 ? -19.453 24.25 3.98 1 96.31 46 LEU B N 1
ATOM 2832 C CA . LEU B 1 46 ? -18.062 24.484 4.363 1 96.31 46 LEU B CA 1
ATOM 2833 C C . LEU B 1 46 ? -17.75 23.812 5.699 1 96.31 46 LEU B C 1
ATOM 2835 O O . LEU B 1 46 ? -16.656 23.266 5.883 1 96.31 46 LEU B O 1
ATOM 2839 N N . ILE B 1 47 ? -18.703 23.859 6.617 1 95.5 47 ILE B N 1
ATOM 2840 C CA . ILE B 1 47 ? -18.531 23.172 7.898 1 95.5 47 ILE B CA 1
ATOM 2841 C C . ILE B 1 47 ? -18.484 21.672 7.68 1 95.5 47 ILE B C 1
ATOM 2843 O O . ILE B 1 47 ? -17.703 20.969 8.328 1 95.5 47 ILE B O 1
ATOM 2847 N N . ASN B 1 48 ? -19.266 21.203 6.785 1 94.38 48 ASN B N 1
ATOM 2848 C CA . ASN B 1 48 ? -19.266 19.781 6.461 1 94.38 48 ASN B CA 1
ATOM 2849 C C . ASN B 1 48 ? -17.906 19.344 5.922 1 94.38 48 ASN B C 1
ATOM 2851 O O . ASN B 1 48 ? -17.438 18.25 6.242 1 94.38 48 ASN B O 1
ATOM 2855 N N . ILE B 1 49 ? -17.344 20.156 5.137 1 96.19 49 ILE B N 1
ATOM 2856 C CA . ILE B 1 49 ? -16.016 19.859 4.605 1 96.19 49 ILE B CA 1
ATOM 2857 C C . ILE B 1 49 ? -15 19.766 5.75 1 96.19 49 ILE B C 1
ATOM 2859 O O . ILE B 1 49 ? -14.172 18.859 5.785 1 96.19 49 ILE B O 1
ATOM 2863 N N . LEU B 1 50 ? -15.125 20.672 6.652 1 96.56 50 LEU B N 1
ATOM 2864 C CA . LEU B 1 50 ? -14.195 20.688 7.785 1 96.56 50 LEU B CA 1
ATOM 2865 C C . LEU B 1 50 ? -14.391 19.453 8.664 1 96.56 50 LEU B C 1
ATOM 2867 O O . LEU B 1 50 ? -13.422 18.891 9.156 1 96.56 50 LEU B O 1
ATOM 2871 N N . VAL B 1 51 ? -15.625 19.094 8.859 1 95.25 51 VAL B N 1
ATOM 2872 C CA . VAL B 1 51 ? -15.922 17.906 9.664 1 95.25 51 VAL B CA 1
ATOM 2873 C C . VAL B 1 51 ? -15.336 16.672 9 1 95.25 51 VAL B C 1
ATOM 2875 O O . VAL B 1 51 ? -14.672 15.852 9.656 1 95.25 51 VAL B O 1
ATOM 2878 N N . GLN B 1 52 ? -15.453 16.578 7.715 1 91.44 52 GLN B N 1
ATOM 2879 C CA . GLN B 1 52 ? -14.945 15.438 6.957 1 91.44 52 GLN B CA 1
ATOM 2880 C C . GLN B 1 52 ? -13.422 15.414 6.949 1 91.44 52 GLN B C 1
ATOM 2882 O O . GLN B 1 52 ? -12.812 14.344 6.867 1 91.44 52 GLN B O 1
ATOM 2887 N N . SER B 1 53 ? -12.875 16.562 7.082 1 96.94 53 SER B N 1
ATOM 2888 C CA . SER B 1 53 ? -11.422 16.688 7 1 96.94 53 SER B CA 1
ATOM 2889 C C . SER B 1 53 ? -10.773 16.5 8.367 1 96.94 53 SER B C 1
ATOM 2891 O O . SER B 1 53 ? -9.555 16.344 8.461 1 96.94 53 SER B O 1
ATOM 2893 N N . SER B 1 54 ? -11.578 16.5 9.422 1 98.12 54 SER B N 1
ATOM 2894 C CA . SER B 1 54 ? -11.039 16.578 10.773 1 98.12 54 SER B CA 1
ATOM 2895 C C . SER B 1 54 ? -10.211 15.352 11.109 1 98.12 54 SER B C 1
ATOM 2897 O O . SER B 1 54 ? -9.055 15.461 11.508 1 98.12 54 SER B O 1
ATOM 2899 N N . ALA B 1 55 ? -10.828 14.18 10.891 1 97.81 55 ALA B N 1
ATOM 2900 C CA . ALA B 1 55 ? -10.094 12.953 11.195 1 97.81 55 ALA B CA 1
ATOM 2901 C C . ALA B 1 55 ? -8.867 12.812 10.305 1 97.81 55 ALA B C 1
ATOM 2903 O O . ALA B 1 55 ? -7.773 12.5 10.781 1 97.81 55 ALA B O 1
ATOM 2904 N N . LEU B 1 56 ? -9.023 13.125 9.062 1 97.69 56 LEU B N 1
ATOM 2905 C CA . LEU B 1 56 ? -7.926 13.039 8.109 1 97.69 56 LEU B CA 1
ATOM 2906 C C . LEU B 1 56 ? -6.812 14.016 8.469 1 97.69 56 LEU B C 1
ATOM 2908 O O . LEU B 1 56 ? -5.629 13.672 8.375 1 97.69 56 LEU B O 1
ATOM 2912 N N . GLY B 1 57 ? -7.238 15.203 8.789 1 98.38 57 GLY B N 1
ATOM 2913 C CA . GLY B 1 57 ? -6.246 16.203 9.141 1 98.38 57 GLY B CA 1
ATOM 2914 C C . GLY B 1 57 ? -5.371 15.797 10.305 1 98.38 57 GLY B C 1
ATOM 2915 O O . GLY B 1 57 ? -4.156 16.016 10.281 1 98.38 57 GLY B O 1
ATOM 2916 N N . ILE B 1 58 ? -5.945 15.203 11.258 1 98.62 58 ILE B N 1
ATOM 2917 C CA . ILE B 1 58 ? -5.223 14.766 12.445 1 98.62 58 ILE B CA 1
ATOM 2918 C C . ILE B 1 58 ? -4.199 13.695 12.062 1 98.62 58 ILE B C 1
ATOM 2920 O O . ILE B 1 58 ? -3.02 13.812 12.406 1 98.62 58 ILE B O 1
ATOM 2924 N N . VAL B 1 59 ? -4.621 12.734 11.328 1 98.06 59 VAL B N 1
ATOM 2925 C CA . VAL B 1 59 ? -3.713 11.648 10.992 1 98.06 59 VAL B CA 1
ATOM 2926 C C . VAL B 1 59 ? -2.695 12.125 9.953 1 98.06 59 VAL B C 1
ATOM 2928 O O . VAL B 1 59 ? -1.549 11.672 9.945 1 98.06 59 VAL B O 1
ATOM 2931 N N . ALA B 1 60 ? -3.111 13.031 9.094 1 97.12 60 ALA B N 1
ATOM 2932 C CA . ALA B 1 60 ? -2.17 13.602 8.141 1 97.12 60 ALA B CA 1
ATOM 2933 C C . ALA B 1 60 ? -1.032 14.328 8.852 1 97.12 60 ALA B C 1
ATOM 2935 O O . ALA B 1 60 ? 0.114 14.297 8.398 1 97.12 60 ALA B O 1
ATOM 2936 N N . CYS B 1 61 ? -1.351 14.977 9.93 1 97.56 61 CYS B N 1
ATOM 2937 C CA . CYS B 1 61 ? -0.312 15.609 10.727 1 97.56 61 CYS B CA 1
ATOM 2938 C C . CYS B 1 61 ? 0.629 14.57 11.328 1 97.56 61 CYS B C 1
ATOM 2940 O O . CYS B 1 61 ? 1.835 14.805 11.43 1 97.56 61 CYS B O 1
ATOM 2942 N N . GLY B 1 62 ? 0.042 13.492 11.758 1 97.06 62 GLY B N 1
ATOM 2943 C CA . GLY B 1 62 ? 0.877 12.391 12.211 1 97.06 62 GLY B CA 1
ATOM 2944 C C . GLY B 1 62 ? 1.811 11.867 11.133 1 97.06 62 GLY B C 1
ATOM 2945 O O . GLY B 1 62 ? 3.002 11.664 11.383 1 97.06 62 GLY B O 1
ATOM 2946 N N . MET B 1 63 ? 1.288 11.695 9.984 1 94.38 63 MET B N 1
ATOM 2947 C CA . MET B 1 63 ? 2.098 11.25 8.859 1 94.38 63 MET B CA 1
ATOM 2948 C C . MET B 1 63 ? 3.197 12.258 8.547 1 94.38 63 MET B C 1
ATOM 2950 O O . MET B 1 63 ? 4.332 11.875 8.258 1 94.38 63 MET B O 1
ATOM 2954 N N . ALA B 1 64 ? 2.84 13.5 8.594 1 92.94 64 ALA B N 1
ATOM 2955 C CA . ALA B 1 64 ? 3.824 14.547 8.344 1 92.94 64 ALA B CA 1
ATOM 2956 C C . ALA B 1 64 ? 4.992 14.445 9.32 1 92.94 64 ALA B C 1
ATOM 2958 O O . ALA B 1 64 ? 6.148 14.664 8.945 1 92.94 64 ALA B O 1
ATOM 2959 N N . SER B 1 65 ? 4.691 14.117 10.531 1 94.44 65 SER B N 1
ATOM 2960 C CA . SER B 1 65 ? 5.746 13.961 11.531 1 94.44 65 SER B CA 1
ATOM 2961 C C . SER B 1 65 ? 6.711 12.844 11.141 1 94.44 65 SER B C 1
ATOM 2963 O O . SER B 1 65 ? 7.926 12.992 11.273 1 94.44 65 SER B O 1
ATOM 2965 N N . VAL B 1 66 ? 6.148 11.781 10.672 1 93.81 66 VAL B N 1
ATOM 2966 C CA . VAL B 1 66 ? 6.973 10.641 10.273 1 93.81 66 VAL B CA 1
ATOM 2967 C C . VAL B 1 66 ? 7.809 11.008 9.055 1 93.81 66 VAL B C 1
ATOM 2969 O O . VAL B 1 66 ? 8.992 10.68 8.984 1 93.81 66 VAL B O 1
ATOM 2972 N N . LEU B 1 67 ? 7.199 11.703 8.172 1 88.69 67 LEU B N 1
ATOM 2973 C CA . LEU B 1 67 ? 7.891 12.094 6.945 1 88.69 67 LEU B CA 1
ATOM 2974 C C . LEU B 1 67 ? 9.031 13.07 7.25 1 88.69 67 LEU B C 1
ATOM 2976 O O . LEU B 1 67 ? 10.102 12.984 6.645 1 88.69 67 LEU B O 1
ATOM 2980 N N . ILE B 1 68 ? 8.797 13.938 8.148 1 89.25 68 ILE B N 1
ATOM 2981 C CA . ILE B 1 68 ? 9.797 14.93 8.516 1 89.25 68 ILE B CA 1
ATOM 2982 C C . ILE B 1 68 ? 10.953 14.258 9.25 1 89.25 68 ILE B C 1
ATOM 2984 O O . ILE B 1 68 ? 12.117 14.477 8.922 1 89.25 68 ILE B O 1
ATOM 2988 N N . GLY B 1 69 ? 10.633 13.508 10.195 1 88.88 69 GLY B N 1
ATOM 2989 C CA . GLY B 1 69 ? 11.648 12.859 11.008 1 88.88 69 GLY B CA 1
ATOM 2990 C C . GLY B 1 69 ? 12.43 11.789 10.266 1 88.88 69 GLY B C 1
ATOM 2991 O O . GLY B 1 69 ? 13.602 11.555 10.547 1 88.88 69 GLY B O 1
ATOM 2992 N N . GLY B 1 70 ? 11.734 11.102 9.406 1 83.25 70 GLY B N 1
ATOM 2993 C CA . GLY B 1 70 ? 12.352 10.008 8.672 1 83.25 70 GLY B CA 1
ATOM 2994 C C . GLY B 1 70 ? 13.164 10.469 7.48 1 83.25 70 GLY B C 1
ATOM 2995 O O . GLY B 1 70 ? 13.961 9.703 6.93 1 83.25 70 GLY B O 1
ATOM 2996 N N . GLY B 1 71 ? 13.188 11.828 7.281 1 67.38 71 GLY B N 1
ATOM 2997 C CA . GLY B 1 71 ? 14.016 12.414 6.234 1 67.38 71 GLY B CA 1
ATOM 2998 C C . GLY B 1 71 ? 13.492 12.133 4.836 1 67.38 71 GLY B C 1
ATOM 2999 O O . GLY B 1 71 ? 12.523 11.383 4.668 1 67.38 71 GLY B O 1
ATOM 3000 N N . ASN B 1 72 ? 13.805 13.164 3.969 1 48.62 72 ASN B N 1
ATOM 3001 C CA . ASN B 1 72 ? 13.43 13.133 2.559 1 48.62 72 ASN B CA 1
ATOM 3002 C C . ASN B 1 72 ? 13.898 11.844 1.885 1 48.62 72 ASN B C 1
ATOM 3004 O O . ASN B 1 72 ? 13.688 11.656 0.686 1 48.62 72 ASN B O 1
ATOM 3008 N N . HIS B 1 73 ? 14.797 11.32 2.33 1 40.62 73 HIS B N 1
ATOM 3009 C CA . HIS B 1 73 ? 15.133 10.156 1.519 1 40.62 73 HIS B CA 1
ATOM 3010 C C . HIS B 1 73 ? 14.094 9.047 1.689 1 40.62 73 HIS B C 1
ATOM 3012 O O . HIS B 1 73 ? 13.977 8.461 2.768 1 40.62 73 HIS B O 1
ATOM 3018 N N . VAL B 1 74 ? 13.016 9.352 1.091 1 38.31 74 VAL B N 1
ATOM 3019 C CA . VAL B 1 74 ? 11.883 8.43 1.035 1 38.31 74 VAL B CA 1
ATOM 3020 C C . VAL B 1 74 ? 12.367 7.004 1.274 1 38.31 74 VAL B C 1
ATOM 3022 O O . VAL B 1 74 ? 11.617 6.16 1.77 1 38.31 74 VAL B O 1
ATOM 3025 N N . ILE B 1 75 ? 13.406 6.578 0.478 1 37.59 75 ILE B N 1
ATOM 3026 C CA . ILE B 1 75 ? 14.031 5.266 0.598 1 37.59 75 ILE B CA 1
ATOM 3027 C C . ILE B 1 75 ? 14.391 4.996 2.057 1 37.59 75 ILE B C 1
ATOM 3029 O O . ILE B 1 75 ? 14.141 3.906 2.574 1 37.59 75 ILE B O 1
ATOM 3033 N N . ARG B 1 76 ? 15.188 6.012 2.568 1 45.41 76 ARG B N 1
ATOM 3034 C CA . ARG B 1 76 ? 15.641 6.055 3.955 1 45.41 76 ARG B CA 1
ATOM 3035 C C . ARG B 1 76 ? 14.617 6.758 4.844 1 45.41 76 ARG B C 1
ATOM 3037 O O . ARG B 1 76 ? 14.727 6.723 6.07 1 45.41 76 ARG B O 1
ATOM 3044 N N . GLY B 1 77 ? 13.641 7.379 4.059 1 55.09 77 GLY B N 1
ATOM 3045 C CA . GLY B 1 77 ? 12.875 8.297 4.891 1 55.09 77 GLY B CA 1
ATOM 3046 C C . GLY B 1 77 ? 11.664 7.656 5.535 1 55.09 77 GLY B C 1
ATOM 3047 O O . GLY B 1 77 ? 11.438 6.453 5.379 1 55.09 77 GLY B O 1
ATOM 3048 N N . GLY B 1 78 ? 11.07 8.281 6.316 1 66.44 78 GLY B N 1
ATOM 3049 C CA . GLY B 1 78 ? 10.039 7.828 7.238 1 66.44 78 GLY B CA 1
ATOM 3050 C C . GLY B 1 78 ? 8.664 7.734 6.602 1 66.44 78 GLY B C 1
ATOM 3051 O O . GLY B 1 78 ? 8.289 8.594 5.801 1 66.44 78 GLY B O 1
ATOM 3052 N N . ASN B 1 79 ? 8.078 6.551 6.277 1 78.5 79 ASN B N 1
ATOM 3053 C CA . ASN B 1 79 ? 6.676 6.348 5.938 1 78.5 79 ASN B CA 1
ATOM 3054 C C . ASN B 1 79 ? 5.977 5.453 6.957 1 78.5 79 ASN B C 1
ATOM 3056 O O . ASN B 1 79 ? 6.629 4.711 7.691 1 78.5 79 ASN B O 1
ATOM 3060 N N . GLU B 1 80 ? 4.762 5.742 6.965 1 90.25 80 GLU B N 1
ATOM 3061 C CA . GLU B 1 80 ? 3.943 4.953 7.875 1 90.25 80 GLU B CA 1
ATOM 3062 C C . GLU B 1 80 ? 2.674 4.457 7.191 1 90.25 80 GLU B C 1
ATOM 3064 O O . GLU B 1 80 ? 1.6 5.035 7.367 1 90.25 80 GLU B O 1
ATOM 3069 N N . LEU B 1 81 ? 2.746 3.328 6.57 1 88.44 81 LEU B N 1
ATOM 3070 C CA . LEU B 1 81 ? 1.645 2.842 5.75 1 88.44 81 LEU B CA 1
ATOM 3071 C C . LEU B 1 81 ? 0.561 2.207 6.613 1 88.44 81 LEU B C 1
ATOM 3073 O O . LEU B 1 81 ? -0.573 2.027 6.164 1 88.44 81 LEU B O 1
ATOM 3077 N N . SER B 1 82 ? 0.884 1.826 7.766 1 93.88 82 SER B N 1
ATOM 3078 C CA . SER B 1 82 ? -0.088 1.127 8.602 1 93.88 82 SER B CA 1
ATOM 3079 C C . SER B 1 82 ? -0.971 2.111 9.359 1 93.88 82 SER B C 1
ATOM 3081 O O . SER B 1 82 ? -1.868 1.703 10.102 1 93.88 82 SER B O 1
ATOM 3083 N N . LEU B 1 83 ? -0.742 3.359 9.172 1 96.81 83 LEU B N 1
ATOM 3084 C CA . LEU B 1 83 ? -1.398 4.398 9.953 1 96.81 83 LEU B CA 1
ATOM 3085 C C . LEU B 1 83 ? -2.914 4.32 9.805 1 96.81 83 LEU B C 1
ATOM 3087 O O . LEU B 1 83 ? -3.646 4.371 10.789 1 96.81 83 LEU B O 1
ATOM 3091 N N . ALA B 1 84 ? -3.32 4.168 8.617 1 96.62 84 ALA B N 1
ATOM 3092 C CA . ALA B 1 84 ? -4.754 4.105 8.344 1 96.62 84 ALA B CA 1
ATOM 3093 C C . ALA B 1 84 ? -5.371 2.844 8.945 1 96.62 84 ALA B C 1
ATOM 3095 O O . ALA B 1 84 ? -6.48 2.885 9.484 1 96.62 84 ALA B O 1
ATOM 3096 N N . HIS B 1 85 ? -4.684 1.781 8.805 1 95.25 85 HIS B N 1
ATOM 3097 C CA . HIS B 1 85 ? -5.203 0.526 9.336 1 95.25 85 HIS B CA 1
ATOM 3098 C C . HIS B 1 85 ? -5.145 0.51 10.859 1 95.25 85 HIS B C 1
ATOM 3100 O O . HIS B 1 85 ? -5.953 -0.155 11.508 1 95.25 85 HIS B O 1
ATOM 3106 N N . ASN B 1 86 ? -4.156 1.219 11.406 1 98.12 86 ASN B N 1
ATOM 3107 C CA . ASN B 1 86 ? -4.16 1.424 12.844 1 98.12 86 ASN B CA 1
ATOM 3108 C C . ASN B 1 86 ? -5.418 2.15 13.312 1 98.12 86 ASN B C 1
ATOM 3110 O O . ASN B 1 86 ? -6.078 1.719 14.258 1 98.12 86 ASN B O 1
ATOM 3114 N N . LEU B 1 87 ? -5.758 3.186 12.617 1 98.31 87 LEU B N 1
ATOM 3115 C CA . LEU B 1 87 ? -6.984 3.928 12.891 1 98.31 87 LEU B CA 1
ATOM 3116 C C . LEU B 1 87 ? -8.211 3.031 12.734 1 98.31 87 LEU B C 1
ATOM 3118 O O . LEU B 1 87 ? -9.086 3.014 13.609 1 98.31 87 LEU B O 1
ATOM 3122 N N . ALA B 1 88 ? -8.242 2.273 11.68 1 97.62 88 ALA B N 1
ATOM 3123 C CA . ALA B 1 88 ? -9.375 1.402 11.391 1 97.62 88 ALA B CA 1
ATOM 3124 C C . ALA B 1 88 ? -9.523 0.325 12.461 1 97.62 88 ALA B C 1
ATOM 3126 O O . ALA B 1 88 ? -10.648 -0.052 12.82 1 97.62 88 ALA B O 1
ATOM 3127 N N . LEU B 1 89 ? -8.414 -0.167 12.906 1 97.56 89 LEU B N 1
ATOM 3128 C CA . LEU B 1 89 ? -8.461 -1.167 13.961 1 97.56 89 LEU B CA 1
ATOM 3129 C C . LEU B 1 89 ? -9.086 -0.583 15.227 1 97.56 89 LEU B C 1
ATOM 3131 O O . LEU B 1 89 ? -9.875 -1.249 15.906 1 97.56 89 LEU B O 1
ATOM 3135 N N . ASN B 1 90 ? -8.68 0.591 15.523 1 98.5 90 ASN B N 1
ATOM 3136 C CA . ASN B 1 90 ? -9.242 1.254 16.703 1 98.5 90 ASN B CA 1
ATOM 3137 C C . ASN B 1 90 ? -10.758 1.431 16.578 1 98.5 90 ASN B C 1
ATOM 3139 O O . ASN B 1 90 ? -11.492 1.253 17.547 1 98.5 90 ASN B O 1
ATOM 3143 N N . VAL B 1 91 ? -11.188 1.786 15.383 1 98.31 91 VAL B N 1
ATOM 3144 C CA . VAL B 1 91 ? -12.617 1.919 15.133 1 98.31 91 VAL B CA 1
ATOM 3145 C C . VAL B 1 91 ? -13.305 0.57 15.328 1 98.31 91 VAL B C 1
ATOM 3147 O O . VAL B 1 91 ? -14.328 0.482 16.016 1 98.31 91 VAL B O 1
ATOM 3150 N N . ALA B 1 92 ? -12.766 -0.47 14.812 1 97.69 92 ALA B N 1
ATOM 3151 C CA . ALA B 1 92 ? -13.328 -1.817 14.867 1 97.69 92 ALA B CA 1
ATOM 3152 C C . ALA B 1 92 ? -13.391 -2.33 16.297 1 97.69 92 ALA B C 1
ATOM 3154 O O . ALA B 1 92 ? -14.422 -2.836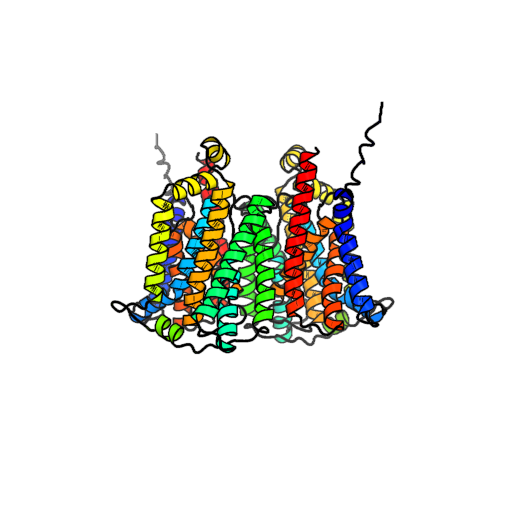 16.75 1 97.69 92 ALA B O 1
ATOM 3155 N N . VAL B 1 93 ? -12.273 -2.197 17 1 98.12 93 VAL B N 1
ATOM 3156 C CA . VAL B 1 93 ? -12.18 -2.688 18.375 1 98.12 93 VAL B CA 1
ATOM 3157 C C . VAL B 1 93 ? -13.195 -1.956 19.25 1 98.12 93 VAL B C 1
ATOM 3159 O O . VAL B 1 93 ? -13.898 -2.58 20.047 1 98.12 93 VAL B O 1
ATOM 3162 N N . THR B 1 94 ? -13.297 -0.668 19.062 1 98.44 94 THR B N 1
ATOM 3163 C CA . THR B 1 94 ? -14.25 0.114 19.844 1 98.44 94 THR B CA 1
ATOM 3164 C C . THR B 1 94 ? -15.68 -0.318 19.547 1 98.44 94 THR B C 1
ATOM 3166 O O . THR B 1 94 ? -16.469 -0.545 20.469 1 98.44 94 THR B O 1
ATOM 3169 N N . ALA B 1 95 ? -15.984 -0.467 18.297 1 98.06 95 ALA B N 1
ATOM 3170 C CA . ALA B 1 95 ? -17.328 -0.842 17.875 1 98.06 95 ALA B CA 1
ATOM 3171 C C . ALA B 1 95 ? -17.719 -2.213 18.422 1 98.06 95 ALA B C 1
ATOM 3173 O O . ALA B 1 95 ? -18.797 -2.381 18.984 1 98.06 95 ALA B O 1
ATOM 3174 N N . VAL B 1 96 ? -16.844 -3.139 18.297 1 97.56 96 VAL B N 1
ATOM 3175 C CA . VAL B 1 96 ? -17.125 -4.516 18.688 1 97.56 96 VAL B CA 1
ATOM 3176 C C . VAL B 1 96 ? -17.281 -4.598 20.203 1 97.56 96 VAL B C 1
ATOM 3178 O O . VAL B 1 96 ? -18.188 -5.27 20.703 1 97.56 96 VAL B O 1
ATOM 3181 N N . LEU B 1 97 ? -16.422 -3.908 20.953 1 97.94 97 LEU B N 1
ATOM 3182 C CA . LEU B 1 97 ? -16.484 -3.973 22.406 1 97.94 97 LEU B CA 1
ATOM 3183 C C . LEU B 1 97 ? -17.734 -3.287 22.922 1 97.94 97 LEU B C 1
ATOM 3185 O O . LEU B 1 97 ? -18.375 -3.779 23.859 1 97.94 97 LEU B O 1
ATOM 3189 N N . ILE B 1 98 ? -18.125 -2.188 22.312 1 97.5 98 ILE B N 1
ATOM 3190 C CA . ILE B 1 98 ? -19.359 -1.527 22.719 1 97.5 98 ILE B CA 1
ATOM 3191 C C . ILE B 1 98 ? -20.547 -2.439 22.438 1 97.5 98 ILE B C 1
ATOM 3193 O O . ILE B 1 98 ? -21.438 -2.598 23.281 1 97.5 98 ILE B O 1
ATOM 3197 N N . ASN B 1 99 ? -20.531 -3.029 21.297 1 95.69 99 ASN B N 1
ATOM 3198 C CA . ASN B 1 99 ? -21.609 -3.934 20.922 1 95.69 99 ASN B CA 1
ATOM 3199 C C . ASN B 1 99 ? -21.672 -5.156 21.828 1 95.69 99 ASN B C 1
ATOM 3201 O O . ASN B 1 99 ? -22.719 -5.785 21.969 1 95.69 99 ASN B O 1
ATOM 3205 N N . ASN B 1 100 ? -20.578 -5.508 22.391 1 96 100 ASN B N 1
ATOM 3206 C CA . ASN B 1 100 ? -20.516 -6.637 23.312 1 96 100 ASN B CA 1
ATOM 3207 C C . ASN B 1 100 ? -20.859 -6.207 24.734 1 96 100 ASN B C 1
ATOM 3209 O O . ASN B 1 100 ? -20.703 -6.988 25.672 1 96 100 ASN B O 1
ATOM 3213 N N . GLY B 1 101 ? -21.125 -4.914 24.953 1 95.62 101 GLY B N 1
ATOM 3214 C CA . GLY B 1 101 ? -21.672 -4.473 26.234 1 95.62 101 GLY B CA 1
ATOM 3215 C C . GLY B 1 101 ? -20.672 -3.695 27.078 1 95.62 101 GLY B C 1
ATOM 3216 O O . GLY B 1 101 ? -20.984 -3.268 28.188 1 95.62 101 GLY B O 1
ATOM 3217 N N . TYR B 1 102 ? -19.5 -3.482 26.562 1 97.12 102 TYR B N 1
ATOM 3218 C CA . TYR B 1 102 ? -18.516 -2.725 27.328 1 97.12 102 TYR B CA 1
ATOM 3219 C C . TYR B 1 102 ? -18.812 -1.23 27.266 1 97.12 102 TYR B C 1
ATOM 3221 O O . TYR B 1 102 ? -19.406 -0.753 26.297 1 97.12 102 TYR B O 1
ATOM 3229 N N . SER B 1 103 ? -18.438 -0.556 28.297 1 97.31 103 SER B N 1
ATOM 3230 C CA . SER B 1 103 ? -18.594 0.894 28.297 1 97.31 103 SER B CA 1
ATOM 3231 C C . SER B 1 103 ? -17.688 1.552 27.266 1 97.31 103 SER B C 1
ATOM 3233 O O . SER B 1 103 ? -16.688 0.968 26.844 1 97.31 103 SER B O 1
ATOM 3235 N N . PHE B 1 104 ? -18.047 2.725 26.875 1 97.06 104 PHE B N 1
ATOM 3236 C CA . PHE B 1 104 ? -17.266 3.49 25.906 1 97.06 104 PHE B CA 1
ATOM 3237 C C . PHE B 1 104 ? -15.828 3.67 26.391 1 97.06 104 PHE B C 1
ATOM 3239 O O . PHE B 1 104 ? -14.883 3.479 25.625 1 97.06 104 PHE B O 1
ATOM 3246 N N . LEU B 1 105 ? -15.664 4.027 27.609 1 97.44 105 LEU B N 1
ATOM 3247 C CA . LEU B 1 105 ? -14.344 4.312 28.172 1 97.44 105 LEU B CA 1
ATOM 3248 C C . LEU B 1 105 ? -13.453 3.074 28.109 1 97.44 105 LEU B C 1
ATOM 3250 O O . LEU B 1 105 ? -12.266 3.17 27.766 1 97.44 105 LEU B O 1
ATOM 3254 N N . THR B 1 106 ? -14.055 1.939 28.438 1 97.81 106 THR B N 1
ATOM 3255 C CA . THR B 1 106 ? -13.297 0.695 28.391 1 97.81 106 THR B CA 1
ATOM 3256 C C . THR B 1 106 ? -12.945 0.337 26.938 1 97.81 106 THR B C 1
ATOM 3258 O O . THR B 1 106 ? -11.805 -0.011 26.641 1 97.81 106 THR B O 1
ATOM 3261 N N . ALA B 1 107 ? -14.008 0.418 26.094 1 98.19 107 ALA B N 1
ATOM 3262 C CA . ALA B 1 107 ? -13.828 0.051 24.688 1 98.19 107 ALA B CA 1
ATOM 3263 C C . ALA B 1 107 ? -12.773 0.931 24.031 1 98.19 107 ALA B C 1
ATOM 3265 O O . ALA B 1 107 ? -11.844 0.425 23.391 1 98.19 107 ALA B O 1
ATOM 3266 N N . TYR B 1 108 ? -12.883 2.213 24.234 1 97.94 108 TYR B N 1
ATOM 3267 C CA . TYR B 1 108 ? -11.953 3.137 23.594 1 97.94 108 TYR B CA 1
ATOM 3268 C C . TYR B 1 108 ? -10.586 3.082 24.266 1 97.94 108 TYR B C 1
ATOM 3270 O O . TYR B 1 108 ? -9.555 3.275 23.625 1 97.94 108 TYR B O 1
ATOM 3278 N N . GLY B 1 109 ? -10.547 2.82 25.594 1 98.5 109 GLY B N 1
ATOM 3279 C CA . GLY B 1 109 ? -9.273 2.615 26.266 1 98.5 109 GLY B CA 1
ATOM 3280 C C . GLY B 1 109 ? -8.453 1.487 25.672 1 98.5 109 GLY B C 1
ATOM 3281 O O . GLY B 1 109 ? -7.246 1.629 25.469 1 98.5 109 GLY B O 1
ATOM 3282 N N . VAL B 1 110 ? -9.125 0.416 25.359 1 98.31 110 VAL B N 1
ATOM 3283 C CA . VAL B 1 110 ? -8.453 -0.72 24.734 1 98.31 110 VAL B CA 1
ATOM 3284 C C . VAL B 1 110 ? -7.949 -0.324 23.344 1 98.31 110 VAL B C 1
ATOM 3286 O O . VAL B 1 110 ? -6.84 -0.695 22.953 1 98.31 110 VAL B O 1
ATOM 3289 N N . ALA B 1 111 ? -8.766 0.426 22.625 1 98 111 ALA B N 1
ATOM 3290 C CA . ALA B 1 111 ? -8.383 0.88 21.281 1 98 111 ALA B CA 1
ATOM 3291 C C . ALA B 1 111 ? -7.137 1.759 21.344 1 98 111 ALA B C 1
ATOM 3293 O O . ALA B 1 111 ? -6.238 1.626 20.516 1 98 111 ALA B O 1
ATOM 3294 N N . VAL B 1 112 ? -7.086 2.633 22.312 1 98.38 112 VAL B N 1
ATOM 3295 C CA . VAL B 1 112 ? -5.934 3.514 22.484 1 98.38 112 VAL B CA 1
ATOM 3296 C C . VAL B 1 112 ? -4.691 2.686 22.797 1 98.38 112 VAL B C 1
ATOM 3298 O O . VAL B 1 112 ? -3.615 2.939 22.25 1 98.38 112 VAL B O 1
ATOM 3301 N N . LEU B 1 113 ? -4.832 1.726 23.625 1 98.44 113 LEU B N 1
ATOM 3302 C CA . LEU B 1 113 ? -3.715 0.853 23.969 1 98.44 113 LEU B CA 1
ATOM 3303 C C . LEU B 1 113 ? -3.221 0.096 22.75 1 98.44 113 LEU B C 1
ATOM 3305 O O . LEU B 1 113 ? -2.014 -0.074 22.562 1 98.44 113 LEU B O 1
ATOM 3309 N N . CYS B 1 114 ? -4.184 -0.34 21.953 1 98 114 CYS B N 1
ATOM 3310 C CA . CYS B 1 114 ? -3.816 -1.011 20.719 1 98 114 CYS B CA 1
ATOM 3311 C C . CYS B 1 114 ? -3.002 -0.086 19.812 1 98 114 CYS B C 1
ATOM 3313 O O . CYS B 1 114 ? -1.979 -0.493 19.266 1 98 114 CYS B O 1
ATOM 3315 N N . SER B 1 115 ? -3.459 1.092 19.703 1 98.5 115 SER B N 1
ATOM 3316 C CA . SER B 1 115 ? -2.797 2.059 18.828 1 98.5 115 SER B CA 1
ATOM 3317 C C . SER B 1 115 ? -1.365 2.322 19.281 1 98.5 115 SER B C 1
ATOM 3319 O O . SER B 1 115 ? -0.443 2.35 18.469 1 98.5 115 SER B O 1
ATOM 3321 N N . ILE B 1 116 ? -1.217 2.479 20.578 1 98.12 116 ILE B N 1
ATOM 3322 C CA . ILE B 1 116 ? 0.093 2.752 21.156 1 98.12 116 ILE B CA 1
ATOM 3323 C C . ILE B 1 116 ? 1.008 1.545 20.953 1 98.12 116 ILE B C 1
ATOM 3325 O O . ILE B 1 116 ? 2.184 1.698 20.625 1 98.12 116 ILE B O 1
ATOM 3329 N N . CYS B 1 117 ? 0.474 0.418 21.125 1 98.19 117 CYS B N 1
ATOM 3330 C CA . CYS B 1 117 ? 1.246 -0.803 20.938 1 98.19 117 CYS B CA 1
ATOM 3331 C C . CYS B 1 117 ? 1.749 -0.898 19.5 1 98.19 117 CYS B C 1
ATOM 3333 O O . CYS B 1 117 ? 2.896 -1.28 19.266 1 98.19 117 CYS B O 1
ATOM 3335 N N . ILE B 1 118 ? 0.936 -0.563 18.594 1 97.5 118 ILE B N 1
ATOM 3336 C CA . ILE B 1 118 ? 1.307 -0.606 17.172 1 97.5 118 ILE B CA 1
ATOM 3337 C C . ILE B 1 118 ? 2.41 0.414 16.906 1 97.5 118 ILE B C 1
ATOM 3339 O O . ILE B 1 118 ? 3.357 0.131 16.172 1 97.5 118 ILE B O 1
ATOM 3343 N N . GLY B 1 119 ? 2.23 1.604 17.5 1 97.75 119 GLY B N 1
ATOM 3344 C CA . GLY B 1 119 ? 3.295 2.588 17.391 1 97.75 119 GLY B CA 1
ATOM 3345 C C . GLY B 1 119 ? 4.625 2.096 17.922 1 97.75 119 GLY B C 1
ATOM 3346 O O . GLY B 1 119 ? 5.664 2.283 17.281 1 97.75 119 GLY B O 1
ATOM 3347 N N . ILE B 1 120 ? 4.605 1.403 19.016 1 97.5 120 ILE B N 1
ATOM 3348 C CA . ILE B 1 120 ? 5.809 0.865 19.641 1 97.5 120 ILE B CA 1
ATOM 3349 C C . ILE B 1 120 ? 6.406 -0.225 18.766 1 97.5 120 ILE B C 1
ATOM 3351 O O . ILE B 1 120 ? 7.625 -0.281 18.578 1 97.5 120 ILE B O 1
ATOM 3355 N N . LEU B 1 121 ? 5.586 -1.019 18.234 1 95.12 121 LEU B N 1
ATOM 3356 C CA . LEU B 1 121 ? 6.055 -2.107 17.375 1 95.12 121 LEU B CA 1
ATOM 3357 C C . LEU B 1 121 ? 6.699 -1.566 16.109 1 95.12 121 LEU B C 1
ATOM 3359 O O . LEU B 1 121 ? 7.734 -2.07 15.672 1 95.12 121 LEU B O 1
ATOM 3363 N N . ASN B 1 122 ? 6.07 -0.602 15.547 1 94.06 122 ASN B N 1
ATOM 3364 C CA . ASN B 1 122 ? 6.66 0.021 14.367 1 94.06 122 ASN B CA 1
ATOM 3365 C C . ASN B 1 122 ? 8.008 0.67 14.688 1 94.06 122 ASN B C 1
ATOM 3367 O O . ASN B 1 122 ? 8.969 0.507 13.938 1 94.06 122 ASN B O 1
ATOM 3371 N N . ALA B 1 123 ? 7.996 1.367 15.805 1 94.25 123 ALA B N 1
ATOM 3372 C CA . ALA B 1 123 ? 9.25 1.983 16.219 1 94.25 123 ALA B CA 1
ATOM 3373 C C . ALA B 1 123 ? 10.328 0.928 16.469 1 94.25 123 ALA B C 1
ATOM 3375 O O . ALA B 1 123 ? 11.484 1.107 16.078 1 94.25 123 ALA B O 1
ATOM 3376 N N . PHE B 1 124 ? 9.953 -0.107 17.062 1 93.5 124 PHE B N 1
ATOM 3377 C CA . PHE B 1 124 ? 10.891 -1.188 17.359 1 93.5 124 PHE B CA 1
ATOM 3378 C C . PHE B 1 124 ? 11.422 -1.803 16.062 1 93.5 124 PHE B C 1
ATOM 3380 O O . PHE B 1 124 ? 12.625 -2.02 15.922 1 93.5 124 PHE B O 1
ATOM 3387 N N . ALA B 1 125 ? 10.547 -2.086 15.188 1 88.12 125 ALA B N 1
ATOM 3388 C CA . ALA B 1 125 ? 10.922 -2.707 13.922 1 88.12 125 ALA B CA 1
ATOM 3389 C C . ALA B 1 125 ? 11.875 -1.812 13.133 1 88.12 125 ALA B C 1
ATOM 3391 O O . ALA B 1 125 ? 12.859 -2.291 12.562 1 88.12 125 ALA B O 1
ATOM 3392 N N . ILE B 1 126 ? 11.617 -0.562 13.141 1 87.5 126 ILE B N 1
ATOM 3393 C CA . ILE B 1 126 ? 12.352 0.361 12.289 1 87.5 126 ILE B CA 1
ATOM 3394 C C . ILE B 1 126 ? 13.641 0.799 12.977 1 87.5 126 ILE B C 1
ATOM 3396 O O . ILE B 1 126 ? 14.703 0.855 12.352 1 87.5 126 ILE B O 1
ATOM 3400 N N . VAL B 1 127 ? 13.562 1.034 14.266 1 88.81 127 VAL B N 1
ATOM 3401 C CA . VAL B 1 127 ? 14.695 1.629 14.961 1 88.81 127 VAL B CA 1
ATOM 3402 C C . VAL B 1 127 ? 15.633 0.529 15.461 1 88.81 127 VAL B C 1
ATOM 3404 O O . VAL B 1 127 ? 16.859 0.65 15.359 1 88.81 127 VAL B O 1
ATOM 3407 N N . LYS B 1 128 ? 15.094 -0.478 16 1 88.44 128 LYS B N 1
ATOM 3408 C CA . LYS B 1 128 ? 15.93 -1.511 16.609 1 88.44 128 LYS B CA 1
ATOM 3409 C C . LYS B 1 128 ? 16.297 -2.586 15.594 1 88.44 128 LYS B C 1
ATOM 3411 O O . LYS B 1 128 ? 17.469 -2.977 15.5 1 88.44 128 LYS B O 1
ATOM 3416 N N . LEU B 1 129 ? 15.328 -2.996 14.859 1 84 129 LEU B N 1
ATOM 3417 C CA . LEU B 1 129 ? 15.594 -4.074 13.914 1 84 129 LEU B CA 1
ATOM 3418 C C . LEU B 1 129 ? 16.109 -3.516 12.586 1 84 129 LEU B C 1
ATOM 3420 O O . LEU B 1 129 ? 16.547 -4.273 11.719 1 84 129 LEU B O 1
ATOM 3424 N N . LYS B 1 130 ? 15.922 -2.207 12.43 1 83.88 130 LYS B N 1
ATOM 3425 C CA . LYS B 1 130 ? 16.453 -1.49 11.273 1 83.88 130 LYS B CA 1
ATOM 3426 C C . LYS B 1 130 ? 15.789 -1.958 9.984 1 83.88 130 LYS B C 1
ATOM 3428 O O . LYS B 1 130 ? 16.453 -2.094 8.953 1 83.88 130 LYS B O 1
ATOM 3433 N N . ILE B 1 131 ? 14.562 -2.324 10.188 1 80.12 131 ILE B N 1
ATOM 3434 C CA . ILE B 1 131 ? 13.758 -2.635 9.008 1 80.12 131 ILE B CA 1
ATOM 3435 C C . ILE B 1 131 ? 13.461 -1.354 8.234 1 80.12 131 ILE B C 1
ATOM 3437 O O . ILE B 1 131 ? 13.148 -0.319 8.836 1 80.12 131 ILE B O 1
ATOM 3441 N N . ILE B 1 132 ? 13.508 -1.398 6.961 1 76.75 132 ILE B N 1
ATOM 3442 C CA . ILE B 1 132 ? 13.141 -0.255 6.133 1 76.75 132 ILE B CA 1
ATOM 3443 C C . ILE B 1 132 ? 11.695 0.147 6.426 1 76.75 132 ILE B C 1
ATOM 3445 O O . ILE B 1 132 ? 10.797 -0.698 6.434 1 76.75 132 ILE B O 1
ATOM 3449 N N . PRO B 1 133 ? 11.453 1.345 6.688 1 82.06 133 PRO B N 1
ATOM 3450 C CA . PRO B 1 133 ? 10.141 1.806 7.152 1 82.06 133 PRO B CA 1
ATOM 3451 C C . PRO B 1 133 ? 9 1.374 6.234 1 82.06 133 PRO B C 1
ATOM 3453 O O . PRO B 1 133 ? 7.969 0.895 6.707 1 82.06 133 PRO B O 1
ATOM 3456 N N . LEU B 1 134 ? 9.188 1.5 5.031 1 75.62 134 LEU B N 1
ATOM 3457 C CA . LEU B 1 134 ? 8.125 1.185 4.082 1 75.62 134 LEU B CA 1
ATOM 3458 C C . LEU B 1 134 ? 7.723 -0.284 4.18 1 75.62 134 LEU B C 1
ATOM 3460 O O . LEU B 1 134 ? 6.535 -0.609 4.199 1 75.62 134 LEU B O 1
ATOM 3464 N N . LEU B 1 135 ? 8.695 -1.151 4.234 1 74.56 135 LEU B N 1
ATOM 3465 C CA . LEU B 1 135 ? 8.406 -2.58 4.301 1 74.56 135 LEU B CA 1
ATOM 3466 C C . LEU B 1 135 ? 7.809 -2.953 5.652 1 74.56 135 LEU B C 1
ATOM 3468 O O . LEU B 1 135 ? 6.895 -3.775 5.727 1 74.56 135 LEU B O 1
ATOM 3472 N N . GLY B 1 136 ? 8.406 -2.346 6.633 1 81.62 136 GLY B N 1
ATOM 3473 C CA . GLY B 1 136 ? 7.906 -2.625 7.973 1 81.62 136 GLY B CA 1
ATOM 3474 C C . GLY B 1 136 ? 6.461 -2.211 8.164 1 81.62 136 GLY B C 1
ATOM 3475 O O . GLY B 1 136 ? 5.656 -2.98 8.695 1 81.62 136 GLY B O 1
ATOM 3476 N N . THR B 1 137 ? 6.16 -1.062 7.652 1 88.56 137 THR B N 1
ATOM 3477 C CA . THR B 1 137 ? 4.816 -0.55 7.902 1 88.56 137 THR B CA 1
ATOM 3478 C C . THR B 1 137 ? 3.816 -1.146 6.914 1 88.56 137 THR B C 1
ATOM 3480 O O . THR B 1 137 ? 2.619 -1.217 7.199 1 88.56 137 THR B O 1
ATOM 3483 N N . LEU B 1 138 ? 4.297 -1.49 5.812 1 80.88 138 LEU B N 1
ATOM 3484 C CA . LEU B 1 138 ? 3.443 -2.242 4.898 1 80.88 138 LEU B CA 1
ATOM 3485 C C . LEU B 1 138 ? 3.025 -3.572 5.516 1 80.88 138 LEU B C 1
ATOM 3487 O O . LEU B 1 138 ? 1.86 -3.965 5.426 1 80.88 138 LEU B O 1
ATOM 3491 N N . SER B 1 139 ? 4.055 -4.258 6.027 1 82.62 139 SER B N 1
ATOM 3492 C CA . SER B 1 139 ? 3.766 -5.52 6.699 1 82.62 139 SER B CA 1
ATOM 3493 C C . SER B 1 139 ? 2.76 -5.324 7.828 1 82.62 139 SER B C 1
ATOM 3495 O O . SER B 1 139 ? 1.832 -6.121 7.984 1 82.62 139 SER B O 1
ATOM 3497 N N . MET B 1 140 ? 2.957 -4.324 8.562 1 90.06 140 MET B N 1
ATOM 3498 C CA . MET B 1 140 ? 2.047 -4.02 9.664 1 90.06 140 MET B CA 1
ATOM 3499 C C . MET B 1 140 ? 0.647 -3.711 9.141 1 90.06 140 MET B C 1
ATOM 3501 O O . MET B 1 140 ? -0.348 -4.109 9.75 1 90.06 140 MET B O 1
ATOM 3505 N N . MET B 1 141 ? 0.602 -2.996 8.07 1 89.5 141 MET B N 1
ATOM 3506 C CA . MET B 1 141 ? -0.681 -2.662 7.461 1 89.5 141 MET B CA 1
ATOM 3507 C C . MET B 1 141 ? -1.49 -3.92 7.168 1 89.5 141 MET B C 1
ATOM 3509 O O . MET B 1 141 ? -2.672 -3.996 7.512 1 89.5 141 MET B O 1
ATOM 3513 N N . TYR B 1 142 ? -0.874 -4.863 6.641 1 82.06 142 TYR B N 1
ATOM 3514 C CA . TYR B 1 142 ? -1.583 -6.082 6.27 1 82.06 142 TYR B CA 1
ATOM 3515 C C . TYR B 1 142 ? -1.912 -6.918 7.5 1 82.06 142 TYR B C 1
ATOM 3517 O O . TYR B 1 142 ? -2.949 -7.586 7.547 1 82.06 142 TYR B O 1
ATOM 3525 N N . LEU B 1 143 ? -0.979 -6.945 8.383 1 86.44 143 LEU B N 1
ATOM 3526 C CA . LEU B 1 143 ? -1.279 -7.609 9.648 1 86.44 143 LEU B CA 1
ATOM 3527 C C . LEU B 1 143 ? -2.529 -7.02 10.289 1 86.44 143 LEU B C 1
ATOM 3529 O O . LEU B 1 143 ? -3.426 -7.754 10.711 1 86.44 143 LEU B O 1
ATOM 3533 N N . LEU B 1 144 ? -2.562 -5.75 10.312 1 92.38 144 LEU B N 1
ATOM 3534 C CA . LEU B 1 144 ? -3.699 -5.074 10.93 1 92.38 144 LEU B CA 1
ATOM 3535 C C . LEU B 1 144 ? -4.977 -5.316 10.133 1 92.38 144 LEU B C 1
ATOM 3537 O O . LEU B 1 144 ? -6.059 -5.449 10.703 1 92.38 144 LEU B O 1
ATOM 3541 N N . GLN B 1 145 ? -4.859 -5.301 8.883 1 87.25 145 GLN B N 1
ATOM 3542 C CA . GLN B 1 145 ? -6.016 -5.609 8.047 1 87.25 145 GLN B CA 1
ATOM 3543 C C . GLN B 1 145 ? -6.605 -6.969 8.414 1 87.25 145 GLN B C 1
ATOM 3545 O O . GLN B 1 145 ? -7.828 -7.113 8.508 1 87.25 145 GLN B O 1
ATOM 3550 N N . GLY B 1 146 ? -5.738 -7.965 8.523 1 83.88 146 GLY B N 1
ATOM 3551 C CA . GLY B 1 146 ? -6.199 -9.281 8.945 1 83.88 146 GLY B CA 1
ATOM 3552 C C . GLY B 1 146 ? -6.875 -9.273 10.305 1 83.88 146 GLY B C 1
ATOM 3553 O O . GLY B 1 146 ? -7.93 -9.883 10.477 1 83.88 146 GLY B O 1
ATOM 3554 N N . VAL B 1 147 ? -6.328 -8.547 11.203 1 90.5 147 VAL B N 1
ATOM 3555 C CA . VAL B 1 147 ? -6.875 -8.484 12.555 1 90.5 147 VAL B CA 1
ATOM 3556 C C . VAL B 1 147 ? -8.234 -7.797 12.523 1 90.5 147 VAL B C 1
ATOM 3558 O O . VAL B 1 147 ? -9.156 -8.203 13.242 1 90.5 147 VAL B O 1
ATOM 3561 N N . ILE B 1 148 ? -8.359 -6.738 11.742 1 93.38 148 ILE B N 1
ATOM 3562 C CA . ILE B 1 148 ? -9.633 -6.027 11.617 1 93.38 148 ILE B CA 1
ATOM 3563 C C . ILE B 1 148 ? -10.711 -6.98 11.117 1 93.38 148 ILE B C 1
ATOM 3565 O O . ILE B 1 148 ? -11.82 -7.008 11.648 1 93.38 148 ILE B O 1
ATOM 3569 N N . MET B 1 149 ? -10.367 -7.758 10.164 1 87.12 149 MET B N 1
ATOM 3570 C CA . MET B 1 149 ? -11.32 -8.711 9.609 1 87.12 149 MET B CA 1
ATOM 3571 C C . MET B 1 149 ? -11.703 -9.766 10.648 1 87.12 149 MET B C 1
ATOM 3573 O O . MET B 1 149 ? -12.859 -10.195 10.703 1 87.12 149 MET B O 1
ATOM 3577 N N . LEU B 1 150 ? -10.766 -10.133 11.445 1 87.38 150 LEU B N 1
ATOM 3578 C CA . LEU B 1 150 ? -11.023 -11.133 12.477 1 87.38 150 LEU B CA 1
ATOM 3579 C C . LEU B 1 150 ? -11.93 -10.578 13.562 1 87.38 150 LEU B C 1
ATOM 3581 O O . LEU B 1 150 ? -12.859 -11.25 14.008 1 87.38 150 LEU B O 1
ATOM 3585 N N . VAL B 1 151 ? -11.672 -9.344 13.922 1 92.38 151 VAL B N 1
ATOM 3586 C CA . VAL B 1 151 ? -12.391 -8.742 15.039 1 92.38 151 VAL B CA 1
ATOM 3587 C C . VAL B 1 151 ? -13.82 -8.406 14.617 1 92.38 151 VAL B C 1
ATOM 3589 O O . VAL B 1 151 ? -14.75 -8.5 15.414 1 92.38 151 VAL B O 1
ATOM 3592 N N . THR B 1 152 ? -14.07 -8.078 13.359 1 93.62 152 THR B N 1
ATOM 3593 C CA . THR B 1 152 ? -15.375 -7.621 12.898 1 93.62 152 THR B CA 1
ATOM 3594 C C . THR B 1 152 ? -16.109 -8.734 12.156 1 93.62 152 THR B C 1
ATOM 3596 O O . THR B 1 152 ? -17.25 -8.562 11.734 1 93.62 152 THR B O 1
ATOM 3599 N N . ASN B 1 153 ? -15.422 -9.867 11.984 1 86.94 153 ASN B N 1
ATOM 3600 C CA . ASN B 1 153 ? -15.922 -10.93 11.117 1 86.94 153 ASN B CA 1
ATOM 3601 C C . ASN B 1 153 ? -16.188 -10.422 9.703 1 86.94 153 ASN B C 1
ATOM 3603 O O . ASN B 1 153 ? -17.156 -10.844 9.062 1 86.94 153 ASN B O 1
ATOM 3607 N N . ASN B 1 154 ? -15.484 -9.273 9.414 1 81.81 154 ASN B N 1
ATOM 3608 C CA . ASN B 1 154 ? -15.547 -8.648 8.094 1 81.81 154 ASN B CA 1
ATOM 3609 C C . ASN B 1 154 ? -16.969 -8.18 7.77 1 81.81 154 ASN B C 1
ATOM 3611 O O . ASN B 1 154 ? -17.422 -8.32 6.633 1 81.81 154 ASN B O 1
ATOM 3615 N N . THR B 1 155 ? -17.656 -7.77 8.758 1 87.62 155 THR B N 1
ATOM 3616 C CA . THR B 1 155 ? -19 -7.215 8.602 1 87.62 155 THR B CA 1
ATOM 3617 C C . THR B 1 155 ? -19.078 -5.801 9.172 1 87.62 155 THR B C 1
ATOM 3619 O O . THR B 1 155 ? -18.141 -5.348 9.836 1 87.62 155 THR B O 1
ATOM 3622 N N . VAL B 1 156 ? -20.125 -5.156 8.797 1 92.56 156 VAL B N 1
ATOM 3623 C CA . VAL B 1 156 ? -20.406 -3.852 9.383 1 92.56 156 VAL B CA 1
ATOM 3624 C C . VAL B 1 156 ? -20.812 -4.02 10.844 1 92.56 156 VA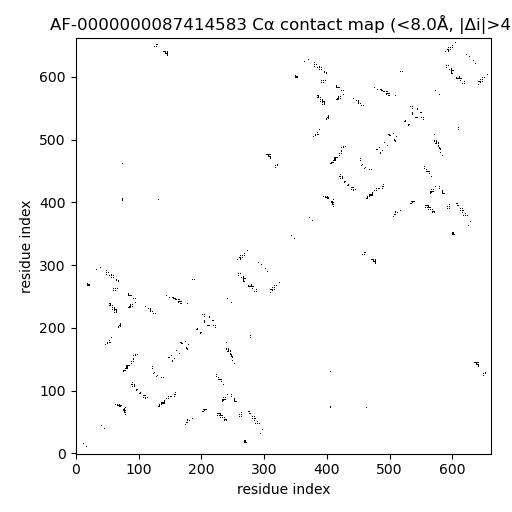L B C 1
ATOM 3626 O O . VAL B 1 156 ? -21.625 -4.879 11.172 1 92.56 156 VAL B O 1
ATOM 3629 N N . VAL B 1 157 ? -20.125 -3.266 11.68 1 96.31 157 VAL B N 1
ATOM 3630 C CA . VAL B 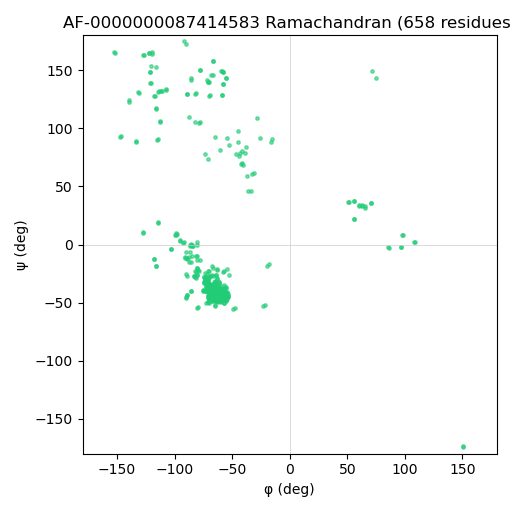1 157 ? -20.5 -3.232 13.094 1 96.31 157 VAL B CA 1
ATOM 3631 C C . VAL B 1 157 ? -21.031 -1.85 13.453 1 96.31 157 VAL B C 1
ATOM 3633 O O . VAL B 1 157 ? -20.25 -0.903 13.625 1 96.31 157 VAL B O 1
ATOM 3636 N N . SER B 1 158 ? -22.281 -1.792 13.617 1 95.75 158 SER B N 1
ATOM 3637 C CA . SER B 1 158 ? -22.922 -0.527 13.961 1 95.75 158 SER B CA 1
ATOM 3638 C C . SER B 1 158 ? -22.906 -0.299 15.469 1 95.75 158 SER B C 1
ATOM 3640 O O . SER B 1 158 ? -23.047 -1.245 16.25 1 95.75 158 SER B O 1
ATOM 3642 N N . VAL B 1 159 ? -22.719 0.971 15.75 1 94.44 159 VAL B N 1
ATOM 3643 C CA . VAL B 1 159 ? -22.719 1.302 17.172 1 94.44 159 VAL B CA 1
ATOM 3644 C C . VAL B 1 159 ? -23.625 2.506 17.422 1 94.44 159 VAL B C 1
ATOM 3646 O O . VAL B 1 159 ? -23.594 3.473 16.656 1 94.44 159 VAL B O 1
ATOM 3649 N N . ALA B 1 160 ? -24.484 2.305 18.438 1 90.75 160 ALA B N 1
ATOM 3650 C CA . ALA B 1 160 ? -25.266 3.42 18.953 1 90.75 160 ALA B CA 1
ATOM 3651 C C . ALA B 1 160 ? -24.891 3.74 20.406 1 90.75 160 ALA B C 1
ATOM 3653 O O . ALA B 1 160 ? -25.375 3.104 21.344 1 90.75 160 ALA B O 1
ATOM 3654 N N . ASP B 1 161 ? -23.938 4.605 20.578 1 93.19 161 ASP B N 1
ATOM 3655 C CA . ASP B 1 161 ? -23.453 5.027 21.891 1 93.19 161 ASP B CA 1
ATOM 3656 C C . ASP B 1 161 ? -23.688 6.52 22.109 1 93.19 161 ASP B C 1
ATOM 3658 O O . ASP B 1 161 ? -23.344 7.336 21.25 1 93.19 161 ASP B O 1
ATOM 3662 N N . PRO B 1 162 ? -24.297 6.809 23.188 1 93.56 162 PRO B N 1
ATOM 3663 C CA . PRO B 1 162 ? -24.641 8.211 23.422 1 93.56 162 PRO B CA 1
ATOM 3664 C C . PRO B 1 162 ? -23.422 9.133 23.406 1 93.56 162 PRO B C 1
ATOM 3666 O O . PRO B 1 162 ? -23.516 10.273 22.953 1 93.56 162 PRO B O 1
ATOM 3669 N N . THR B 1 163 ? -22.328 8.695 23.938 1 94.69 163 THR B N 1
ATOM 3670 C CA . THR B 1 163 ? -21.125 9.5 23.953 1 94.69 163 THR B CA 1
ATOM 3671 C C . THR B 1 163 ? -20.656 9.805 22.531 1 94.69 163 THR B C 1
ATOM 3673 O O . THR B 1 163 ? -20.281 10.938 22.219 1 94.69 163 THR B O 1
ATOM 3676 N N . LEU B 1 164 ? -20.734 8.836 21.672 1 95.25 164 LEU B N 1
ATOM 3677 C CA . LEU B 1 164 ? -20.312 8.992 20.297 1 95.25 164 LEU B CA 1
ATOM 3678 C C . LEU B 1 164 ? -21.281 9.891 19.531 1 95.25 164 LEU B C 1
ATOM 3680 O O . LEU B 1 164 ? -20.859 10.742 18.734 1 95.25 164 LEU B O 1
ATOM 3684 N N . ILE B 1 165 ? -22.531 9.719 19.828 1 93.06 165 ILE B N 1
ATOM 3685 C CA . ILE B 1 165 ? -23.547 10.523 19.172 1 93.06 165 ILE B CA 1
ATOM 3686 C C . ILE B 1 165 ? -23.391 11.984 19.578 1 93.06 165 ILE B C 1
ATOM 3688 O O . ILE B 1 165 ? -23.453 12.883 18.734 1 93.06 165 ILE B O 1
ATOM 3692 N N . SER B 1 166 ? -23.156 12.18 20.812 1 93.94 166 SER B N 1
ATOM 3693 C CA . SER B 1 166 ? -22.953 13.539 21.328 1 93.94 166 SER B CA 1
ATOM 3694 C C . SER B 1 166 ? -21.719 14.18 20.719 1 93.94 166 SER B C 1
ATOM 3696 O O . SER B 1 166 ? -21.734 15.352 20.344 1 93.94 166 SER B O 1
ATOM 3698 N N . LEU B 1 167 ? -20.688 13.43 20.609 1 93.62 167 LEU B N 1
ATOM 3699 C CA . LEU B 1 167 ? -19.438 13.93 20.031 1 93.62 167 LEU B CA 1
ATOM 3700 C C . LEU B 1 167 ? -19.641 14.367 18.578 1 93.62 167 LEU B C 1
ATOM 3702 O O . LEU B 1 167 ? -19.094 15.383 18.156 1 93.62 167 LEU B O 1
ATOM 3706 N N . ALA B 1 168 ? -20.375 13.617 17.875 1 90.5 168 ALA B N 1
ATOM 3707 C CA . ALA B 1 168 ? -20.609 13.867 16.453 1 90.5 168 ALA B CA 1
ATOM 3708 C C . ALA B 1 168 ? -21.516 15.07 16.234 1 90.5 168 ALA B C 1
ATOM 3710 O O . ALA B 1 168 ? -21.406 15.781 15.234 1 90.5 168 ALA B O 1
ATOM 3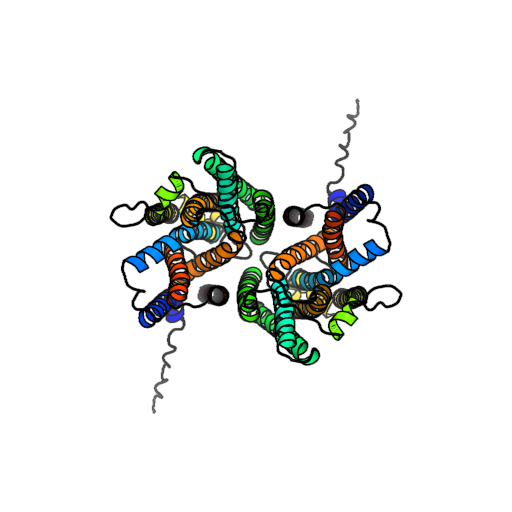711 N N . ASN B 1 169 ? -22.359 15.383 17.25 1 90.25 169 ASN B N 1
ATOM 3712 C CA . ASN B 1 169 ? -23.453 16.312 16.984 1 90.25 169 ASN B CA 1
ATOM 3713 C C . ASN B 1 169 ? -23.297 17.594 17.812 1 90.25 169 ASN B C 1
ATOM 3715 O O . ASN B 1 169 ? -23.922 18.609 17.484 1 90.25 169 ASN B O 1
ATOM 3719 N N . THR B 1 170 ? -22.531 17.562 18.828 1 93.62 170 THR B N 1
ATOM 3720 C CA . THR B 1 170 ? -22.391 18.734 19.672 1 93.62 170 THR B CA 1
ATOM 3721 C C . THR B 1 170 ? -21.594 19.812 18.969 1 93.62 170 THR B C 1
ATOM 3723 O O . THR B 1 170 ? -20.625 19.531 18.266 1 93.62 170 THR B O 1
ATOM 3726 N N . ARG B 1 171 ? -22.031 21.047 19.188 1 95.19 171 ARG B N 1
ATOM 3727 C CA . ARG B 1 171 ? -21.375 22.188 18.578 1 95.19 171 ARG B CA 1
ATOM 3728 C C . ARG B 1 171 ? -20.875 23.172 19.641 1 95.19 171 ARG B C 1
ATOM 3730 O O . ARG B 1 171 ? -21.5 23.312 20.688 1 95.19 171 ARG B O 1
ATOM 3737 N N . PHE B 1 172 ? -19.766 23.703 19.5 1 95.5 172 PHE B N 1
ATOM 3738 C CA . PHE B 1 172 ? -19.219 24.812 20.266 1 95.5 172 PHE B CA 1
ATOM 3739 C C . PHE B 1 172 ? -18.984 26.031 19.375 1 95.5 172 PHE B C 1
ATOM 3741 O O . PHE B 1 172 ? -18.25 25.953 18.391 1 95.5 172 PHE B O 1
ATOM 3748 N N . LEU B 1 173 ? -19.688 27.172 19.641 1 95.38 173 LEU B N 1
ATOM 3749 C CA . LEU B 1 173 ? -19.625 28.391 18.844 1 95.38 173 LEU B CA 1
ATOM 3750 C C . LEU B 1 173 ? -20.062 28.141 17.406 1 95.38 173 LEU B C 1
ATOM 3752 O O . LEU B 1 173 ? -19.406 28.594 16.469 1 95.38 173 LEU B O 1
ATOM 3756 N N . GLY B 1 174 ? -21.016 27.219 17.266 1 93.44 174 GLY B N 1
ATOM 3757 C CA . GLY B 1 174 ? -21.609 26.953 15.969 1 93.44 174 GLY B CA 1
ATOM 3758 C C . GLY B 1 174 ? -20.828 25.938 15.156 1 93.44 174 GLY B C 1
ATOM 3759 O O . GLY B 1 174 ? -21.234 25.562 14.055 1 93.44 174 GLY B O 1
ATOM 3760 N N . VAL B 1 175 ? -19.719 25.484 15.672 1 96.31 175 VAL B N 1
ATOM 3761 C CA . VAL B 1 175 ? -18.859 24.562 14.953 1 96.31 175 VAL B CA 1
ATOM 3762 C C . VAL B 1 175 ? -18.859 23.203 15.664 1 96.31 175 VAL B C 1
ATOM 3764 O O . VAL B 1 175 ? -18.734 23.156 16.891 1 96.31 175 VAL B O 1
ATOM 3767 N N . PRO B 1 176 ? -19.031 22.156 14.938 1 96.94 176 PRO B N 1
ATOM 3768 C CA . PRO B 1 176 ? -19.047 20.828 15.555 1 96.94 176 PRO B CA 1
ATOM 3769 C C . PRO B 1 176 ? -17.734 20.5 16.281 1 96.94 176 PRO B C 1
ATOM 3771 O O . PRO B 1 176 ? -16.656 20.891 15.82 1 96.94 176 PRO B O 1
ATOM 3774 N N . ILE B 1 177 ? -17.766 19.734 17.297 1 97.31 177 ILE B N 1
ATOM 3775 C CA . ILE B 1 177 ? -16.672 19.422 18.219 1 97.31 177 ILE B CA 1
ATOM 3776 C C . ILE B 1 177 ? -15.523 18.781 17.453 1 97.31 177 ILE B C 1
ATOM 3778 O O . ILE B 1 177 ? -14.352 19.047 17.734 1 97.31 177 ILE B O 1
ATOM 3782 N N . PRO B 1 178 ? -15.781 17.906 16.453 1 97.5 178 PRO B N 1
ATOM 3783 C CA . PRO B 1 178 ? -14.672 17.281 15.734 1 97.5 178 PRO B CA 1
ATOM 3784 C C . PRO B 1 178 ? -13.727 18.312 15.102 1 97.5 178 PRO B C 1
ATOM 3786 O O . PRO B 1 178 ? -12.516 18.094 15.055 1 97.5 178 PRO B O 1
ATOM 3789 N N . VAL B 1 179 ? -14.242 19.375 14.633 1 97.94 179 VAL B N 1
ATOM 3790 C CA . VAL B 1 179 ? -13.43 20.422 14.016 1 97.94 179 VAL B CA 1
ATOM 3791 C C . VAL B 1 179 ? -12.516 21.062 15.062 1 97.94 179 VAL B C 1
ATOM 3793 O O . VAL B 1 179 ? -11.359 21.375 14.781 1 97.94 179 VAL B O 1
ATOM 3796 N N . TRP B 1 180 ? -13.023 21.234 16.25 1 98.12 180 TRP B N 1
ATOM 3797 C CA . TRP B 1 180 ? -12.234 21.797 17.344 1 98.12 180 TRP B CA 1
ATOM 3798 C C . TRP B 1 180 ? -11.109 20.844 17.734 1 98.12 180 TRP B C 1
ATOM 3800 O O . TRP B 1 180 ? -9.984 21.281 18 1 98.12 180 TRP B O 1
ATOM 3810 N N . ILE B 1 181 ? -11.43 19.562 17.797 1 98.19 181 ILE B N 1
ATOM 3811 C CA . ILE B 1 181 ? -10.406 18.578 18.125 1 98.19 181 ILE B CA 1
ATOM 3812 C C . ILE B 1 181 ? -9.305 18.625 17.078 1 98.19 181 ILE B C 1
ATOM 3814 O O . ILE B 1 181 ? -8.117 18.594 17.406 1 98.19 181 ILE B O 1
ATOM 3818 N N . PHE B 1 182 ? -9.75 18.719 15.836 1 98.25 182 PHE B N 1
ATOM 3819 C CA . PHE B 1 182 ? -8.812 18.828 14.727 1 98.25 182 PHE B CA 1
ATOM 3820 C C . PHE B 1 182 ? -7.934 20.078 14.891 1 98.25 182 PHE B C 1
ATOM 3822 O O . PHE B 1 182 ? -6.707 19.984 14.781 1 98.25 182 PHE B O 1
ATOM 3829 N N . ALA B 1 183 ? -8.5 21.188 15.188 1 98.12 183 ALA B N 1
ATOM 3830 C CA . ALA B 1 183 ? -7.773 22.453 15.359 1 98.12 183 ALA B CA 1
ATOM 3831 C C . ALA B 1 183 ? -6.793 22.359 16.516 1 98.12 183 ALA B C 1
ATOM 3833 O O . ALA B 1 183 ? -5.652 22.828 16.422 1 98.12 183 ALA B O 1
ATOM 3834 N N . ILE B 1 184 ? -7.199 21.781 17.625 1 98.5 184 ILE B N 1
ATOM 3835 C CA . ILE B 1 184 ? -6.375 21.703 18.828 1 98.5 184 ILE B CA 1
ATOM 3836 C C . ILE B 1 184 ? -5.184 20.781 18.562 1 98.5 184 ILE B C 1
ATOM 3838 O O . ILE B 1 184 ? -4.043 21.125 18.891 1 98.5 184 ILE B O 1
ATOM 3842 N N . VAL B 1 185 ? -5.461 19.609 17.969 1 98.5 185 VAL B N 1
ATOM 3843 C CA . VAL B 1 185 ? -4.387 18.672 17.688 1 98.5 185 VAL B CA 1
ATOM 3844 C C . VAL B 1 185 ? -3.418 19.281 16.672 1 98.5 185 VAL B C 1
ATOM 3846 O O . VAL B 1 185 ? -2.199 19.156 16.828 1 98.5 185 VAL B O 1
ATOM 3849 N N . GLY B 1 186 ? -4.012 19.891 15.586 1 98.12 186 GLY B N 1
ATOM 3850 C CA . GLY B 1 186 ? -3.168 20.578 14.625 1 98.12 186 GLY B CA 1
ATOM 3851 C C . GLY B 1 186 ? -2.277 21.625 15.258 1 98.12 186 GLY B C 1
ATOM 3852 O O . GLY B 1 186 ? -1.092 21.719 14.93 1 98.12 186 GLY B O 1
ATOM 3853 N N . PHE B 1 187 ? -2.848 22.359 16.172 1 98.06 187 PHE B N 1
ATOM 3854 C CA . PHE B 1 187 ? -2.107 23.422 16.859 1 98.06 187 PHE B CA 1
ATOM 3855 C C . PHE B 1 187 ? -1.012 22.844 17.734 1 98.06 187 PHE B C 1
ATOM 3857 O O . PHE B 1 187 ? 0.119 23.328 17.734 1 98.06 187 PHE B O 1
ATOM 3864 N N . ILE B 1 188 ? -1.31 21.828 18.5 1 98.5 188 ILE B N 1
ATOM 3865 C CA . ILE B 1 188 ? -0.341 21.188 19.375 1 98.5 188 ILE B CA 1
ATOM 3866 C C . ILE B 1 188 ? 0.829 20.656 18.547 1 98.5 188 ILE B C 1
ATOM 3868 O O . ILE B 1 188 ? 1.991 20.859 18.906 1 98.5 188 ILE B O 1
ATOM 3872 N N . LEU B 1 189 ? 0.52 20.031 17.453 1 98.19 189 LEU B N 1
ATOM 3873 C CA . LEU B 1 189 ? 1.575 19.453 16.641 1 98.19 189 LEU B CA 1
ATOM 3874 C C . LEU B 1 189 ? 2.365 20.547 15.922 1 98.19 189 LEU B C 1
ATOM 3876 O O . LEU B 1 189 ? 3.57 20.391 15.695 1 98.19 189 LEU B O 1
ATOM 3880 N N . TYR B 1 190 ? 1.642 21.625 15.594 1 97.44 190 TYR B N 1
ATOM 3881 C CA . TYR B 1 190 ? 2.35 22.766 15.023 1 97.44 190 TYR B CA 1
ATOM 3882 C C . TYR B 1 190 ? 3.377 23.312 16.016 1 97.44 190 TYR B C 1
ATOM 3884 O O . TYR B 1 190 ? 4.531 23.547 15.641 1 97.44 190 TYR B O 1
ATOM 3892 N N . VAL B 1 191 ? 2.98 23.469 17.234 1 97.69 191 VAL B N 1
ATOM 3893 C CA . VAL B 1 191 ? 3.863 23.984 18.281 1 97.69 191 VAL B CA 1
ATOM 3894 C C . VAL B 1 191 ? 4.988 22.984 18.547 1 97.69 191 VAL B C 1
ATOM 3896 O O . VAL B 1 191 ? 6.148 23.375 18.688 1 97.69 191 VAL B O 1
ATOM 3899 N N . LEU B 1 192 ? 4.664 21.734 18.562 1 97.38 192 LEU B N 1
ATOM 3900 C CA . LEU B 1 192 ? 5.66 20.688 18.797 1 97.38 192 LEU B CA 1
ATOM 3901 C C . LEU B 1 192 ? 6.73 20.703 17.719 1 97.38 192 LEU B C 1
ATOM 3903 O O . LEU B 1 192 ? 7.918 20.531 18 1 97.38 192 LEU B O 1
ATOM 3907 N N . HIS B 1 193 ? 6.359 20.938 16.469 1 95.69 193 HIS B N 1
ATOM 3908 C CA . HIS B 1 193 ? 7.262 20.859 15.328 1 95.69 193 HIS B CA 1
ATOM 3909 C C . HIS B 1 193 ? 8.086 22.141 15.18 1 95.69 193 HIS B C 1
ATOM 3911 O O . HIS B 1 193 ? 9.219 22.094 14.695 1 95.69 193 HIS B O 1
ATOM 3917 N N . HIS B 1 194 ? 7.48 23.328 15.664 1 94.06 194 HIS B N 1
ATOM 3918 C CA . HIS B 1 194 ? 8.109 24.578 15.266 1 94.06 194 HIS B CA 1
ATOM 3919 C C . HIS B 1 194 ? 8.625 25.344 16.484 1 94.06 194 HIS B C 1
ATOM 3921 O O . HIS B 1 194 ? 9.422 26.266 16.344 1 94.06 194 HIS B O 1
ATOM 3927 N N . LYS B 1 195 ? 8.203 24.906 17.625 1 96 195 LYS B N 1
ATOM 3928 C CA . LYS B 1 195 ? 8.523 25.734 18.781 1 96 195 LYS B CA 1
ATOM 3929 C C . LYS B 1 195 ? 9.195 24.922 19.875 1 96 195 LYS B C 1
ATOM 3931 O O . LYS B 1 195 ? 9.352 25.391 21 1 96 195 LYS B O 1
ATOM 3936 N N . THR B 1 196 ? 9.586 23.719 19.594 1 96.56 196 THR B N 1
ATOM 3937 C CA . THR B 1 196 ? 10.211 22.891 20.625 1 96.56 196 THR B CA 1
ATOM 3938 C C . THR B 1 196 ? 11.555 22.344 20.141 1 96.56 196 THR B C 1
ATOM 3940 O O . THR B 1 196 ? 11.844 22.359 18.938 1 96.56 196 THR B O 1
ATOM 3943 N N . VAL B 1 197 ? 12.352 21.891 21.125 1 96.06 197 VAL B N 1
ATOM 3944 C CA . VAL B 1 197 ? 13.648 21.266 20.844 1 96.06 197 VAL B CA 1
ATOM 3945 C C . VAL B 1 197 ? 13.445 19.969 20.062 1 96.06 197 VAL B C 1
ATOM 3947 O O . VAL B 1 197 ? 14.227 19.656 19.156 1 96.06 197 VAL B O 1
ATOM 3950 N N . PHE B 1 198 ? 12.375 19.328 20.375 1 95.62 198 PHE B N 1
ATOM 3951 C CA . PHE B 1 198 ? 12.086 18.094 19.672 1 95.62 198 PHE B CA 1
ATOM 3952 C C . PHE B 1 198 ? 11.852 18.344 18.188 1 95.62 198 PHE B C 1
ATOM 3954 O O . PHE B 1 198 ? 12.328 17.594 17.344 1 95.62 198 PHE B O 1
ATOM 3961 N N . GLY B 1 199 ? 11.047 19.375 17.969 1 95.31 199 GLY B N 1
ATOM 3962 C CA . GLY B 1 199 ? 10.828 19.734 16.578 1 95.31 199 GLY B CA 1
ATOM 3963 C C . GLY B 1 199 ? 12.117 20 15.828 1 95.31 199 GLY B C 1
ATOM 3964 O O . GLY B 1 199 ? 12.289 19.531 14.703 1 95.31 199 GLY B O 1
ATOM 3965 N N . ASN B 1 200 ? 13.031 20.672 16.484 1 94.62 200 ASN B N 1
ATOM 3966 C CA . ASN B 1 200 ? 14.328 20.953 15.875 1 94.62 200 ASN B CA 1
ATOM 3967 C C . ASN B 1 200 ? 15.109 19.672 15.617 1 94.62 200 ASN B C 1
ATOM 3969 O O . ASN B 1 200 ? 15.734 19.531 14.562 1 94.62 200 ASN B O 1
ATOM 3973 N N . TRP B 1 201 ? 15.023 18.844 16.578 1 94.44 201 TRP B N 1
ATOM 3974 C CA . TRP B 1 201 ? 15.703 17.562 16.422 1 94.44 201 TRP B CA 1
ATOM 3975 C C . TRP B 1 201 ? 15.109 16.781 15.258 1 94.44 201 TRP B C 1
ATOM 3977 O O . TRP B 1 201 ? 15.844 16.141 14.492 1 94.44 201 TRP B O 1
ATOM 3987 N N . MET B 1 202 ? 13.844 16.844 15.117 1 92.56 202 MET B N 1
ATOM 3988 C CA . MET B 1 202 ? 13.148 16.109 14.07 1 92.56 202 MET B CA 1
ATOM 3989 C C . MET B 1 202 ? 13.562 16.594 12.688 1 92.56 202 MET B C 1
ATOM 3991 O O . MET B 1 202 ? 13.875 15.789 11.812 1 92.56 202 MET B O 1
ATOM 3995 N N . TYR B 1 203 ? 13.609 17.844 12.523 1 90.56 203 TYR B N 1
ATOM 3996 C CA . TYR B 1 203 ? 13.992 18.422 11.242 1 90.56 203 TYR B CA 1
ATOM 3997 C C . TYR B 1 203 ? 15.469 18.156 10.953 1 90.56 203 TYR B C 1
ATOM 3999 O O . TYR B 1 203 ? 15.852 17.938 9.805 1 90.56 203 TYR B O 1
ATOM 4007 N N . ALA B 1 204 ? 16.297 18.219 11.945 1 90.62 204 ALA B N 1
ATOM 4008 C CA . ALA B 1 204 ? 17.719 17.953 11.781 1 90.62 204 ALA B CA 1
ATOM 4009 C C . ALA B 1 204 ? 17.969 16.516 11.359 1 90.62 204 ALA B C 1
ATOM 4011 O O . ALA B 1 204 ? 18.75 16.25 10.438 1 90.62 204 ALA B O 1
ATOM 4012 N N . VAL B 1 205 ? 17.266 15.633 12.047 1 89.88 205 VAL B N 1
ATOM 4013 C CA . VAL B 1 205 ? 17.422 14.211 11.75 1 89.88 205 VAL B CA 1
ATOM 4014 C C . VAL B 1 205 ? 16.938 13.922 10.336 1 89.88 205 VAL B C 1
ATOM 4016 O O . VAL B 1 205 ? 17.578 13.195 9.578 1 89.88 205 VAL B O 1
ATOM 4019 N N . GLY B 1 206 ? 15.773 14.484 10.008 1 86.94 206 GLY B N 1
ATOM 4020 C CA . GLY B 1 206 ? 15.227 14.281 8.672 1 86.94 206 GLY B CA 1
ATOM 4021 C C . GLY B 1 206 ? 16.078 14.891 7.578 1 86.94 206 GLY B C 1
ATOM 4022 O O . GLY B 1 206 ? 16.109 14.375 6.457 1 86.94 206 GLY B O 1
ATOM 4023 N N . GLY B 1 207 ? 16.75 15.953 7.852 1 83.94 207 GLY B N 1
ATOM 4024 C CA . GLY B 1 207 ? 17.578 16.641 6.871 1 83.94 207 GLY B CA 1
ATOM 4025 C C . GLY B 1 207 ? 18.938 15.992 6.664 1 83.94 207 GLY B C 1
ATOM 4026 O O . GLY B 1 207 ? 19.312 15.688 5.535 1 83.94 207 GLY B O 1
ATOM 4027 N N . ASN B 1 208 ? 19.656 15.828 7.742 1 86.19 208 ASN B N 1
ATOM 4028 C CA . ASN B 1 208 ? 20.984 15.227 7.73 1 86.19 208 ASN B CA 1
ATOM 4029 C C . ASN B 1 208 ? 21.25 14.43 9.008 1 86.19 208 ASN B C 1
ATOM 4031 O O . ASN B 1 208 ? 21.828 14.953 9.961 1 86.19 208 ASN B O 1
ATOM 4035 N N . PRO B 1 209 ? 20.953 13.148 8.875 1 86.94 209 PRO B N 1
ATOM 4036 C CA . PRO B 1 209 ? 21.094 12.336 10.086 1 86.94 209 PRO B CA 1
ATOM 4037 C C . PRO B 1 209 ? 22.516 12.312 10.617 1 86.94 209 PRO B C 1
ATOM 4039 O O . PRO B 1 209 ? 22.719 12.242 11.828 1 86.94 209 PRO B O 1
ATOM 4042 N N . GLN B 1 210 ? 23.484 12.352 9.727 1 87.19 210 GLN B N 1
ATOM 4043 C CA . GLN B 1 210 ? 24.875 12.32 10.156 1 87.19 210 GLN B CA 1
ATOM 4044 C C . GLN B 1 210 ? 25.25 13.594 10.922 1 87.19 210 GLN B C 1
ATOM 4046 O O . GLN B 1 210 ? 25.891 13.523 11.977 1 87.19 210 GLN B O 1
ATOM 4051 N N . ALA B 1 211 ? 24.875 14.648 10.367 1 90.19 211 ALA B N 1
ATOM 4052 C CA . ALA B 1 211 ? 25.125 15.922 11.031 1 90.19 211 ALA B CA 1
ATOM 4053 C C . ALA B 1 211 ? 24.391 15.992 12.367 1 90.19 211 ALA B C 1
ATOM 4055 O O . ALA B 1 211 ? 24.938 16.516 13.352 1 90.19 211 ALA B O 1
ATOM 4056 N N . ALA B 1 212 ? 23.203 15.469 12.391 1 91.69 212 ALA B N 1
ATOM 4057 C CA . ALA B 1 212 ? 22.422 15.461 13.625 1 91.69 212 ALA B CA 1
ATOM 4058 C C . ALA B 1 212 ? 23.094 14.617 14.703 1 91.69 212 ALA B C 1
ATOM 4060 O O . ALA B 1 212 ? 23.141 15.016 15.867 1 91.69 212 ALA B O 1
ATOM 4061 N N . ARG B 1 213 ? 23.594 13.562 14.273 1 91.38 213 ARG B N 1
ATOM 4062 C CA . ARG B 1 213 ? 24.297 12.688 15.203 1 91.38 213 ARG B CA 1
ATOM 4063 C C . ARG B 1 213 ? 25.531 13.383 15.797 1 91.38 213 ARG B C 1
ATOM 4065 O O . ARG B 1 213 ? 25.781 13.281 17 1 91.38 213 ARG B O 1
ATOM 4072 N N . THR B 1 214 ? 26.219 14.023 14.945 1 94.06 214 THR B N 1
ATOM 4073 C CA . THR B 1 214 ? 27.406 14.742 15.375 1 94.06 214 THR B CA 1
ATOM 4074 C C . THR B 1 214 ? 27.047 15.852 16.359 1 94.06 214 THR B C 1
ATOM 4076 O O . THR B 1 214 ? 27.844 16.172 17.25 1 94.06 214 THR B O 1
ATOM 4079 N N . ALA B 1 215 ? 25.906 16.344 16.219 1 95.5 215 ALA B N 1
ATOM 4080 C CA . ALA B 1 215 ? 25.453 17.422 17.094 1 95.5 215 ALA B CA 1
ATOM 4081 C C . ALA B 1 215 ? 24.875 16.859 18.391 1 95.5 215 ALA B C 1
ATOM 4083 O O . ALA B 1 215 ? 24.375 17.609 19.234 1 95.5 215 ALA B O 1
ATOM 4084 N N . GLY B 1 216 ? 24.828 15.531 18.547 1 94.19 216 GLY B N 1
ATOM 4085 C CA . GLY B 1 216 ? 24.453 14.914 19.797 1 94.19 216 GLY B CA 1
ATOM 4086 C C . GLY B 1 216 ? 23 14.477 19.828 1 94.19 216 GLY B C 1
ATOM 4087 O O . GLY B 1 216 ? 22.484 14.094 20.891 1 94.19 216 GLY B O 1
ATOM 4088 N N . VAL B 1 217 ? 22.359 14.547 18.75 1 94 217 VAL B N 1
ATOM 4089 C CA . VAL B 1 217 ? 20.953 14.164 18.719 1 94 217 VAL B CA 1
ATOM 4090 C C . VAL B 1 217 ? 20.828 12.648 18.578 1 94 217 VAL B C 1
ATOM 4092 O O . VAL B 1 217 ? 21.516 12.031 17.766 1 94 217 VAL B O 1
ATOM 4095 N N . ASN B 1 218 ? 20.016 12.039 19.453 1 94.62 218 ASN B N 1
ATOM 4096 C CA . ASN B 1 218 ? 19.75 10.602 19.359 1 94.62 218 ASN B CA 1
ATOM 4097 C C . ASN B 1 218 ? 18.734 10.297 18.25 1 94.62 218 ASN B C 1
ATOM 4099 O O . ASN B 1 218 ? 17.516 10.406 18.484 1 94.62 218 ASN B O 1
ATOM 4103 N N . ILE B 1 219 ? 19.156 9.812 17.219 1 92.56 219 ILE B N 1
ATOM 4104 C CA . ILE B 1 219 ? 18.344 9.586 16.031 1 92.56 219 ILE B CA 1
ATOM 4105 C C . ILE B 1 219 ? 17.25 8.562 16.344 1 92.56 219 ILE B C 1
ATOM 4107 O O . ILE B 1 219 ? 16.109 8.711 15.914 1 92.56 219 ILE B O 1
ATOM 4111 N N . ASN B 1 220 ? 17.641 7.551 17.078 1 92.5 220 ASN B N 1
ATOM 4112 C CA . ASN B 1 220 ? 16.703 6.469 17.375 1 92.5 220 ASN B CA 1
ATOM 4113 C C . ASN B 1 220 ? 15.5 6.969 18.172 1 92.5 220 ASN B C 1
ATOM 4115 O O . ASN B 1 220 ? 14.359 6.602 17.859 1 92.5 220 ASN B O 1
ATOM 4119 N N . ILE B 1 221 ? 15.766 7.797 19.047 1 94.62 221 ILE B N 1
ATOM 4120 C CA . ILE B 1 221 ? 14.688 8.305 19.891 1 94.62 221 ILE B CA 1
ATOM 4121 C C . ILE B 1 221 ? 13.781 9.227 19.062 1 94.62 221 ILE B C 1
ATOM 4123 O O . ILE B 1 221 ? 12.555 9.164 19.172 1 94.62 221 ILE B O 1
ATOM 4127 N N . VAL B 1 222 ? 14.367 10.055 18.297 1 93.75 222 VAL B N 1
ATOM 4128 C CA . VAL B 1 222 ? 13.602 10.984 17.484 1 93.75 222 VAL B CA 1
ATOM 4129 C C . VAL B 1 222 ? 12.695 10.211 16.516 1 93.75 222 VAL B C 1
ATOM 4131 O O . VAL B 1 222 ? 11.5 10.484 16.422 1 93.75 222 VAL B O 1
ATOM 4134 N N . LEU B 1 223 ? 13.219 9.219 15.883 1 92.56 223 LEU B N 1
ATOM 4135 C CA . LEU B 1 223 ? 12.453 8.406 14.938 1 92.56 223 LEU B CA 1
ATOM 4136 C C . LEU B 1 223 ? 11.336 7.656 15.656 1 92.56 223 LEU B C 1
ATOM 4138 O O . LEU B 1 223 ? 10.203 7.617 15.172 1 92.56 223 LEU B O 1
ATOM 4142 N N . ALA B 1 224 ? 11.719 7.074 16.734 1 94.38 224 ALA B N 1
ATOM 4143 C CA . ALA B 1 224 ? 10.719 6.336 17.5 1 94.38 224 ALA B CA 1
ATOM 4144 C C . ALA B 1 224 ? 9.555 7.238 17.891 1 94.38 224 ALA B C 1
ATOM 4146 O O . ALA B 1 224 ? 8.391 6.828 17.828 1 94.38 224 ALA B O 1
ATOM 4147 N N . MET B 1 225 ? 9.867 8.406 18.234 1 96.06 225 MET B N 1
ATOM 4148 C CA . MET B 1 225 ? 8.852 9.344 18.688 1 96.06 225 MET B CA 1
ATOM 4149 C C . MET B 1 225 ? 7.93 9.75 17.547 1 96.06 225 MET B C 1
ATOM 4151 O O . MET B 1 225 ? 6.738 9.984 17.75 1 96.06 225 MET B O 1
ATOM 4155 N N . THR B 1 226 ? 8.438 9.859 16.359 1 95.5 226 THR B N 1
ATOM 4156 C CA . THR B 1 226 ? 7.578 10.203 15.227 1 95.5 226 THR B CA 1
ATOM 4157 C C . THR B 1 226 ? 6.531 9.117 14.992 1 95.5 226 THR B C 1
ATOM 4159 O O . THR B 1 226 ? 5.379 9.422 14.672 1 95.5 226 THR B O 1
ATOM 4162 N N . TYR B 1 227 ? 6.891 7.867 15.148 1 96 227 TYR B N 1
ATOM 4163 C CA . TYR B 1 227 ? 5.941 6.773 14.984 1 96 227 TYR B CA 1
ATOM 4164 C C . TYR B 1 227 ? 4.938 6.742 16.125 1 96 227 TYR B C 1
ATOM 4166 O O . TYR B 1 227 ? 3.773 6.375 15.938 1 96 227 TYR B O 1
ATOM 4174 N N . MET B 1 228 ? 5.41 7.152 17.281 1 97.69 228 MET B N 1
ATOM 4175 C CA . MET B 1 228 ? 4.492 7.266 18.406 1 97.69 228 MET B CA 1
ATOM 4176 C C . MET B 1 228 ? 3.475 8.375 18.172 1 97.69 228 MET B C 1
ATOM 4178 O O . MET B 1 228 ? 2.293 8.219 18.484 1 97.69 228 MET B O 1
ATOM 4182 N N . ILE B 1 229 ? 3.945 9.453 17.688 1 98 229 ILE B N 1
ATOM 4183 C CA . ILE B 1 229 ? 3.053 10.562 17.359 1 98 229 ILE B CA 1
ATOM 4184 C C . ILE B 1 229 ? 2.006 10.109 16.359 1 98 229 ILE B C 1
ATOM 4186 O O . ILE B 1 229 ? 0.814 10.375 16.516 1 98 229 ILE B O 1
ATOM 4190 N N . ALA B 1 230 ? 2.447 9.406 15.344 1 97.81 230 ALA B N 1
ATOM 4191 C CA . ALA B 1 230 ? 1.526 8.883 14.336 1 97.81 230 ALA B CA 1
ATOM 4192 C C . ALA B 1 230 ? 0.479 7.973 14.969 1 97.81 230 ALA B C 1
ATOM 4194 O O . ALA B 1 230 ? -0.708 8.07 14.656 1 97.81 230 ALA B O 1
ATOM 4195 N N . ALA B 1 231 ? 0.915 7.145 15.883 1 98.56 231 ALA B N 1
ATOM 4196 C CA . ALA B 1 231 ? 0.002 6.211 16.531 1 98.56 231 ALA B CA 1
ATOM 4197 C C . ALA B 1 231 ? -1.017 6.953 17.391 1 98.56 231 ALA B C 1
ATOM 4199 O O . ALA B 1 231 ? -2.189 6.578 17.438 1 98.56 231 ALA B O 1
ATOM 4200 N N . ILE B 1 232 ? -0.582 7.957 18.016 1 98.62 232 ILE B N 1
ATOM 4201 C CA . ILE B 1 232 ? -1.46 8.75 18.875 1 98.62 232 ILE B CA 1
ATOM 4202 C C . ILE B 1 232 ? -2.496 9.469 18.016 1 98.62 232 ILE B C 1
ATOM 4204 O O . ILE B 1 232 ? -3.678 9.516 18.359 1 98.62 232 ILE B O 1
ATOM 4208 N N . THR B 1 233 ? -2.076 10.023 16.938 1 98.69 233 THR B N 1
ATOM 4209 C CA . THR B 1 233 ? -3.02 10.695 16.062 1 98.69 233 THR B CA 1
ATOM 4210 C C . THR B 1 233 ? -4.027 9.703 15.492 1 98.69 233 THR B C 1
ATOM 4212 O O . THR B 1 233 ? -5.191 10.047 15.266 1 98.69 233 THR B O 1
ATOM 4215 N N . ALA B 1 234 ? -3.592 8.484 15.211 1 98.62 234 ALA B N 1
ATOM 4216 C CA . ALA B 1 234 ? -4.512 7.449 14.742 1 98.62 234 ALA B CA 1
ATOM 4217 C C . ALA B 1 234 ? -5.598 7.172 15.781 1 98.62 234 ALA B C 1
ATOM 4219 O O . ALA B 1 234 ? -6.77 7.016 15.43 1 98.62 234 ALA B O 1
ATOM 4220 N N . ALA B 1 235 ? -5.176 7.137 17.016 1 98.69 235 ALA B N 1
ATOM 4221 C CA . ALA B 1 235 ? -6.137 6.914 18.094 1 98.69 235 ALA B CA 1
ATOM 4222 C C . ALA B 1 235 ? -7.152 8.047 18.156 1 98.69 235 ALA B C 1
ATOM 4224 O O . ALA B 1 235 ? -8.359 7.809 18.266 1 98.69 235 ALA B O 1
ATOM 4225 N N . ILE B 1 236 ? -6.695 9.25 18.078 1 98.69 236 ILE B N 1
ATOM 4226 C CA . ILE B 1 236 ? -7.574 10.414 18.188 1 98.69 236 ILE B CA 1
ATOM 4227 C C . ILE B 1 236 ? -8.508 10.461 16.984 1 98.69 236 ILE B C 1
ATOM 4229 O O . ILE B 1 236 ? -9.719 10.664 17.125 1 98.69 236 ILE B O 1
ATOM 4233 N N . ALA B 1 237 ? -7.969 10.281 15.836 1 98.44 237 ALA B N 1
ATOM 4234 C CA . ALA B 1 237 ? -8.758 10.336 14.602 1 98.44 237 ALA B CA 1
ATOM 4235 C C . ALA B 1 237 ? -9.805 9.227 14.57 1 98.44 237 ALA B C 1
ATOM 4237 O O . ALA B 1 237 ? -10.898 9.406 14.031 1 98.44 237 ALA B O 1
ATOM 4238 N N . SER B 1 238 ? -9.43 8.055 15.141 1 98.38 238 SER B N 1
ATOM 4239 C CA . SER B 1 238 ? -10.367 6.941 15.148 1 98.38 238 SER B CA 1
ATOM 4240 C C . SER B 1 238 ? -11.633 7.289 15.922 1 98.38 238 SER B C 1
ATOM 4242 O O . SER B 1 238 ? -12.727 6.828 15.586 1 98.38 238 SER B O 1
ATOM 4244 N N . LEU B 1 239 ? -11.477 8.125 16.938 1 97.69 239 LEU B N 1
ATOM 4245 C CA . LEU B 1 239 ? -12.617 8.586 17.719 1 97.69 239 LEU B CA 1
ATOM 4246 C C . LEU B 1 239 ? -13.578 9.406 16.859 1 97.69 239 LEU B C 1
ATOM 4248 O O . LEU B 1 239 ? -14.797 9.227 16.938 1 97.69 239 LEU B O 1
ATOM 4252 N N . LEU B 1 240 ? -13.039 10.211 16.062 1 97.62 240 LEU B N 1
ATOM 4253 C CA . LEU B 1 240 ? -13.859 11.047 15.203 1 97.62 240 LEU B CA 1
ATOM 4254 C C . LEU B 1 240 ? -14.523 10.219 14.109 1 97.62 240 LEU B C 1
ATOM 4256 O O . LEU B 1 240 ? -15.672 10.461 13.75 1 97.62 240 LEU B O 1
ATOM 4260 N N . VAL B 1 241 ? -13.828 9.219 13.625 1 96.62 241 VAL B N 1
ATOM 4261 C CA . VAL B 1 241 ? -14.336 8.398 12.531 1 96.62 241 VAL B CA 1
ATOM 4262 C C . VAL B 1 241 ? -15.5 7.539 13.023 1 96.62 241 VAL B C 1
ATOM 4264 O O . VAL B 1 241 ? -16.547 7.473 12.383 1 96.62 241 VAL B O 1
ATOM 4267 N N . ILE B 1 242 ? -15.32 6.934 14.164 1 97.25 242 ILE B N 1
ATOM 4268 C CA . ILE B 1 242 ? -16.375 6.059 14.656 1 97.25 242 ILE B CA 1
ATOM 4269 C C . ILE B 1 242 ? -17.609 6.891 15.039 1 97.25 242 ILE B C 1
ATOM 4271 O O . ILE B 1 242 ? -18.734 6.441 14.875 1 97.25 242 ILE B O 1
ATOM 4275 N N . ALA B 1 243 ? -17.391 8.086 15.539 1 96.19 243 ALA B N 1
ATOM 4276 C CA . ALA B 1 243 ? -18.5 8.977 15.883 1 96.19 243 ALA B CA 1
ATOM 4277 C C . ALA B 1 243 ? -19.281 9.391 14.633 1 96.19 243 ALA B C 1
ATOM 4279 O O . ALA B 1 243 ? -20.516 9.445 14.656 1 96.19 243 ALA B O 1
ATOM 4280 N N . ARG B 1 244 ? -18.547 9.625 13.641 1 92.5 244 ARG B N 1
ATOM 4281 C CA . ARG B 1 244 ? -19.172 10.102 12.406 1 92.5 244 ARG B CA 1
ATOM 4282 C C . ARG B 1 244 ? -19.891 8.961 11.68 1 92.5 244 ARG B C 1
ATOM 4284 O O . ARG B 1 244 ? -20.984 9.148 11.156 1 92.5 244 ARG B O 1
ATOM 4291 N N . LEU B 1 245 ? -19.266 7.797 11.672 1 91.62 245 LEU B N 1
ATOM 4292 C CA . LEU B 1 245 ? -19.781 6.684 10.883 1 91.62 245 LEU B CA 1
ATOM 4293 C C . LEU B 1 245 ? -20.734 5.824 11.719 1 91.62 245 LEU B C 1
ATOM 4295 O O . LEU B 1 245 ? -21.406 4.949 11.18 1 91.62 245 LEU B O 1
ATOM 4299 N N . SER B 1 246 ? -20.797 6.004 12.938 1 93.56 246 SER B N 1
ATOM 4300 C CA . SER B 1 246 ? -21.609 5.23 13.867 1 93.56 246 SER B CA 1
ATOM 4301 C C . SER B 1 246 ? -21.297 3.744 13.781 1 93.56 246 SER B C 1
ATOM 4303 O O . SER B 1 246 ? -22.203 2.91 13.75 1 93.56 246 SER B O 1
ATOM 4305 N N . GLY B 1 247 ? -20.062 3.475 13.586 1 95.31 247 GLY B N 1
ATOM 4306 C CA . GLY B 1 247 ? -19.656 2.082 13.531 1 95.31 247 GLY B CA 1
ATOM 4307 C C . GLY B 1 247 ? -18.438 1.848 12.648 1 95.31 247 GLY B C 1
ATOM 4308 O O . GLY B 1 247 ? -17.734 2.793 12.297 1 95.31 247 GLY B O 1
ATOM 4309 N N . SER B 1 248 ? -18.125 0.601 12.477 1 94.69 248 SER B N 1
ATOM 4310 C CA . SER B 1 248 ? -17.016 0.16 11.648 1 94.69 248 SER B CA 1
ATOM 4311 C C . SER B 1 248 ? -17.5 -0.548 10.391 1 94.69 248 SER B C 1
ATOM 4313 O O . SER B 1 248 ? -18.469 -1.315 10.438 1 94.69 248 SER B O 1
ATOM 4315 N N . SER B 1 249 ? -16.953 -0.171 9.312 1 90.94 249 SER B N 1
ATOM 4316 C CA . SER B 1 249 ? -17.25 -0.827 8.039 1 90.94 249 SER B CA 1
ATOM 4317 C C . SER B 1 249 ? -15.977 -1.383 7.402 1 90.94 249 SER B C 1
ATOM 4319 O O . SER B 1 249 ? -14.891 -0.839 7.598 1 90.94 249 SER B O 1
ATOM 4321 N N . PRO B 1 250 ? -16.156 -2.475 6.68 1 83.19 250 PRO B N 1
ATOM 4322 C CA . PRO B 1 250 ? -14.984 -3.006 5.977 1 83.19 250 PRO B CA 1
ATOM 4323 C C . PRO B 1 250 ? -14.359 -1.993 5.023 1 83.19 250 PRO B C 1
ATOM 4325 O O . PRO B 1 250 ? -15.078 -1.228 4.371 1 83.19 250 PRO B O 1
ATOM 4328 N N . GLY B 1 251 ? -13.047 -1.91 4.984 1 79.94 251 GLY B N 1
ATOM 4329 C CA . GLY B 1 251 ? -12.375 -1.106 3.979 1 79.94 251 GLY B CA 1
ATOM 4330 C C . GLY B 1 251 ? -11.992 0.276 4.473 1 79.94 251 GLY B C 1
ATOM 4331 O O . GLY B 1 251 ? -11.312 1.026 3.773 1 79.94 251 GLY B O 1
ATOM 4332 N N . ILE B 1 252 ? -12.328 0.62 5.707 1 85.75 252 ILE B N 1
ATOM 4333 C CA . ILE B 1 252 ? -12.031 1.945 6.238 1 85.75 252 ILE B CA 1
ATOM 4334 C C . ILE B 1 252 ? -10.531 2.221 6.133 1 85.75 252 ILE B C 1
ATOM 4336 O O . ILE B 1 252 ? -10.125 3.309 5.719 1 85.75 252 ILE B O 1
ATOM 4340 N N . GLY B 1 253 ? -9.719 1.249 6.453 1 87.25 253 GLY B N 1
ATOM 4341 C CA . GLY B 1 253 ? -8.273 1.412 6.422 1 87.25 253 GLY B CA 1
ATOM 4342 C C . GLY B 1 253 ? -7.742 1.74 5.039 1 87.25 253 GLY B C 1
ATOM 4343 O O . GLY B 1 253 ? -6.941 2.664 4.879 1 87.25 253 GLY B O 1
ATOM 4344 N N . ASP B 1 254 ? -8.219 1.077 4.039 1 79.56 254 ASP B N 1
ATOM 4345 C CA . ASP B 1 254 ? -7.742 1.265 2.67 1 79.56 254 ASP B CA 1
ATOM 4346 C C . ASP B 1 254 ? -8.156 2.633 2.129 1 79.56 254 ASP B C 1
ATOM 4348 O O . ASP B 1 254 ? -7.348 3.322 1.497 1 79.56 254 ASP B O 1
ATOM 4352 N N . ILE B 1 255 ? -9.359 2.959 2.42 1 79.31 255 ILE B N 1
ATOM 4353 C CA . ILE B 1 255 ? -9.875 4.238 1.954 1 79.31 255 ILE B CA 1
ATOM 4354 C C . ILE B 1 255 ? -9.102 5.379 2.609 1 79.31 255 ILE B C 1
ATOM 4356 O O . ILE B 1 255 ? -8.672 6.316 1.93 1 79.31 255 ILE B O 1
ATOM 4360 N N . MET B 1 256 ? -8.875 5.219 3.85 1 89.25 256 MET B N 1
ATOM 4361 C CA . MET B 1 256 ? -8.203 6.293 4.582 1 89.25 256 MET B CA 1
ATOM 4362 C C . MET B 1 256 ? -6.727 6.359 4.227 1 89.25 256 MET B C 1
ATOM 4364 O O . MET B 1 256 ? -6.133 7.438 4.215 1 89.25 256 MET B O 1
ATOM 4368 N N . LEU B 1 257 ? -6.191 5.246 3.947 1 89.56 257 LEU B N 1
ATOM 4369 C CA . LEU B 1 257 ? -4.773 5.238 3.598 1 89.56 257 LEU B CA 1
ATOM 4370 C C . LEU B 1 257 ? -4.516 6.09 2.361 1 89.56 257 LEU B C 1
ATOM 4372 O O . LEU B 1 257 ? -3.553 6.863 2.326 1 89.56 257 LEU B O 1
ATOM 4376 N N . LEU B 1 258 ? -5.324 5.938 1.397 1 83.88 258 LEU B N 1
ATOM 4377 C CA . LEU B 1 258 ? -5.195 6.742 0.186 1 83.88 258 LEU B CA 1
ATOM 4378 C C . LEU B 1 258 ? -5.215 8.234 0.516 1 83.88 258 LEU B C 1
ATOM 4380 O O . LEU B 1 258 ? -4.387 8.992 0.01 1 83.88 258 LEU B O 1
ATOM 4384 N N . ASP B 1 259 ? -6.109 8.547 1.331 1 92.25 259 ASP B N 1
ATOM 4385 C CA . ASP B 1 259 ? -6.273 9.953 1.697 1 92.25 259 ASP B CA 1
ATOM 4386 C C . ASP B 1 259 ? -5.082 10.445 2.518 1 92.25 259 ASP B C 1
ATOM 4388 O O . ASP B 1 259 ? -4.613 11.57 2.32 1 92.25 259 ASP B O 1
ATOM 4392 N N . ILE B 1 260 ? -4.637 9.625 3.385 1 94.38 260 ILE B N 1
ATOM 4393 C CA . ILE B 1 260 ? -3.539 10 4.27 1 94.38 260 ILE B CA 1
ATOM 4394 C C . ILE B 1 260 ? -2.26 10.188 3.457 1 94.38 260 ILE B C 1
ATOM 4396 O O . ILE B 1 260 ? -1.523 11.156 3.664 1 94.38 260 ILE B O 1
ATOM 4400 N N . ILE B 1 261 ? -2.01 9.305 2.566 1 87.94 261 ILE B N 1
ATOM 4401 C CA . ILE B 1 261 ? -0.817 9.391 1.729 1 87.94 261 ILE B CA 1
ATOM 4402 C C . ILE B 1 261 ? -0.886 10.641 0.857 1 87.94 261 ILE B C 1
ATOM 4404 O O . ILE B 1 261 ? 0.093 11.383 0.749 1 87.94 261 ILE B O 1
ATOM 4408 N N . LEU B 1 262 ? -2.035 10.82 0.297 1 89.06 262 LEU B N 1
ATOM 4409 C CA . LEU B 1 262 ? -2.205 12 -0.542 1 89.06 262 LEU B CA 1
ATOM 4410 C C . LEU B 1 262 ? -1.968 13.273 0.261 1 89.06 262 LEU B C 1
ATOM 4412 O O . LEU B 1 262 ? -1.194 14.141 -0.155 1 89.06 262 LEU B O 1
ATOM 4416 N N . ALA B 1 263 ? -2.609 13.344 1.396 1 93 263 ALA B N 1
ATOM 4417 C CA . ALA B 1 263 ? -2.48 14.539 2.227 1 93 263 ALA B CA 1
ATOM 4418 C C . ALA B 1 263 ? -1.048 14.711 2.725 1 93 263 ALA B C 1
ATOM 4420 O O . ALA B 1 263 ? -0.528 15.828 2.766 1 93 263 ALA B O 1
ATOM 4421 N N . GLY B 1 264 ? -0.442 13.672 3.123 1 89.62 264 GLY B N 1
ATOM 4422 C CA . GLY B 1 264 ? 0.932 13.719 3.6 1 89.62 264 GLY B CA 1
ATOM 4423 C C . GLY B 1 264 ? 1.914 14.188 2.543 1 89.62 264 GLY B C 1
ATOM 4424 O O . GLY B 1 264 ? 2.74 15.07 2.805 1 89.62 264 GLY B O 1
ATOM 4425 N N . LEU B 1 265 ? 1.793 13.633 1.371 1 84.12 265 LEU B N 1
ATOM 4426 C CA . LEU B 1 265 ? 2.715 13.984 0.295 1 84.12 265 LEU B CA 1
ATOM 4427 C C . LEU B 1 265 ? 2.438 15.383 -0.229 1 84.12 265 LEU B C 1
ATOM 4429 O O . LEU B 1 265 ? 3.369 16.125 -0.565 1 84.12 265 LEU B O 1
ATOM 4433 N N . MET B 1 266 ? 1.188 15.68 -0.255 1 87.19 266 MET B N 1
ATOM 4434 C CA . MET B 1 266 ? 0.806 17 -0.748 1 87.19 266 MET B CA 1
ATOM 4435 C C . MET B 1 266 ? 1.209 18.094 0.241 1 87.19 266 MET B C 1
ATOM 4437 O O . MET B 1 266 ? 1.318 19.266 -0.128 1 87.19 266 MET B O 1
ATOM 4441 N N . SER B 1 267 ? 1.366 17.734 1.462 1 88.88 267 SER B N 1
ATOM 4442 C CA . SER B 1 267 ? 1.763 18.719 2.463 1 88.88 267 SER B CA 1
ATOM 4443 C C . SER B 1 267 ? 3.074 19.391 2.084 1 88.88 267 SER B C 1
ATOM 4445 O O . SER B 1 267 ? 3.342 20.516 2.504 1 88.88 267 SER B O 1
ATOM 4447 N N . ALA B 1 268 ? 3.865 18.781 1.285 1 85 268 ALA B N 1
ATOM 4448 C CA . ALA B 1 268 ? 5.172 19.312 0.888 1 85 268 ALA B CA 1
ATOM 4449 C C . ALA B 1 268 ? 5.039 20.328 -0.243 1 85 268 ALA B C 1
ATOM 4451 O O . ALA B 1 268 ? 5.918 21.156 -0.439 1 85 268 ALA B O 1
ATOM 4452 N N . ILE B 1 269 ? 3.969 20.219 -0.947 1 81.69 269 ILE B N 1
ATOM 4453 C CA . ILE B 1 269 ? 3.842 21.031 -2.152 1 81.69 269 ILE B CA 1
ATOM 4454 C C . ILE B 1 269 ? 3.396 22.453 -1.78 1 81.69 269 ILE B C 1
ATOM 4456 O O . ILE B 1 269 ? 3.471 23.359 -2.602 1 81.69 269 ILE B O 1
ATOM 4460 N N . PHE B 1 270 ? 3.025 22.609 -0.554 1 79 270 PHE B N 1
ATOM 4461 C CA . PHE B 1 270 ? 2.521 23.906 -0.129 1 79 270 PHE B CA 1
ATOM 4462 C C . PHE B 1 270 ? 3.645 24.766 0.44 1 79 270 PHE B C 1
ATOM 4464 O O . PHE B 1 270 ? 3.4 25.859 0.953 1 79 270 PHE B O 1
ATOM 4471 N N . THR B 1 271 ? 4.84 24.234 0.431 1 74.44 271 THR B N 1
ATOM 4472 C CA . THR B 1 271 ? 5.984 25.016 0.88 1 74.44 271 THR B CA 1
ATOM 4473 C C . THR B 1 271 ? 7.008 25.172 -0.242 1 74.44 271 THR B C 1
ATOM 4475 O O . THR B 1 271 ? 7 24.406 -1.206 1 74.44 271 THR B O 1
ATOM 4478 N N . ARG B 1 272 ? 7.859 26.125 0.014 1 67.75 272 ARG B N 1
ATOM 4479 C CA . ARG B 1 272 ? 8.883 26.422 -0.982 1 67.75 272 ARG B CA 1
ATOM 4480 C C . ARG B 1 272 ? 9.953 25.328 -1.01 1 67.75 272 ARG B C 1
ATOM 4482 O O . ARG B 1 272 ? 10.578 25.094 -2.045 1 67.75 272 ARG B O 1
ATOM 4489 N N . LEU B 1 273 ? 10.117 24.703 0.094 1 68.44 273 LEU B N 1
ATOM 4490 C CA . LEU B 1 273 ? 11.219 23.75 0.206 1 68.44 273 LEU B CA 1
ATOM 4491 C C . LEU B 1 273 ? 10.75 22.328 -0.08 1 68.44 273 LEU B C 1
ATOM 4493 O O . LEU B 1 273 ? 11.555 21.406 -0.13 1 68.44 273 LEU B O 1
ATOM 4497 N N . SER B 1 274 ? 9.477 22.156 -0.448 1 76.19 274 SER B N 1
ATOM 4498 C CA . SER B 1 274 ? 8.906 20.844 -0.738 1 76.19 274 SER B CA 1
ATOM 4499 C C . SER B 1 274 ? 9.18 19.859 0.391 1 76.19 274 SER B C 1
ATOM 4501 O O . SER B 1 274 ? 9.617 18.734 0.145 1 76.19 274 SER B O 1
ATOM 4503 N N . ILE B 1 275 ? 9.141 20.406 1.62 1 81.06 275 ILE B N 1
ATOM 4504 C CA . ILE B 1 275 ? 9.258 19.594 2.818 1 81.06 275 ILE B CA 1
ATOM 4505 C C . ILE B 1 275 ? 7.906 19.5 3.52 1 81.06 275 ILE B C 1
ATOM 4507 O O . ILE B 1 275 ? 7.203 20.5 3.664 1 81.06 275 ILE B O 1
ATOM 4511 N N . PRO B 1 276 ? 7.578 18.312 3.873 1 86.44 276 PRO B N 1
ATOM 4512 C CA . PRO B 1 276 ? 6.32 18.172 4.613 1 86.44 276 PRO B CA 1
ATOM 4513 C C . PRO B 1 276 ? 6.277 19.047 5.871 1 86.44 276 PRO B C 1
ATOM 4515 O O . PRO B 1 276 ? 7.309 19.266 6.516 1 86.44 276 PRO B O 1
ATOM 4518 N N . ASN B 1 277 ? 5.117 19.578 6.164 1 90.5 277 ASN B N 1
ATOM 4519 C CA . ASN B 1 277 ? 4.902 20.438 7.328 1 90.5 277 ASN B CA 1
ATOM 4520 C C . ASN B 1 277 ? 3.461 20.359 7.82 1 90.5 277 ASN B C 1
ATOM 4522 O O . ASN B 1 277 ? 2.58 19.875 7.105 1 90.5 277 ASN B O 1
ATOM 4526 N N . ILE B 1 278 ? 3.307 20.859 9.023 1 95 278 ILE B N 1
ATOM 4527 C CA . ILE B 1 278 ? 2.01 20.719 9.672 1 95 278 ILE B CA 1
ATOM 4528 C C . ILE B 1 278 ? 0.979 21.594 8.977 1 95 278 ILE B C 1
ATOM 4530 O O . ILE B 1 278 ? -0.107 21.125 8.617 1 95 278 ILE B O 1
ATOM 4534 N N . PRO B 1 279 ? 1.242 22.891 8.672 1 94.81 279 PRO B N 1
ATOM 4535 C CA . PRO B 1 279 ? 0.249 23.688 7.957 1 94.81 279 PRO B CA 1
ATOM 4536 C C . PRO B 1 279 ? -0.106 23.109 6.59 1 94.81 279 PRO B C 1
ATOM 4538 O O . PRO B 1 279 ? -1.273 23.125 6.195 1 94.81 279 PRO B O 1
ATOM 4541 N N . GLY B 1 280 ? 0.904 22.594 5.922 1 93.25 280 GLY B N 1
ATOM 4542 C CA . GLY B 1 280 ? 0.647 21.938 4.652 1 93.25 280 GLY B CA 1
ATOM 4543 C C . GLY B 1 280 ? -0.251 20.719 4.781 1 93.25 280 GLY B C 1
ATOM 4544 O O . GLY B 1 280 ? -1.112 20.484 3.932 1 93.25 280 GLY B O 1
ATOM 4545 N N . ALA B 1 281 ? 0.009 19.953 5.82 1 94.88 281 ALA B N 1
ATOM 4546 C CA . ALA B 1 281 ? -0.814 18.781 6.066 1 94.88 281 ALA B CA 1
ATOM 4547 C C . ALA B 1 281 ? -2.268 19.172 6.32 1 94.88 281 ALA B C 1
ATOM 4549 O O . ALA B 1 281 ? -3.189 18.5 5.84 1 94.88 281 ALA B O 1
ATOM 4550 N N . ILE B 1 282 ? -2.447 20.25 7.043 1 96.81 282 ILE B N 1
ATOM 4551 C CA . ILE B 1 282 ? -3.785 20.734 7.363 1 96.81 282 ILE B CA 1
ATOM 4552 C C . ILE B 1 282 ? -4.488 21.188 6.09 1 96.81 282 ILE B C 1
ATOM 4554 O O . ILE B 1 282 ? -5.625 20.781 5.82 1 96.81 282 ILE B O 1
ATOM 4558 N N . ILE B 1 283 ? -3.84 21.922 5.273 1 95.31 283 ILE B N 1
ATOM 4559 C CA . ILE B 1 283 ? -4.414 22.406 4.023 1 95.31 283 ILE B CA 1
ATOM 4560 C C . ILE B 1 283 ? -4.715 21.234 3.1 1 95.31 283 ILE B C 1
ATOM 4562 O O . ILE B 1 283 ? -5.758 21.203 2.438 1 95.31 283 ILE B O 1
ATOM 4566 N N . SER B 1 284 ? -3.799 20.297 3.059 1 94.81 284 SER B N 1
ATOM 4567 C CA . SER B 1 284 ? -3.975 19.125 2.211 1 94.81 284 SER B CA 1
ATOM 4568 C C . SER B 1 284 ? -5.191 18.312 2.641 1 94.81 284 SER B C 1
ATOM 4570 O O . SER B 1 284 ? -5.918 17.781 1.799 1 94.81 284 SER B O 1
ATOM 4572 N N . ALA B 1 285 ? -5.348 18.172 3.922 1 96.94 285 ALA B N 1
ATOM 4573 C CA . ALA B 1 285 ? -6.504 17.438 4.43 1 96.94 285 ALA B CA 1
ATOM 4574 C C . ALA B 1 285 ? -7.809 18.109 4.008 1 96.94 285 ALA B C 1
ATOM 4576 O O . ALA B 1 285 ? -8.758 17.438 3.617 1 96.94 285 ALA B O 1
ATOM 4577 N N . VAL B 1 286 ? -7.84 19.375 4.102 1 96.81 286 VAL B N 1
ATOM 4578 C CA . VAL B 1 286 ? -9.031 20.109 3.691 1 96.81 286 VAL B CA 1
ATOM 4579 C C . VAL B 1 286 ? -9.234 19.984 2.186 1 96.81 286 VAL B C 1
ATOM 4581 O O . VAL B 1 286 ? -10.367 19.859 1.714 1 96.81 286 VAL B O 1
ATOM 4584 N N . PHE B 1 287 ? -8.148 19.953 1.443 1 94.62 287 PHE B N 1
ATOM 4585 C CA . PHE B 1 287 ? -8.203 19.766 -0.001 1 94.62 287 PHE B CA 1
ATOM 4586 C C . PHE B 1 287 ? -8.844 18.422 -0.345 1 94.62 287 PHE B C 1
ATOM 4588 O O . PHE B 1 287 ? -9.734 18.359 -1.195 1 94.62 287 PHE B O 1
ATOM 4595 N N . VAL B 1 288 ? -8.398 17.438 0.354 1 93.38 288 VAL B N 1
ATOM 4596 C CA . VAL B 1 288 ? -8.938 16.109 0.113 1 93.38 288 VAL B CA 1
ATOM 4597 C C . VAL B 1 288 ? -10.414 16.062 0.497 1 93.38 288 VAL B C 1
ATOM 4599 O O . VAL B 1 288 ? -11.234 15.492 -0.221 1 93.38 288 VAL B O 1
ATOM 4602 N N . GLY B 1 289 ? -10.734 16.688 1.64 1 94 289 GLY B N 1
ATOM 4603 C CA . GLY B 1 289 ? -12.125 16.797 2.043 1 94 289 GLY B CA 1
ATOM 4604 C C . GLY B 1 289 ? -12.984 17.531 1.033 1 94 289 GLY B C 1
ATOM 4605 O O . GLY B 1 289 ? -14.117 17.125 0.766 1 94 289 GLY B O 1
ATOM 4606 N N . MET B 1 290 ? -12.422 18.547 0.5 1 94.31 290 MET B N 1
ATOM 4607 C CA . MET B 1 290 ? -13.125 19.328 -0.514 1 94.31 290 MET B CA 1
ATOM 4608 C C . MET B 1 290 ? -13.398 18.484 -1.758 1 94.31 290 MET B C 1
ATOM 4610 O O . MET B 1 290 ? -14.477 18.578 -2.344 1 94.31 290 MET B O 1
ATOM 4614 N N . LEU B 1 291 ? -12.477 17.703 -2.129 1 91.94 291 LEU B N 1
ATOM 4615 C CA . LEU B 1 291 ? -12.633 16.828 -3.287 1 91.94 291 LEU B CA 1
ATOM 4616 C C . LEU B 1 291 ? -13.766 15.836 -3.066 1 91.94 291 LEU B C 1
ATOM 4618 O O . LEU B 1 291 ? -14.633 15.672 -3.93 1 91.94 291 LEU B O 1
ATOM 4622 N N . SER B 1 292 ? -13.711 15.203 -1.919 1 91.31 292 SER B N 1
ATOM 4623 C CA . SER B 1 292 ? -14.727 14.203 -1.604 1 91.31 292 SER B CA 1
ATOM 4624 C C . SER B 1 292 ? -16.109 14.836 -1.503 1 91.31 292 SER B C 1
ATOM 4626 O O . SER B 1 292 ? -17.078 14.328 -2.068 1 91.31 292 SER B O 1
ATOM 4628 N N . ASN B 1 293 ? -16.203 15.953 -0.818 1 93.56 293 ASN B N 1
ATOM 4629 C CA . ASN B 1 293 ? -17.469 16.672 -0.657 1 93.56 293 ASN B CA 1
ATOM 4630 C C . ASN B 1 293 ? -17.984 17.203 -1.989 1 93.56 293 ASN B C 1
ATOM 4632 O O . ASN B 1 293 ? -19.172 17.062 -2.303 1 93.56 293 ASN B O 1
ATOM 4636 N N . GLY B 1 294 ? -17.141 17.812 -2.727 1 94 294 GLY B N 1
ATOM 4637 C CA . GLY B 1 294 ? -17.516 18.406 -4.004 1 94 294 GLY B CA 1
ATOM 4638 C C . GLY B 1 294 ? -18.094 17.391 -4.977 1 94 294 GLY B C 1
ATOM 4639 O O . GLY B 1 294 ? -19.125 17.641 -5.602 1 94 294 GLY B O 1
ATOM 4640 N N . PHE B 1 295 ? -17.469 16.297 -5.105 1 91.25 295 PHE B N 1
ATOM 4641 C CA . PHE B 1 295 ? -17.953 15.281 -6.02 1 91.25 295 PHE B CA 1
ATOM 4642 C C . PHE B 1 295 ? -19.297 14.727 -5.562 1 91.25 295 PHE B C 1
ATOM 4644 O O . PHE B 1 295 ? -20.141 14.391 -6.383 1 91.25 295 PHE B O 1
ATOM 4651 N N . THR B 1 296 ? -19.391 14.586 -4.262 1 90.19 296 THR B N 1
ATOM 4652 C CA . THR B 1 296 ? -20.672 14.148 -3.721 1 90.19 296 THR B CA 1
ATOM 4653 C C . THR B 1 296 ? -21.766 15.156 -4.051 1 90.19 296 THR B C 1
ATOM 4655 O O . THR B 1 296 ? -22.875 14.773 -4.426 1 90.19 296 THR B O 1
ATOM 4658 N N . LEU B 1 297 ? -21.453 16.406 -3.971 1 92.19 297 LEU B N 1
ATOM 4659 C CA . LEU B 1 297 ? -22.422 17.469 -4.219 1 92.19 297 LEU B CA 1
ATOM 4660 C C . LEU B 1 297 ? -22.906 17.438 -5.664 1 92.19 297 LEU B C 1
ATOM 4662 O O . LEU B 1 297 ? -24.062 17.766 -5.949 1 92.19 297 LEU B O 1
ATOM 4666 N N . ILE B 1 298 ? -22.031 17.047 -6.543 1 92.94 298 ILE B N 1
ATOM 4667 C CA . ILE B 1 298 ? -22.422 17.078 -7.949 1 92.94 298 ILE B CA 1
ATOM 4668 C C . ILE B 1 298 ? -22.828 15.672 -8.406 1 92.94 298 ILE B C 1
ATOM 4670 O O . ILE B 1 298 ? -22.859 15.391 -9.602 1 92.94 298 ILE B O 1
ATOM 4674 N N . ASN B 1 299 ? -22.938 14.695 -7.516 1 90.94 299 ASN B N 1
ATOM 4675 C CA . ASN B 1 299 ? -23.484 13.352 -7.703 1 90.94 299 ASN B CA 1
ATOM 4676 C C . ASN B 1 299 ? -22.578 12.492 -8.57 1 90.94 299 ASN B C 1
ATOM 4678 O O . ASN B 1 299 ? -23.047 11.789 -9.469 1 90.94 299 ASN B O 1
ATOM 4682 N N . VAL B 1 300 ? -21.406 12.703 -8.398 1 85.62 300 VAL B N 1
ATOM 4683 C CA . VAL B 1 300 ? -20.422 11.836 -9.039 1 85.62 300 VAL B CA 1
ATOM 4684 C C . VAL B 1 300 ? -20.094 10.656 -8.125 1 85.62 300 VAL B C 1
ATOM 4686 O O . VAL B 1 300 ? -19.797 10.844 -6.941 1 85.62 300 VAL B O 1
ATOM 4689 N N . PRO B 1 301 ? -20.172 9.477 -8.703 1 81.75 301 PRO B N 1
ATOM 4690 C CA . PRO B 1 301 ? -19.891 8.289 -7.879 1 81.75 301 PRO B CA 1
ATOM 4691 C C . PRO B 1 301 ? -18.484 8.32 -7.266 1 81.75 301 PRO B C 1
ATOM 4693 O O . PRO B 1 301 ? -17.547 8.805 -7.895 1 81.75 301 PRO B O 1
ATOM 4696 N N . THR B 1 302 ? -18.359 7.742 -6.133 1 76.31 302 THR B N 1
ATOM 4697 C CA . THR B 1 302 ? -17.172 7.785 -5.289 1 76.31 302 THR B CA 1
ATOM 4698 C C . THR B 1 302 ? -15.984 7.137 -5.996 1 76.31 302 THR B C 1
ATOM 4700 O O . THR B 1 302 ? -14.836 7.492 -5.734 1 76.31 302 THR B O 1
ATOM 4703 N N . TYR B 1 303 ? -16.25 6.258 -7.012 1 76.5 303 TYR B N 1
ATOM 4704 C CA . TYR B 1 303 ? -15.148 5.57 -7.68 1 76.5 303 TYR B CA 1
ATOM 4705 C C . TYR B 1 303 ? -14.305 6.555 -8.484 1 76.5 303 TYR B C 1
ATOM 4707 O O . TYR B 1 303 ? -13.094 6.375 -8.609 1 76.5 303 TYR B O 1
ATOM 4715 N N . TRP B 1 304 ? -14.867 7.598 -8.898 1 79.5 304 TRP B N 1
ATOM 4716 C CA . TRP B 1 304 ? -14.141 8.633 -9.617 1 79.5 304 TRP B CA 1
ATOM 4717 C C . TRP B 1 304 ? -13.172 9.367 -8.688 1 79.5 304 TRP B C 1
ATOM 4719 O O . TRP B 1 304 ? -12.062 9.711 -9.086 1 79.5 304 TRP B O 1
ATOM 4729 N N . VAL B 1 305 ? -13.656 9.531 -7.492 1 81.31 305 VAL B N 1
ATOM 4730 C CA . VAL B 1 305 ? -12.844 10.25 -6.512 1 81.31 305 VAL B CA 1
ATOM 4731 C C . VAL B 1 305 ? -11.57 9.469 -6.219 1 81.31 305 VAL B C 1
ATOM 4733 O O . VAL B 1 305 ? -10.484 10.047 -6.117 1 81.31 305 VAL B O 1
ATOM 4736 N N . TYR B 1 306 ? -11.664 8.195 -6.211 1 77.62 306 TYR B N 1
ATOM 4737 C CA . TYR B 1 306 ? -10.508 7.336 -5.953 1 77.62 306 TYR B CA 1
ATOM 4738 C C . TYR B 1 306 ? -9.492 7.434 -7.086 1 77.62 306 TYR B C 1
ATOM 4740 O O . TYR B 1 306 ? -8.289 7.547 -6.844 1 77.62 306 TYR B O 1
ATOM 4748 N N . ALA B 1 307 ? -10.031 7.395 -8.25 1 79.88 307 ALA B N 1
ATOM 4749 C CA . ALA B 1 307 ? -9.148 7.488 -9.406 1 79.88 307 ALA B CA 1
ATOM 4750 C C . ALA B 1 307 ? -8.43 8.836 -9.438 1 79.88 307 ALA B C 1
ATOM 4752 O O . ALA B 1 307 ? -7.219 8.891 -9.688 1 79.88 307 ALA B O 1
ATOM 4753 N N . ILE B 1 308 ? -9.117 9.836 -9.148 1 85.94 308 ILE B N 1
ATOM 4754 C CA . ILE B 1 308 ? -8.555 11.18 -9.164 1 85.94 308 ILE B CA 1
ATOM 4755 C C . ILE B 1 308 ? -7.516 11.32 -8.055 1 85.94 308 ILE B C 1
ATOM 4757 O O . ILE B 1 308 ? -6.43 11.859 -8.273 1 85.94 308 ILE B O 1
ATOM 4761 N N . LYS B 1 309 ? -7.875 10.805 -6.883 1 86 309 LYS B N 1
ATOM 4762 C CA . LYS B 1 309 ? -6.941 10.875 -5.762 1 86 309 LYS B CA 1
ATOM 4763 C C . LYS B 1 309 ? -5.664 10.094 -6.062 1 86 309 LYS B C 1
ATOM 4765 O O . LYS B 1 309 ? -4.566 10.547 -5.742 1 86 309 LYS B O 1
ATOM 4770 N N . GLY B 1 310 ? -5.832 8.961 -6.695 1 81.38 310 GLY B N 1
ATOM 4771 C CA . GLY B 1 310 ? -4.66 8.219 -7.121 1 81.38 310 GLY B CA 1
ATOM 4772 C C . GLY B 1 310 ? -3.791 8.984 -8.102 1 81.38 310 GLY B C 1
ATOM 4773 O O . GLY B 1 310 ? -2.566 9.016 -7.961 1 81.38 310 GLY B O 1
ATOM 4774 N N . GLY B 1 311 ? -4.402 9.562 -9.047 1 85 311 GLY B N 1
ATOM 4775 C CA . GLY B 1 311 ? -3.684 10.398 -9.992 1 85 311 GLY B CA 1
ATOM 4776 C C . GLY B 1 311 ? -2.99 11.578 -9.336 1 85 311 GLY B C 1
ATOM 4777 O O . GLY B 1 311 ? -1.865 11.93 -9.703 1 85 311 GLY B O 1
ATOM 4778 N N . LEU B 1 312 ? -3.654 12.148 -8.391 1 86.31 312 LEU B N 1
ATOM 4779 C CA . LEU B 1 312 ? -3.1 13.305 -7.691 1 86.31 312 LEU B CA 1
ATOM 4780 C C . LEU B 1 312 ? -1.868 12.906 -6.883 1 86.31 312 LEU B C 1
ATOM 4782 O O . LEU B 1 312 ? -0.929 13.695 -6.754 1 86.31 312 LEU B O 1
ATOM 4786 N N . ILE B 1 313 ? -1.873 11.727 -6.289 1 83.25 313 ILE B N 1
ATOM 4787 C CA . ILE B 1 313 ? -0.695 11.25 -5.57 1 83.25 313 ILE B CA 1
ATOM 4788 C C . ILE B 1 313 ? 0.495 11.172 -6.523 1 83.25 313 ILE B C 1
ATOM 4790 O O . ILE B 1 313 ? 1.593 11.633 -6.195 1 83.25 313 ILE B O 1
ATOM 4794 N N . LEU B 1 314 ? 0.222 10.656 -7.672 1 81.75 314 LEU B N 1
ATOM 4795 C CA . LEU B 1 314 ? 1.282 10.523 -8.664 1 81.75 314 LEU B CA 1
ATOM 4796 C C . LEU B 1 314 ? 1.828 11.898 -9.062 1 81.75 314 LEU B C 1
ATOM 4798 O O . LEU B 1 314 ? 3.041 12.07 -9.195 1 81.75 314 LEU B O 1
ATOM 4802 N N . VAL B 1 315 ? 0.97 12.812 -9.211 1 84.12 315 VAL B N 1
ATOM 4803 C CA . VAL B 1 315 ? 1.375 14.164 -9.578 1 84.12 315 VAL B CA 1
ATOM 4804 C C . VAL B 1 315 ? 2.158 14.805 -8.438 1 84.12 315 VAL B C 1
ATOM 4806 O O . VAL B 1 315 ? 3.199 15.422 -8.656 1 84.12 315 VAL B O 1
ATOM 4809 N N . ALA B 1 316 ? 1.641 14.672 -7.246 1 81.81 316 ALA B N 1
ATOM 4810 C CA . ALA B 1 316 ? 2.293 15.25 -6.078 1 81.81 316 ALA B CA 1
ATOM 4811 C C . ALA B 1 316 ? 3.705 14.703 -5.906 1 81.81 316 ALA B C 1
ATOM 4813 O O . ALA B 1 316 ? 4.645 15.453 -5.645 1 81.81 316 ALA B O 1
ATOM 4814 N N . VAL B 1 317 ? 3.832 13.453 -6.055 1 79.25 317 VAL B N 1
ATOM 4815 C CA . VAL B 1 317 ? 5.137 12.82 -5.91 1 79.25 317 VAL B CA 1
ATOM 4816 C C . VAL B 1 317 ? 6.066 13.281 -7.031 1 79.25 317 VAL B C 1
ATOM 4818 O O . VAL B 1 317 ? 7.258 13.5 -6.809 1 79.25 317 VAL B O 1
ATOM 4821 N N . SER B 1 318 ? 5.543 13.391 -8.188 1 81.44 318 SER B N 1
ATOM 4822 C CA . SER B 1 318 ? 6.34 13.836 -9.328 1 81.44 318 SER B CA 1
ATOM 4823 C C . SER B 1 318 ? 6.852 15.258 -9.125 1 81.44 318 SER B C 1
ATOM 4825 O O . SER B 1 318 ? 8.031 15.539 -9.359 1 81.44 318 SER B O 1
ATOM 4827 N N . ILE B 1 319 ? 5.996 16.078 -8.672 1 80.19 319 ILE B N 1
ATOM 4828 C CA . ILE B 1 319 ? 6.355 17.469 -8.461 1 80.19 319 ILE B CA 1
ATOM 4829 C C . ILE B 1 319 ? 7.418 17.578 -7.367 1 80.19 319 ILE B C 1
ATOM 4831 O O . ILE B 1 319 ? 8.414 18.281 -7.531 1 80.19 319 ILE B O 1
ATOM 4835 N N . THR B 1 320 ? 7.195 16.891 -6.266 1 77.56 320 THR B N 1
ATOM 4836 C CA . THR B 1 320 ? 8.125 16.953 -5.145 1 77.56 320 THR B CA 1
ATOM 4837 C C . THR B 1 320 ? 9.492 16.422 -5.543 1 77.56 320 THR B C 1
ATOM 4839 O O . THR B 1 320 ? 10.523 16.969 -5.148 1 77.56 320 THR B O 1
ATOM 4842 N N . THR B 1 321 ? 9.484 15.422 -6.312 1 77.75 321 THR B N 1
ATOM 4843 C CA . THR B 1 321 ? 10.742 14.82 -6.734 1 77.75 321 THR B CA 1
ATOM 4844 C C . THR B 1 321 ? 11.5 15.75 -7.676 1 77.75 321 THR B C 1
ATOM 4846 O O . THR B 1 321 ? 12.711 15.922 -7.547 1 77.75 321 THR B O 1
ATOM 4849 N N . ILE B 1 322 ? 10.773 16.344 -8.578 1 77.88 322 ILE B N 1
ATOM 4850 C CA . ILE B 1 322 ? 11.398 17.234 -9.547 1 77.88 322 ILE B CA 1
ATOM 4851 C C . ILE B 1 322 ? 11.945 18.469 -8.844 1 77.88 322 ILE B C 1
ATOM 4853 O O . ILE B 1 322 ? 13.055 18.922 -9.133 1 77.88 322 ILE B O 1
ATOM 4857 N N . GLN B 1 323 ? 11.188 18.984 -7.895 1 77.06 323 GLN B N 1
ATOM 4858 C CA . GLN B 1 323 ? 11.609 20.172 -7.164 1 77.06 323 GLN B CA 1
ATOM 4859 C C . GLN B 1 323 ? 12.844 19.891 -6.316 1 77.06 323 GLN B C 1
ATOM 4861 O O . GLN B 1 323 ? 13.75 20.719 -6.234 1 77.06 323 GLN B O 1
ATOM 4866 N N . GLN B 1 324 ? 12.852 18.781 -5.703 1 75.44 324 GLN B N 1
ATOM 4867 C CA . GLN B 1 324 ? 13.984 18.422 -4.859 1 75.44 324 GLN B CA 1
ATOM 4868 C C . GLN B 1 324 ? 15.25 18.234 -5.688 1 75.44 324 GLN B C 1
ATOM 4870 O O . GLN B 1 324 ? 16.344 18.625 -5.262 1 75.44 324 GLN B O 1
ATOM 4875 N N . ARG B 1 325 ? 15.141 17.719 -6.832 1 75.75 325 ARG B N 1
ATOM 4876 C CA . ARG B 1 325 ? 16.281 17.516 -7.719 1 75.75 325 ARG B CA 1
ATOM 4877 C C . ARG B 1 325 ? 16.844 18.844 -8.195 1 75.75 325 ARG B C 1
ATOM 4879 O O . ARG B 1 325 ? 18.062 19 -8.328 1 75.75 325 ARG B O 1
ATOM 4886 N N . ARG B 1 326 ? 16.016 19.656 -8.359 1 75.5 326 ARG B N 1
ATOM 4887 C CA . ARG B 1 326 ? 16.453 20.969 -8.844 1 75.5 326 ARG B CA 1
ATOM 4888 C C . ARG B 1 326 ? 17.172 21.75 -7.75 1 75.5 326 ARG B C 1
ATOM 4890 O O . ARG B 1 326 ? 18.125 22.469 -8.023 1 75.5 326 ARG B O 1
ATOM 4897 N N . MET B 1 327 ? 16.672 21.578 -6.574 1 72.62 327 MET B N 1
ATOM 4898 C CA . MET B 1 327 ? 17.297 22.266 -5.449 1 72.62 327 MET B CA 1
ATOM 4899 C C . MET B 1 327 ? 18.719 21.75 -5.211 1 72.62 327 MET B C 1
ATOM 4901 O O . MET B 1 327 ? 19.609 22.531 -4.883 1 72.62 327 MET B O 1
ATOM 4905 N N . ILE B 1 328 ? 18.875 20.531 -5.441 1 69 328 ILE B N 1
ATOM 4906 C CA . ILE B 1 328 ? 20.188 19.938 -5.25 1 69 328 ILE B CA 1
ATOM 4907 C C . ILE B 1 328 ? 21.125 20.391 -6.367 1 69 328 ILE B C 1
ATOM 4909 O O . ILE B 1 328 ? 22.312 20.656 -6.125 1 69 328 ILE B O 1
ATOM 4913 N N . ARG B 1 329 ? 20.594 20.531 -7.52 1 66.56 329 ARG B N 1
ATOM 4914 C CA . ARG B 1 329 ? 21.406 20.953 -8.656 1 66.56 329 ARG B CA 1
ATOM 4915 C C . ARG B 1 329 ? 21.828 22.406 -8.523 1 66.56 329 ARG B C 1
ATOM 4917 O O . ARG B 1 329 ? 22.953 22.766 -8.906 1 66.56 329 ARG B O 1
ATOM 4924 N N . ASN B 1 330 ? 20.969 23.125 -7.965 1 61.91 330 ASN B N 1
ATOM 4925 C CA . ASN B 1 330 ? 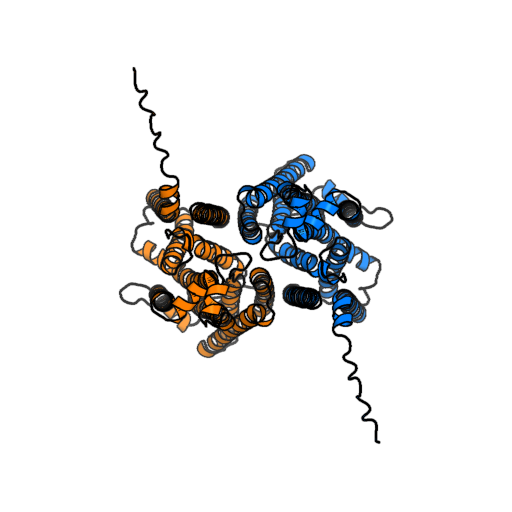21.25 24.547 -7.832 1 61.91 330 ASN B CA 1
ATOM 4926 C C . ASN B 1 330 ? 22.094 24.828 -6.586 1 61.91 330 ASN B C 1
ATOM 4928 O O . ASN B 1 330 ? 22.578 25.953 -6.406 1 61.91 330 ASN B O 1
ATOM 4932 N N . ALA B 1 331 ? 22.234 23.875 -5.82 1 57.91 331 ALA B N 1
ATOM 4933 C CA . ALA B 1 331 ? 23.109 24.047 -4.66 1 57.91 331 ALA B CA 1
ATOM 4934 C C . ALA B 1 331 ? 24.547 23.641 -4.988 1 57.91 331 ALA B C 1
ATOM 4936 O O . ALA B 1 331 ? 24.781 22.719 -5.77 1 57.91 331 ALA B O 1
#

Foldseek 3Di:
DPPPPPPPPPPVPVQVCLLCVLVVLLVVLLVVLVVLFVCCPDPVNLLVLLLQLLLLLLLLLLQLLQQQQQAPPLQSGGGALQLLLLLQLLQLQQLLCVVVPDDNCVSLVVSLVSLLVLLQQLLCCCQVVVPRNVVSNVVVNVVSLVVSCVSNVQAWRAADDPVLQCQQPPDDPNHRNSSVVSVVSLVVSQCVLPPDPLNVLSNCCRHDVVVSVVVPRDSSVSNSVSSSSSSNSSSVSSSSVCSNVRTHHRCSSVVSSLLSLLLNLQQLSNHSQSRHDSVSSSSSSSSLSSLQSSCVSSPHDCVVSSVVSVVSSVVSVVSSVVSNVVVVVVD/DPPPPPPPPPPVPVLVCLLCVLVVLLVVLLVVLVVLFVCCPDPVNLLVLLLQLLLLLLLLLLQLLQQQQQAPPLQSGGGALQLLLLLQLLQLQQLLCVVVPDDNCVSLVVSLVSLLVLLQQLLCCCQVVVPGNVVSNVVVNVVSLVVSCVSNVQAWRAADDPVLQCQQPDDDPNHRNSSVVSVVSLVVSQCVLPPDPLNVLSNCCRHDVVVSVVVPRDSSVSNSVSSSSSSNSSSVSSSSVCSNVRTHHRPSSVVSSLLSLLLNLQCLSNHSQSRHDSVSSSSSSSSLSSLQSSCVSSPHDCVVSSVVSVVSSVVSVVSSVVSNVVVVVVD

Organism: NCBI:txid267746

Nearest PDB structures (foldseek):
  4dbl-assembly2_F  TM=5.294E-01  e=6.258E-03  Escherichia coli K-12
  7lb8-assembly1_B  TM=5.083E-01  e=6.239E-02  Escherichia coli K-12
  4k1c-assembly2_B  TM=1.543E-01  e=1.734E-01  Saccharomyces cerevisiae S288C
  4k1c-assembly1_A  TM=1.489E-01  e=2.056E-01  Saccharomyces cerevisiae S288C
  4dbl-assembly2_F  TM=5.264E-01  e=6.607E-03  Escherichia coli K-12

Solvent-accessible surface area (backbone atoms only — not comparable to full-atom values): 31128 Å² total; per-residue (Å²): 136,83,78,76,74,73,70,71,72,77,65,73,53,67,62,60,53,57,42,41,38,43,58,48,51,49,48,53,51,51,51,51,37,44,73,72,31,82,59,49,78,35,70,68,43,48,49,48,27,43,50,63,10,16,34,48,21,33,33,9,35,15,46,21,40,23,32,32,28,29,10,79,46,67,44,73,10,32,48,65,62,22,45,28,23,45,16,35,34,28,22,38,46,23,22,47,33,37,69,70,67,41,51,66,68,58,18,44,49,53,20,42,50,50,22,47,50,51,13,51,50,52,25,42,39,34,60,72,58,55,32,55,34,58,61,50,20,43,20,45,22,39,24,37,49,12,47,39,27,57,71,45,70,63,38,71,35,69,40,93,47,71,69,38,50,46,47,53,64,38,59,59,96,87,38,44,41,50,39,51,53,26,51,52,52,50,48,52,52,39,43,44,51,72,71,36,71,64,17,50,49,24,49,37,35,12,71,38,49,67,62,26,43,73,72,66,47,60,58,56,58,50,44,32,46,23,34,38,46,27,19,50,24,16,39,56,21,18,53,46,46,26,26,67,63,34,25,26,55,74,62,50,22,62,59,40,31,56,52,34,52,35,13,26,54,39,4,8,36,60,34,86,79,49,47,48,34,50,70,25,6,44,52,25,14,42,46,52,20,43,53,57,50,44,36,52,73,70,69,44,64,68,40,55,54,40,24,50,50,14,47,48,32,44,49,39,52,50,50,45,41,50,52,53,52,49,54,56,66,74,95,137,84,78,75,75,73,74,74,69,78,66,72,53,64,62,62,52,57,44,40,38,44,58,48,50,48,48,52,52,51,50,51,37,45,72,71,31,83,60,48,77,34,70,69,42,48,48,49,27,44,50,62,11,17,33,47,22,33,33,10,37,15,46,20,40,22,34,33,29,28,10,77,47,65,39,74,6,32,50,63,62,22,46,28,23,45,16,36,34,28,22,36,47,24,22,50,33,39,69,72,67,41,52,65,68,58,18,43,49,52,19,41,52,50,20,47,50,51,14,50,47,50,23,42,41,35,59,73,60,55,33,53,31,58,62,50,20,43,18,45,21,38,25,36,49,12,47,40,27,57,72,46,69,64,38,72,36,68,43,91,46,71,70,38,50,45,48,54,66,38,59,59,97,86,37,44,43,51,40,52,52,27,51,51,52,50,48,53,51,40,43,43,50,72,70,36,72,63,18,52,50,26,49,36,34,14,71,37,50,67,62,26,43,75,72,68,48,61,59,58,59,50,44,32,46,22,36,38,45,26,19,51,23,18,40,56,22,18,54,48,46,28,27,69,62,33,25,26,52,73,61,52,23,64,58,42,32,55,51,36,52,34,13,24,54,38,3,8,35,60,34,85,77,49,48,49,35,51,70,26,6,45,53,26,16,42,45,53,20,43,52,56,49,40,36,51,74,68,69,45,64,67,42,55,52,41,25,49,50,13,48,46,33,43,49,38,52,49,50,44,41,51,52,52,52,47,53,56,66,74,94

Radius of gyration: 25.69 Å; Cα contacts (8 Å, |Δi|>4): 1161; chains: 2; bounding box: 71×84×73 Å

pLDDT: mean 87.46, std 14.45, range [31.23, 98.69]

InterPro domains:
  IPR001851 ABC transporter, permease [PF02653] (45-317)

Secondary structure (DSSP, 8-state):
-------------HHHHHHTHHHHHHHHHHHHHHHH-TTTTSHHHHHHHHHHHHHHHHHHHHHHHHHHHH-S-TTTS---TTHHHHHHHHHHHHHHHHHTT--HHHHHHHHHHHHHHHHHHHHIIIIIS---HHHHHHHHHHHHHHHHHHHHTTS-EE---HHHHHHHH-EETTEEHHHHHHHHHHHHHHHHHHSSHHHHHHHHHHH-HHHHHHTT--HHHHHHHHHHHHHHHHHHHHHHHHHHHTEE-TTHHHHHHHHHHHHHHHTTTTSTT----HHHHHHHHHHHHHHHHHHHHTT--HHHHHHHHHHHHHHHHHHHHHHHHHHHHH-/-------------HHHHHHTHHHHHHHHHHHHHHHH-TTTTSHHHHHHHHHHHHHHHHHHHHHHHHHHHH-S-TTTS---TTHHHHHHHHHHHHHHHHHTT--HHHHHHHHHHHHHHHHHHHHIIIIIS---HHHHHHHHHHHHHHHHHHHHTTS-EE---HHHHHHHH-EETTEEHHHHHHHHHHHHHHHHHHSSHHHHHHHHHHH-HHHHHHTT--HHHHHHHHHHHHHHHHHHHHHHHHHHHTEE-TTHHHHHHHHHHHHHHHTTTTSTT----HHHHHHHHHHHHHHHHHHHHTT--HHHHHHHHHHHHHHHHHHHHHHHHHHHHH-

Sequence (662 aa):
MTQATTTSKSFINIHHLLRYSGYAAFFIVAVYFSLRSPAFLTPENLINILVQSSALGIVACGMASVLIGGGNHVIRGGNELSLAHNLALNVAVTAVLINNGYSFLTAYGVAVLCSICIGILNAFAIVKLKIIPLLGTLSMMYLLQGVIMLVTNNTVVSVADPTLISLANTRFLGVPIPVWIFAIVGFILYVLHHKTVFGNWMYAVGGNPQAARTAGVNINIVLAMTYMIAAITAAIASLLVIARLSGSSPGIGDIMLLDIILAGLMSAIFTRLSIPNIPGAIISAVFVGMLSNGFTLINVPTYWVYAIKGGLILVAVSITTIQQRRMIRNAMTQATTTSKSFINIHHLLRYSGYAAFFIVAVYFSLRSPAFLTPENLINILVQSSALGIVACGMASVLIGGGNHVIRGGNELSLAHNLALNVAVTAVLINNGYSFLTAYGVAVLCSICIGILNAFAIVKLKIIPLLGTLSMMYLLQGVIMLVTNNTVVSVADPTLISLANTRFLGVPIPVWIFAIVGFILYVLHHKTVFGNWMYAVGGNPQAARTAGVNINIVLAMTYMIAAITAAIASLLVIARLSGSSPGIGDIMLLDIILAGLMSAIFTRLSIPNIPGAIISAVFVGMLSNGFTLINVPTYWVYAIKGGLILVAVSITTIQQRRMIRNA